Protein AF-0000000066528532 (afdb_homodimer)

pLDDT: mean 94.53, std 5.96, range [54.72, 98.8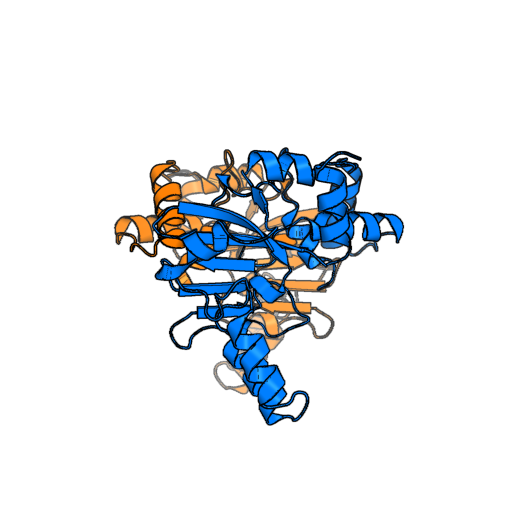8]

Radius of gyration: 24.05 Å; Cα contacts (8 Å, |Δi|>4): 594; chains: 2; bounding box: 50×74×62 Å

Organism: Pseudomonas aeruginosa (strain ATCC 15692 / DSM 22644 / CIP 104116 / JCM 14847 / LMG 12228 / 1C / PRS 101 / PAO1) (NCBI:txid208964)

Structure (mmCIF, N/CA/C/O backbone):
data_AF-0000000066528532-model_v1
#
loop_
_entity.id
_entity.type
_entity.pdbx_description
1 polymer CdiIo1
#
loop_
_atom_site.group_PDB
_atom_site.id
_atom_site.type_symbol
_atom_site.label_atom_id
_atom_site.label_alt_id
_atom_site.label_comp_id
_atom_site.label_asym_id
_atom_site.label_entity_id
_atom_site.label_seq_id
_atom_site.pdbx_PDB_ins_code
_atom_site.Cartn_x
_atom_site.Cartn_y
_atom_site.Cartn_z
_atom_site.occupancy
_atom_site.B_iso_or_equiv
_atom_site.auth_seq_id
_atom_site.auth_comp_id
_atom_site.auth_asym_id
_atom_site.auth_atom_id
_atom_site.pdbx_PDB_model_num
ATOM 1 N N . MET A 1 1 ? -16.312 15.68 27.25 1 64.25 1 MET A N 1
ATOM 2 C CA . MET A 1 1 ? -15.656 15.133 26.078 1 64.25 1 MET A CA 1
ATOM 3 C C . MET A 1 1 ? -14.141 15.25 26.188 1 64.25 1 MET A C 1
ATOM 5 O O . MET A 1 1 ? -13.625 16.297 26.578 1 64.25 1 MET A O 1
ATOM 9 N N . THR A 1 2 ? -13.445 14.055 26.172 1 83.56 2 THR A N 1
ATOM 10 C CA . THR A 1 2 ? -11.992 14.078 26.312 1 83.56 2 THR A CA 1
ATOM 11 C C . THR A 1 2 ? -11.352 14.789 25.125 1 83.56 2 THR A C 1
ATOM 13 O O . THR A 1 2 ? -12.008 15.023 24.109 1 83.56 2 THR A O 1
ATOM 16 N N . GLN A 1 3 ? -10.289 15.445 25.312 1 91.19 3 GLN A N 1
ATOM 17 C CA . GLN A 1 3 ? -9.547 16.094 24.234 1 91.19 3 GLN A CA 1
ATOM 18 C C . GLN A 1 3 ? -9.445 15.18 23.016 1 91.19 3 GLN A C 1
ATOM 20 O O . GLN A 1 3 ? -9.484 15.656 21.875 1 91.19 3 GLN A O 1
ATOM 25 N N . TRP A 1 4 ? -9.492 13.945 23.297 1 93.88 4 TRP A N 1
ATOM 26 C CA . TRP A 1 4 ? -9.359 13 22.188 1 93.88 4 TRP A CA 1
ATOM 27 C C . TRP A 1 4 ? -10.664 12.891 21.406 1 93.88 4 TRP A C 1
ATOM 29 O O . TRP A 1 4 ? -10.648 12.75 20.172 1 93.88 4 TRP A O 1
ATOM 39 N N . GLN A 1 5 ? -11.789 13.023 22.047 1 93.75 5 GLN A N 1
ATOM 40 C CA . GLN A 1 5 ? -13.07 12.984 21.344 1 93.75 5 GLN A CA 1
ATOM 41 C C . GLN A 1 5 ? -13.234 14.195 20.422 1 93.75 5 GLN A C 1
ATOM 43 O O . GLN A 1 5 ? -13.734 14.078 19.312 1 93.75 5 GLN A O 1
ATOM 48 N N . LEU A 1 6 ? -12.805 15.281 20.922 1 94 6 LEU A N 1
ATOM 49 C CA . LEU A 1 6 ? -12.875 16.5 20.109 1 94 6 LEU A CA 1
ATOM 50 C C . LEU A 1 6 ? -12.008 16.375 18.859 1 94 6 LEU A C 1
ATOM 52 O O . LEU A 1 6 ? -12.445 16.719 17.766 1 94 6 LEU A O 1
ATOM 56 N N . LEU A 1 7 ? -10.812 15.898 19.109 1 95.69 7 LEU A N 1
ATOM 57 C CA . LEU A 1 7 ? -9.914 15.711 17.969 1 95.69 7 LEU A CA 1
ATOM 58 C C . LEU A 1 7 ? -10.484 14.703 16.984 1 95.69 7 LEU A C 1
ATOM 60 O O . LEU A 1 7 ? -10.453 14.93 15.773 1 95.69 7 LEU A O 1
ATOM 64 N N . ALA A 1 8 ? -11.039 13.641 17.484 1 95.69 8 ALA A N 1
ATOM 65 C CA . ALA A 1 8 ? -11.648 12.625 16.641 1 95.69 8 ALA A CA 1
ATOM 66 C C . ALA A 1 8 ? -12.789 13.211 15.805 1 95.69 8 ALA A C 1
ATOM 68 O O . ALA A 1 8 ? -12.93 12.883 14.625 1 95.69 8 ALA A O 1
ATOM 69 N N . ASP A 1 9 ? -13.523 14.086 16.391 1 95.5 9 ASP A N 1
ATOM 70 C CA . ASP A 1 9 ? -14.625 14.742 15.688 1 95.5 9 ASP A CA 1
ATOM 71 C C . ASP A 1 9 ? -14.102 15.633 14.562 1 95.5 9 ASP A C 1
ATOM 73 O O . ASP A 1 9 ? -14.68 15.664 13.469 1 95.5 9 ASP A O 1
ATOM 77 N N . ASP A 1 10 ? -13.062 16.312 14.867 1 96.12 10 ASP A N 1
ATOM 78 C CA . ASP A 1 10 ? -12.461 17.172 13.867 1 96.12 10 ASP A CA 1
ATOM 79 C C . ASP A 1 10 ? -11.922 16.359 12.688 1 96.12 10 ASP A C 1
ATOM 81 O O . ASP A 1 10 ? -12 16.812 11.539 1 96.12 10 ASP A O 1
ATOM 85 N N . LEU A 1 11 ? -11.375 15.234 12.984 1 97.12 11 LEU A N 1
ATOM 86 C CA . LEU A 1 11 ? -10.859 14.359 11.93 1 97.12 11 LEU A CA 1
ATOM 87 C C . LEU A 1 11 ? -12 13.789 11.094 1 97.12 11 LEU A C 1
ATOM 89 O O . LEU A 1 11 ? -11.914 13.758 9.859 1 97.12 11 LEU A O 1
ATOM 93 N N . TRP A 1 12 ? -13.031 13.391 11.742 1 95.94 12 TRP A N 1
ATOM 94 C CA . TRP A 1 12 ? -14.195 12.844 11.047 1 95.94 12 TRP A CA 1
ATOM 95 C C . TRP A 1 12 ? -14.82 13.883 10.133 1 95.94 12 TRP A C 1
ATOM 97 O O . TRP A 1 12 ? -15.219 13.578 9.008 1 95.94 12 TRP A O 1
ATOM 107 N N . GLY A 1 13 ? -14.797 15.094 10.562 1 95.12 13 GLY A N 1
ATOM 108 C CA . GLY A 1 13 ? -15.367 16.188 9.789 1 95.12 13 GLY A CA 1
ATOM 109 C C . GLY A 1 13 ? -14.469 16.641 8.656 1 95.12 13 GLY A C 1
ATOM 110 O O . GLY A 1 13 ? -14.922 17.344 7.746 1 95.12 13 GLY A O 1
ATOM 111 N N . GLY A 1 14 ? -13.242 16.25 8.734 1 94 14 GLY A N 1
ATOM 112 C CA . GLY A 1 14 ? -12.312 16.594 7.668 1 94 14 GLY A CA 1
ATOM 113 C C . GLY A 1 14 ? -11.617 17.922 7.887 1 94 14 GLY A C 1
ATOM 114 O O . GLY A 1 14 ? -10.781 18.328 7.078 1 94 14 GLY A O 1
ATOM 115 N N . GLU A 1 15 ? -11.953 18.609 8.914 1 92 15 GLU A N 1
ATOM 116 C CA . GLU A 1 15 ? -11.32 19.875 9.219 1 92 15 GLU A CA 1
ATOM 117 C C . GLU A 1 15 ? -9.828 19.703 9.492 1 92 15 GLU A C 1
ATOM 119 O O . GLU A 1 15 ? -9.008 20.5 9.023 1 92 15 GLU A O 1
ATOM 124 N N . LYS A 1 16 ? -9.516 18.688 10.289 1 96.38 16 LYS A N 1
ATOM 125 C CA . LYS A 1 16 ? -8.133 18.375 10.617 1 96.38 16 LYS A CA 1
ATOM 126 C C . LYS A 1 16 ? -7.695 17.047 9.984 1 96.38 16 LYS A C 1
ATOM 128 O O . LYS A 1 16 ? -8.531 16.188 9.695 1 96.38 16 LYS A O 1
ATOM 133 N N . ASN A 1 17 ? -6.488 16.984 9.742 1 97.88 17 ASN A N 1
ATOM 134 C CA . ASN A 1 17 ? -5.867 15.75 9.25 1 97.88 17 ASN A CA 1
ATOM 135 C C . ASN A 1 17 ? -4.535 15.484 9.945 1 97.88 17 ASN A C 1
ATOM 137 O O . ASN A 1 17 ? -4.008 16.344 10.648 1 97.88 17 ASN A O 1
ATOM 141 N N . ILE A 1 18 ? -4.09 14.305 9.812 1 98.62 18 ILE A N 1
ATOM 142 C CA . ILE A 1 18 ? -2.834 13.891 10.422 1 98.62 18 ILE A CA 1
ATOM 143 C C . ILE A 1 18 ? -1.75 13.781 9.352 1 98.62 18 ILE A C 1
ATOM 145 O O . ILE A 1 18 ? -1.991 13.242 8.273 1 98.62 18 ILE A O 1
ATOM 149 N N . CYS A 1 19 ? -0.592 14.297 9.641 1 98.81 19 CYS A N 1
ATOM 150 C CA . CYS A 1 19 ? 0.567 14.211 8.758 1 98.81 19 CYS A CA 1
ATOM 151 C C . CYS A 1 19 ? 1.766 13.617 9.492 1 98.81 19 CYS A C 1
ATOM 153 O O . CYS A 1 19 ? 2.018 13.961 10.648 1 98.81 19 CYS A O 1
ATOM 155 N N . PHE A 1 20 ? 2.443 12.688 8.852 1 98.88 20 PHE A N 1
ATOM 156 C CA . PHE A 1 20 ? 3.732 12.18 9.297 1 98.88 20 PHE A CA 1
ATOM 157 C C . PHE A 1 20 ? 4.875 12.977 8.688 1 98.88 20 PHE A C 1
ATOM 159 O O . PHE A 1 20 ? 5.02 13.031 7.465 1 98.88 20 PHE A O 1
ATOM 166 N N . PHE A 1 21 ? 5.727 13.641 9.516 1 98.81 21 PHE A N 1
ATOM 167 C CA . PHE A 1 21 ? 6.867 14.422 9.047 1 98.81 21 PHE A CA 1
ATOM 168 C C . PHE A 1 21 ? 8.18 13.727 9.406 1 98.81 21 PHE A C 1
ATOM 170 O O . PHE A 1 21 ? 8.305 13.141 10.484 1 98.81 21 PHE A O 1
ATOM 177 N N . VAL A 1 22 ? 9.078 13.789 8.555 1 98.62 22 VAL A N 1
ATOM 178 C CA . VAL A 1 22 ? 10.461 13.406 8.836 1 98.62 22 VAL A CA 1
ATOM 179 C C . VAL A 1 22 ? 11.375 14.617 8.664 1 98.62 22 VAL A C 1
ATOM 181 O O . VAL A 1 22 ? 11.375 15.266 7.613 1 98.62 22 VAL A O 1
ATOM 184 N N . HIS A 1 23 ? 12.094 14.945 9.695 1 98.19 23 HIS A N 1
ATOM 185 C CA . HIS A 1 23 ? 13.008 16.094 9.695 1 98.19 23 HIS A CA 1
ATOM 186 C C . HIS A 1 23 ? 14.273 15.781 10.477 1 98.19 23 HIS A C 1
ATOM 188 O O . HIS A 1 23 ? 14.219 15.539 11.688 1 98.19 23 HIS A O 1
ATOM 194 N N . SER A 1 24 ? 15.375 15.758 9.828 1 96.44 24 SER A N 1
ATOM 195 C CA . SER A 1 24 ? 16.688 15.539 10.438 1 96.44 24 SER A CA 1
ATOM 196 C C . SER A 1 24 ? 16.703 14.25 11.242 1 96.44 24 SER A C 1
ATOM 198 O O . SER A 1 24 ? 17.156 14.234 12.391 1 96.44 24 SER A O 1
ATOM 200 N N . GLY A 1 25 ? 16.109 13.281 10.68 1 93.81 25 GLY A N 1
ATOM 201 C CA . GLY A 1 25 ? 16.172 11.953 11.273 1 93.81 25 GLY A CA 1
ATOM 202 C C . GLY A 1 25 ? 15.086 11.703 12.305 1 93.81 25 GLY A C 1
ATOM 203 O O . GLY A 1 25 ? 14.922 10.578 12.781 1 93.81 25 GLY A O 1
ATOM 204 N N . ALA A 1 26 ? 14.375 12.719 12.594 1 96.38 26 ALA A N 1
ATOM 205 C CA . ALA A 1 26 ? 13.312 12.578 13.594 1 96.38 26 ALA A CA 1
ATOM 206 C C . ALA A 1 26 ? 11.938 12.5 12.922 1 96.38 26 ALA A C 1
ATOM 208 O O . ALA A 1 26 ? 11.758 13 11.812 1 96.38 26 ALA A O 1
ATOM 209 N N . CYS A 1 27 ? 11.07 11.812 13.594 1 98 27 CYS A N 1
ATOM 210 C CA . CYS A 1 27 ? 9.703 11.656 13.109 1 98 27 CYS A CA 1
ATOM 211 C C . CYS A 1 27 ? 8.734 12.477 13.945 1 98 27 CYS A C 1
ATOM 213 O O . CYS A 1 27 ? 8.852 12.531 15.172 1 98 27 CYS A O 1
ATOM 215 N N . PHE A 1 28 ? 7.77 13.133 13.289 1 98.44 28 PHE A N 1
ATOM 216 C CA . PHE A 1 28 ? 6.766 13.945 13.977 1 98.44 28 PHE A CA 1
ATOM 217 C C . PHE A 1 28 ? 5.371 13.633 13.453 1 98.44 28 PHE A C 1
ATOM 219 O O . PHE A 1 28 ? 5.156 13.555 12.242 1 98.44 28 PHE A O 1
ATOM 226 N N . TRP A 1 29 ? 4.461 13.438 14.391 1 98.69 29 TRP A N 1
ATOM 227 C CA . TRP A 1 29 ? 3.041 13.383 14.062 1 98.69 29 TRP A CA 1
ATOM 228 C C . TRP A 1 29 ? 2.363 14.719 14.344 1 98.69 29 TRP A C 1
ATOM 230 O O . TRP A 1 29 ? 2.408 15.219 15.477 1 98.69 29 TRP A O 1
ATOM 240 N N . VAL A 1 30 ? 1.733 15.242 13.297 1 98.44 30 VAL A N 1
ATOM 241 C CA . VAL A 1 30 ? 1.115 16.562 13.438 1 98.44 30 VAL A CA 1
ATOM 242 C C . VAL A 1 30 ? -0.344 16.5 12.992 1 98.44 30 VAL A C 1
ATOM 244 O O . VAL A 1 30 ? -0.659 15.906 11.961 1 98.44 30 VAL A O 1
ATOM 247 N N . VAL A 1 31 ? -1.225 17.016 13.805 1 98.25 31 VAL A N 1
ATOM 248 C CA . VAL A 1 31 ? -2.619 17.219 13.422 1 98.25 31 VAL A CA 1
ATOM 249 C C . VAL A 1 31 ? -2.871 18.703 13.156 1 98.25 31 VAL A C 1
ATOM 251 O O . VAL A 1 31 ? -2.582 19.547 14.008 1 98.25 31 VAL A O 1
ATOM 254 N N . ASP A 1 32 ? -3.322 19.031 11.984 1 97.56 32 ASP A N 1
ATOM 255 C CA . ASP A 1 32 ? -3.561 20.406 11.555 1 97.56 32 ASP A CA 1
ATOM 256 C C . ASP A 1 32 ? -4.617 20.453 10.453 1 97.56 32 ASP A C 1
ATOM 258 O O . ASP A 1 32 ? -5.109 19.406 10.008 1 97.56 32 ASP A O 1
ATOM 262 N N . ASP A 1 33 ? -5.012 21.656 10.141 1 95.44 33 ASP A N 1
ATOM 263 C CA . ASP A 1 33 ? -5.832 21.812 8.945 1 95.44 33 ASP A CA 1
ATOM 264 C C . ASP A 1 33 ? -5.094 21.312 7.707 1 95.44 33 ASP A C 1
ATOM 266 O O . ASP A 1 33 ? -3.891 21.531 7.559 1 95.44 33 ASP A O 1
ATOM 270 N N . LYS A 1 34 ? -5.812 20.688 6.855 1 92.38 34 LYS A N 1
ATOM 271 C CA . LYS A 1 34 ? -5.223 20.016 5.707 1 92.38 34 LYS A CA 1
ATOM 272 C C . LYS A 1 34 ? -4.414 20.969 4.848 1 92.38 34 LYS A C 1
ATOM 274 O O . LYS A 1 34 ? -3.375 20.609 4.297 1 92.38 34 LYS A O 1
ATOM 279 N N . PHE A 1 35 ? -4.859 22.297 4.75 1 92 35 PHE A N 1
ATOM 280 C CA . PHE A 1 35 ? -4.184 23.266 3.885 1 92 35 PHE A CA 1
ATOM 281 C C . PHE A 1 35 ? -2.809 23.625 4.438 1 92 35 PHE A C 1
ATOM 283 O O . PHE A 1 35 ? -1.933 24.062 3.697 1 92 35 PHE A O 1
ATOM 290 N N . ASN A 1 36 ? -2.65 23.375 5.688 1 95.62 36 ASN A N 1
ATOM 291 C CA . ASN A 1 36 ? -1.375 23.703 6.312 1 95.62 36 ASN A CA 1
ATOM 292 C C . ASN A 1 36 ? -0.296 22.672 5.965 1 95.62 36 ASN A C 1
ATOM 294 O O . ASN A 1 36 ? 0.887 22.906 6.227 1 95.62 36 ASN A O 1
ATOM 298 N N . PHE A 1 37 ? -0.68 21.578 5.281 1 97.12 37 PHE A N 1
ATOM 299 C CA . PHE A 1 37 ? 0.305 20.578 4.902 1 97.12 37 PHE A CA 1
ATOM 300 C C . PHE A 1 37 ? 0.811 20.828 3.484 1 97.12 37 PHE A C 1
ATOM 302 O O . PHE A 1 37 ? 1.657 20.078 2.982 1 97.12 37 PHE A O 1
ATOM 309 N N . ILE A 1 38 ? 0.318 21.938 2.889 1 96.12 38 ILE A N 1
ATOM 310 C CA . ILE A 1 38 ? 0.811 22.344 1.577 1 96.12 38 ILE A CA 1
ATOM 311 C C . ILE A 1 38 ? 2.248 22.844 1.699 1 96.12 38 ILE A C 1
ATOM 313 O O . ILE A 1 38 ? 2.57 23.609 2.607 1 96.12 38 ILE A O 1
ATOM 317 N N . LEU A 1 39 ? 3.105 22.422 0.807 1 98 39 LEU A N 1
ATOM 318 C CA . LEU A 1 39 ? 4.5 22.844 0.88 1 98 39 LEU A CA 1
ATOM 319 C C . LEU A 1 39 ? 4.652 24.281 0.386 1 98 39 LEU A C 1
ATOM 321 O O . LEU A 1 39 ? 5.078 25.156 1.14 1 98 39 LEU A O 1
ATOM 325 N N . ASP A 1 40 ? 4.25 24.516 -0.813 1 97.75 40 ASP A N 1
ATOM 326 C CA . ASP A 1 40 ? 4.352 25.844 -1.417 1 97.75 40 ASP A CA 1
ATOM 327 C C . ASP A 1 40 ? 2.971 26.469 -1.605 1 97.75 40 ASP A C 1
ATOM 329 O O . ASP A 1 40 ? 2.408 26.422 -2.701 1 97.75 40 ASP A O 1
ATOM 333 N N . ALA A 1 41 ? 2.498 27.172 -0.613 1 96.5 41 ALA A N 1
ATOM 334 C CA . ALA A 1 41 ? 1.157 27.75 -0.636 1 96.5 41 ALA A CA 1
ATOM 335 C C . ALA A 1 41 ? 1.086 28.938 -1.606 1 96.5 41 ALA A C 1
ATOM 337 O O . ALA A 1 41 ? -0.003 29.344 -2.006 1 96.5 41 ALA A O 1
ATOM 338 N N . GLU A 1 42 ? 2.209 29.469 -1.94 1 96.62 42 GLU A N 1
ATOM 339 C CA . GLU A 1 42 ? 2.203 30.562 -2.9 1 96.62 42 GLU A CA 1
ATOM 340 C C . GLU A 1 42 ? 1.64 30.125 -4.246 1 96.62 42 GLU A C 1
ATOM 342 O O . GLU A 1 42 ? 0.956 30.891 -4.926 1 96.62 42 GLU A O 1
ATOM 347 N N . LYS A 1 43 ? 1.979 28.922 -4.641 1 96.12 43 LYS A N 1
ATOM 348 C CA . LYS A 1 43 ? 1.458 28.375 -5.895 1 96.12 43 LYS A CA 1
ATOM 349 C C . LYS A 1 43 ? -0.068 28.391 -5.906 1 96.12 43 LYS A C 1
ATOM 351 O O . LYS A 1 43 ? -0.68 28.719 -6.926 1 96.12 43 LYS A O 1
ATOM 356 N N . ASP A 1 44 ? -0.559 28.078 -4.801 1 94.5 44 ASP A N 1
ATOM 357 C CA . ASP A 1 44 ? -2.012 28.031 -4.68 1 94.5 44 ASP A CA 1
ATOM 358 C C . ASP A 1 44 ? -2.619 29.422 -4.781 1 94.5 44 ASP A C 1
ATOM 360 O O . ASP A 1 44 ? -3.521 29.656 -5.586 1 94.5 44 ASP A O 1
ATOM 364 N N . TYR A 1 45 ? -2.098 30.359 -4.031 1 95.94 45 TYR A N 1
ATOM 365 C CA . TYR A 1 45 ? -2.613 31.719 -4.027 1 95.94 45 TYR A CA 1
ATOM 366 C C . TYR A 1 45 ? -2.385 32.406 -5.375 1 95.94 45 TYR A C 1
ATOM 368 O O . TYR A 1 45 ? -3.223 33.156 -5.836 1 95.94 45 TYR A O 1
ATOM 376 N N . ARG A 1 46 ? -1.316 32.125 -6.004 1 96.69 46 ARG A N 1
ATOM 377 C CA . ARG A 1 46 ? -1.05 32.656 -7.328 1 96.69 46 ARG A CA 1
ATOM 378 C C . ARG A 1 46 ? -2.088 32.188 -8.336 1 96.69 46 ARG A C 1
ATOM 380 O O . ARG A 1 46 ? -2.547 32.938 -9.18 1 96.69 46 ARG A O 1
ATOM 387 N N . ALA A 1 47 ? -2.41 30.922 -8.211 1 94.38 47 ALA A N 1
ATOM 388 C CA . ALA A 1 47 ? -3.432 30.375 -9.102 1 94.38 47 ALA A CA 1
ATOM 389 C C . ALA A 1 47 ? -4.766 31.094 -8.922 1 94.38 47 ALA A C 1
ATOM 391 O O . ALA A 1 47 ? -5.449 31.406 -9.898 1 94.38 47 ALA A O 1
ATOM 392 N N . TYR A 1 48 ? -5.117 31.406 -7.684 1 95.5 48 TYR A N 1
ATOM 393 C CA . TYR A 1 48 ? -6.344 32.125 -7.395 1 95.5 48 TYR A CA 1
ATOM 394 C C . TYR A 1 48 ? -6.285 33.531 -7.977 1 95.5 48 TYR A C 1
ATOM 396 O O . TYR A 1 48 ? -7.277 34.031 -8.508 1 95.5 48 TYR A O 1
ATOM 404 N N . LEU A 1 49 ? -5.141 34.094 -7.852 1 97.31 49 LEU A N 1
ATOM 405 C CA . LEU A 1 49 ? -4.945 35.438 -8.383 1 97.31 49 LEU A CA 1
ATOM 406 C C . LEU A 1 49 ? -5.047 35.438 -9.898 1 97.31 49 LEU A C 1
ATOM 408 O O . LEU A 1 49 ? -5.773 36.25 -10.477 1 97.31 49 LEU A O 1
ATOM 412 N N . ASP A 1 50 ? -4.379 34.5 -10.516 1 97.25 50 ASP A N 1
ATOM 413 C CA . ASP A 1 50 ? -4.344 34.406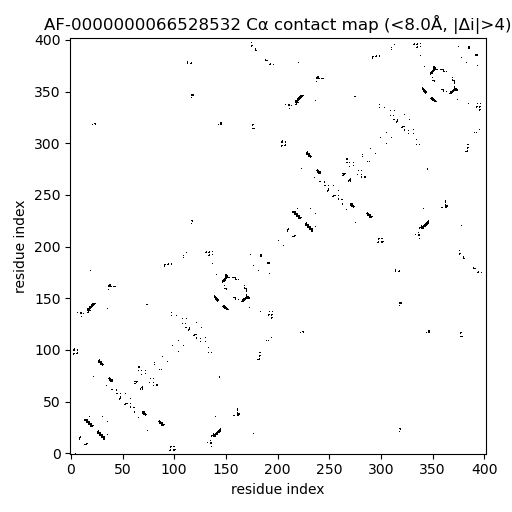 -11.969 1 97.25 50 ASP A CA 1
ATOM 414 C C . ASP A 1 50 ? -5.742 34.156 -12.539 1 97.25 50 ASP A C 1
ATOM 416 O O . ASP A 1 50 ? -6.07 34.625 -13.625 1 97.25 50 ASP A O 1
ATOM 420 N N . LYS A 1 51 ? -6.555 33.5 -11.766 1 96.06 51 LYS A N 1
ATOM 421 C CA . LYS A 1 51 ? -7.91 33.156 -12.203 1 96.06 51 LYS A CA 1
ATOM 422 C C . LYS A 1 51 ? -8.883 34.281 -11.859 1 96.06 51 LYS A C 1
ATOM 424 O O . LYS A 1 51 ? -10.055 34.25 -12.234 1 96.06 51 LYS A O 1
ATOM 429 N N . GLY A 1 52 ? -8.438 35.25 -11.055 1 96.44 52 GLY A N 1
ATOM 430 C CA . GLY A 1 52 ? -9.25 36.406 -10.711 1 96.44 52 GLY A CA 1
ATOM 431 C C . GLY A 1 52 ? -10.156 36.156 -9.516 1 96.44 52 GLY A C 1
ATOM 432 O O . GLY A 1 52 ? -11.133 36.875 -9.312 1 96.44 52 GLY A O 1
ATOM 433 N N . HIS A 1 53 ? -9.859 35.125 -8.805 1 96.88 53 HIS A N 1
ATOM 434 C CA . HIS A 1 53 ? -10.695 34.781 -7.66 1 96.88 53 HIS A CA 1
ATOM 435 C C . HIS A 1 53 ? -10.359 35.656 -6.453 1 96.88 53 HIS A C 1
ATOM 437 O O . HIS A 1 53 ? -11.164 35.781 -5.527 1 96.88 53 HIS A O 1
ATOM 443 N N . ILE A 1 54 ? -9.188 36.25 -6.43 1 96.69 54 ILE A N 1
ATOM 444 C CA . ILE A 1 54 ? -8.797 37.188 -5.375 1 96.69 54 ILE A CA 1
ATOM 445 C C . ILE A 1 54 ? -8.086 38.406 -5.984 1 96.69 54 ILE A C 1
ATOM 447 O O . ILE A 1 54 ? -7.605 38.344 -7.121 1 96.69 54 ILE A O 1
ATOM 451 N N . THR A 1 55 ? -8.047 39.406 -5.219 1 97.88 55 THR A N 1
ATOM 452 C CA . THR A 1 55 ? -7.352 40.625 -5.66 1 97.88 55 THR A CA 1
ATOM 453 C C . THR A 1 55 ? -5.875 40.562 -5.277 1 97.88 55 THR A C 1
ATOM 455 O O . THR A 1 55 ? -5.457 39.688 -4.516 1 97.88 55 THR A O 1
ATOM 458 N N . GLN A 1 56 ? -5.152 41.531 -5.914 1 97.5 56 GLN A N 1
ATOM 459 C 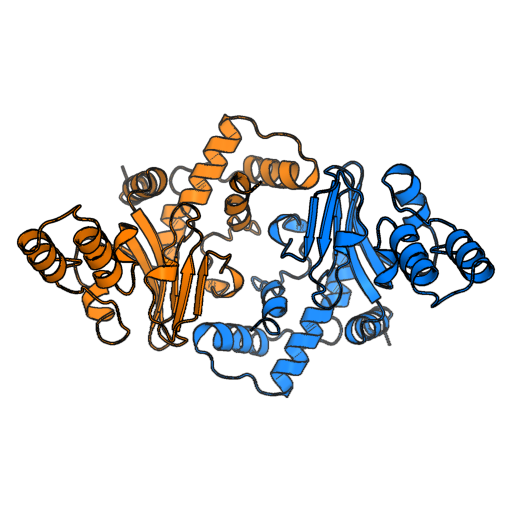CA . GLN A 1 56 ? -3.738 41.625 -5.582 1 97.5 56 GLN A CA 1
ATOM 460 C C . GLN A 1 56 ? -3.545 41.906 -4.094 1 97.5 56 GLN A C 1
ATOM 462 O O . GLN A 1 56 ? -2.607 41.406 -3.479 1 97.5 56 GLN A O 1
ATOM 467 N N . GLU A 1 57 ? -4.387 42.75 -3.531 1 97.19 57 GLU A N 1
ATOM 468 C CA . GLU A 1 57 ? -4.309 43.062 -2.109 1 97.19 57 GLU A CA 1
ATOM 469 C C . GLU A 1 57 ? -4.594 41.844 -1.25 1 97.19 57 GLU A C 1
ATOM 471 O O . GLU A 1 57 ? -3.912 41.594 -0.252 1 97.19 57 GLU A O 1
ATOM 476 N N . GLN A 1 58 ? -5.578 41.062 -1.635 1 96.56 58 GLN A N 1
ATOM 477 C CA . GLN A 1 58 ? -5.918 39.844 -0.924 1 96.56 58 GLN A CA 1
ATOM 478 C C . GLN A 1 58 ? -4.793 38.812 -1.026 1 96.56 58 GLN A C 1
ATOM 480 O O . GLN A 1 58 ? -4.48 38.125 -0.051 1 96.56 58 GLN A O 1
ATOM 485 N N . TYR A 1 59 ? -4.258 38.688 -2.176 1 97.19 59 TYR A N 1
ATOM 486 C CA . TYR A 1 59 ? -3.113 37.812 -2.398 1 97.19 59 TYR A CA 1
ATOM 487 C C . TYR A 1 59 ? -1.967 38.156 -1.458 1 97.19 59 TYR A C 1
ATOM 489 O O . TYR A 1 59 ? -1.442 37.312 -0.755 1 97.19 59 TYR A O 1
ATOM 497 N N . ALA A 1 60 ? -1.618 39.438 -1.475 1 96.56 60 ALA A N 1
ATOM 498 C CA . ALA A 1 60 ? -0.506 39.906 -0.648 1 96.56 60 ALA A CA 1
ATOM 499 C C . ALA A 1 60 ? -0.775 39.625 0.831 1 96.56 60 ALA A C 1
ATOM 501 O O . ALA A 1 60 ? 0.104 39.156 1.552 1 96.56 60 ALA A O 1
ATOM 502 N N . SER A 1 61 ? -1.888 39.969 1.271 1 96.62 61 SER A N 1
ATOM 503 C CA . SER A 1 61 ? -2.266 39.781 2.664 1 96.62 61 SER A CA 1
ATOM 504 C C . SER A 1 61 ? -2.25 38.281 3.025 1 96.62 61 SER A C 1
ATOM 506 O O . SER A 1 61 ? -1.718 37.906 4.07 1 96.62 61 SER A O 1
ATOM 508 N N . ALA A 1 62 ? -2.85 37.469 2.186 1 94.75 62 ALA A N 1
ATOM 509 C CA . ALA A 1 62 ? -2.908 36.031 2.428 1 94.75 62 ALA A CA 1
ATOM 510 C C . ALA A 1 62 ? -1.507 35.406 2.518 1 94.75 62 ALA A C 1
ATOM 512 O O . ALA A 1 62 ? -1.215 34.625 3.428 1 94.75 62 ALA A O 1
ATOM 513 N N . CYS A 1 63 ? -0.684 35.781 1.616 1 95.25 63 CYS A N 1
ATOM 514 C CA . CYS A 1 63 ? 0.682 35.281 1.587 1 95.25 63 CYS A CA 1
ATOM 515 C C . CYS A 1 63 ? 1.44 35.656 2.848 1 95.25 63 CYS A C 1
ATOM 517 O O . CYS A 1 63 ? 2.24 34.875 3.365 1 95.25 63 CYS A O 1
ATOM 519 N N . MET A 1 64 ? 1.177 36.812 3.359 1 94.19 64 MET A N 1
ATOM 520 C CA . MET A 1 64 ? 1.883 37.344 4.523 1 94.19 64 MET A CA 1
ATOM 521 C C . MET A 1 64 ? 1.418 36.656 5.801 1 94.19 64 MET A C 1
ATOM 523 O O . MET A 1 64 ? 2.221 36.406 6.699 1 94.19 64 MET A O 1
ATOM 527 N N . THR A 1 65 ? 0.239 36.25 5.859 1 91.75 65 THR A N 1
ATOM 528 C CA . THR A 1 65 ? -0.335 35.781 7.125 1 91.75 65 THR A CA 1
ATOM 529 C C . THR A 1 65 ? -0.459 34.281 7.156 1 91.75 65 THR A C 1
ATOM 531 O O . THR A 1 65 ? -0.654 33.688 8.227 1 91.75 65 THR A O 1
ATOM 534 N N . PHE A 1 66 ? -0.411 33.656 6.012 1 93.12 66 PHE A N 1
ATOM 535 C CA . PHE A 1 66 ? -0.627 32.219 5.93 1 93.12 66 PHE A CA 1
ATOM 536 C C . PHE A 1 66 ? 0.271 31.484 6.914 1 93.12 66 PHE A C 1
ATOM 538 O O . PHE A 1 66 ? 1.476 31.734 6.977 1 93.12 66 PHE A O 1
ATOM 545 N N . ARG A 1 67 ? -0.255 30.609 7.746 1 91.75 67 ARG A N 1
ATOM 546 C CA . ARG A 1 67 ? 0.414 29.766 8.727 1 91.75 67 ARG A CA 1
ATOM 547 C C . ARG A 1 67 ? 1.34 30.578 9.617 1 91.75 67 ARG A C 1
ATOM 549 O O . ARG A 1 67 ? 2.473 30.172 9.891 1 91.75 67 ARG A O 1
ATOM 556 N N . GLY A 1 68 ? 0.864 31.719 9.992 1 87.44 68 GLY A N 1
ATOM 557 C CA . GLY A 1 68 ? 1.658 32.594 10.852 1 87.44 68 GLY A CA 1
ATOM 558 C C . GLY A 1 68 ? 2.906 33.125 10.172 1 87.44 68 GLY A C 1
ATOM 559 O O . GLY A 1 68 ? 3.939 33.312 10.82 1 87.44 68 GLY A O 1
ATOM 560 N N . GLY A 1 69 ? 2.854 33.281 8.828 1 88.88 69 GLY A N 1
ATOM 561 C CA . GLY A 1 69 ? 3.967 33.844 8.086 1 88.88 69 GLY A CA 1
ATOM 562 C C . GLY A 1 69 ? 4.82 32.781 7.395 1 88.88 69 GLY A C 1
ATOM 563 O O . GLY A 1 69 ? 5.828 33.125 6.766 1 88.88 69 GLY A O 1
ATOM 564 N N . VAL A 1 70 ? 4.453 31.516 7.516 1 92.88 70 VAL A N 1
ATOM 565 C CA . VAL A 1 70 ? 5.191 30.438 6.855 1 92.88 70 VAL A CA 1
ATOM 566 C C . VAL A 1 70 ? 4.488 30.047 5.559 1 92.88 70 VAL A C 1
ATOM 568 O O . VAL A 1 70 ? 3.742 29.062 5.52 1 92.88 70 VAL A O 1
ATOM 571 N N . LEU A 1 71 ? 4.754 30.797 4.559 1 95.12 71 LEU A N 1
ATOM 572 C CA . LEU A 1 71 ? 4.098 30.594 3.27 1 95.12 71 LEU A CA 1
ATOM 573 C C . LEU A 1 71 ? 4.613 29.344 2.584 1 95.12 71 LEU A C 1
ATOM 575 O O . LEU A 1 71 ? 3.828 28.547 2.053 1 95.12 71 LEU A O 1
ATOM 579 N N . LYS A 1 72 ? 5.918 29.203 2.621 1 97.12 72 LYS A N 1
ATOM 580 C CA . LYS A 1 72 ? 6.598 28.047 2.068 1 97.12 72 LYS A CA 1
ATOM 581 C C . LYS A 1 72 ? 7.188 27.172 3.176 1 97.12 72 LYS A C 1
ATOM 583 O O . LYS A 1 72 ? 8.008 27.641 3.971 1 97.12 72 LYS A O 1
ATOM 588 N N . LEU A 1 73 ? 6.707 25.984 3.229 1 97.88 73 LEU A N 1
ATOM 589 C CA . LEU A 1 73 ? 7.191 25.062 4.258 1 97.88 73 LEU A CA 1
ATOM 590 C C . LEU A 1 73 ? 8.453 24.344 3.797 1 97.88 73 LEU A C 1
ATOM 592 O O . LEU A 1 73 ? 8.438 23.641 2.791 1 97.88 73 LEU A O 1
ATOM 596 N N . THR A 1 74 ? 9.531 24.516 4.48 1 97.94 74 THR A N 1
ATOM 597 C CA . THR A 1 74 ? 10.828 23.938 4.16 1 97.94 74 THR A CA 1
ATOM 598 C C . THR A 1 74 ? 11.453 23.297 5.398 1 97.94 74 THR A C 1
ATOM 600 O O . THR A 1 74 ? 10.938 23.438 6.508 1 97.94 74 THR A O 1
ATOM 603 N N . ALA A 1 75 ? 12.508 22.578 5.152 1 97.81 75 ALA A N 1
ATOM 604 C CA . ALA A 1 75 ? 13.242 21.984 6.27 1 97.81 75 ALA A CA 1
ATOM 605 C C . ALA A 1 75 ? 13.703 23.062 7.246 1 97.81 75 ALA A C 1
ATOM 607 O O . ALA A 1 75 ? 13.711 22.844 8.461 1 97.81 75 ALA A O 1
ATOM 608 N N . GLU A 1 76 ? 14.008 24.266 6.746 1 97.19 76 GLU A N 1
ATOM 609 C CA . GLU A 1 76 ? 14.594 25.344 7.551 1 97.19 76 GLU A CA 1
ATOM 610 C C . GLU A 1 76 ? 13.562 25.953 8.484 1 97.19 76 GLU A C 1
ATOM 612 O O . GLU A 1 76 ? 13.891 26.359 9.602 1 97.19 76 GLU A O 1
ATOM 617 N N . ASN A 1 77 ? 12.359 26.031 8.055 1 95.88 77 ASN A N 1
ATOM 618 C CA . ASN A 1 77 ? 11.383 26.734 8.875 1 95.88 77 ASN A CA 1
ATOM 619 C C . ASN A 1 77 ? 10.383 25.766 9.508 1 95.88 77 ASN A C 1
ATOM 621 O O . ASN A 1 77 ? 9.406 26.188 10.125 1 95.88 77 ASN A O 1
ATOM 625 N N . PHE A 1 78 ? 10.586 24.469 9.367 1 97.25 78 PHE A N 1
ATOM 626 C CA . PHE A 1 78 ? 9.664 23.453 9.852 1 97.25 78 PHE A CA 1
ATOM 627 C C . PHE A 1 78 ? 9.469 23.578 11.352 1 97.25 78 PHE A C 1
ATOM 629 O O . PHE A 1 78 ? 8.336 23.5 11.844 1 97.25 78 PHE A O 1
ATOM 636 N N . LEU A 1 79 ? 10.516 23.734 12.023 1 93.62 79 LEU A N 1
ATOM 637 C CA . LEU A 1 79 ? 10.391 23.812 13.477 1 93.62 79 LEU A CA 1
ATOM 638 C C . LEU A 1 79 ? 9.578 25.031 13.891 1 93.62 79 LEU A C 1
ATOM 640 O O . LEU A 1 79 ? 8.852 24.984 14.883 1 93.62 79 LEU A O 1
ATOM 644 N N . LYS A 1 80 ? 9.727 26.156 13.148 1 92.5 80 LYS A N 1
ATOM 645 C CA . LYS A 1 80 ? 8.875 27.312 13.375 1 92.5 80 LYS A CA 1
ATOM 646 C C . LYS A 1 80 ? 7.406 26.969 13.156 1 92.5 80 LYS A C 1
ATOM 648 O O . LYS A 1 80 ? 6.551 27.344 13.961 1 92.5 80 LYS A O 1
ATOM 653 N N . TYR A 1 81 ? 7.156 26.266 12.141 1 95.5 81 TYR A N 1
ATOM 654 C CA . TYR A 1 81 ? 5.809 25.797 11.852 1 95.5 81 TYR A CA 1
ATOM 655 C C . TYR A 1 81 ? 5.262 24.953 13 1 95.5 81 TYR A C 1
ATOM 657 O O . TYR A 1 81 ? 4.117 25.141 13.422 1 95.5 81 TYR A O 1
ATOM 665 N N . LEU A 1 82 ? 6.098 24 13.523 1 94.19 82 LEU A N 1
ATOM 666 C CA . LEU A 1 82 ? 5.656 23.078 14.57 1 94.19 82 LEU A CA 1
ATOM 667 C C . LEU A 1 82 ? 5.246 23.844 15.828 1 94.19 82 LEU A C 1
ATOM 669 O O . LEU A 1 82 ? 4.305 23.453 16.516 1 94.19 82 LEU A O 1
ATOM 673 N N . ARG A 1 83 ? 5.848 24.953 16.062 1 89.5 83 ARG A N 1
ATOM 674 C CA . ARG A 1 83 ? 5.652 25.688 17.312 1 89.5 83 ARG A CA 1
ATOM 675 C C . ARG A 1 83 ? 4.52 26.703 17.172 1 89.5 83 ARG A C 1
ATOM 677 O O . ARG A 1 83 ? 3.988 27.188 18.172 1 89.5 83 ARG A O 1
ATOM 684 N N . ALA A 1 84 ? 4.125 26.891 16.016 1 82.06 84 ALA A N 1
ATOM 685 C CA . ALA A 1 84 ? 3.145 27.953 15.781 1 82.06 84 ALA A CA 1
ATOM 686 C C . ALA A 1 84 ? 1.736 27.375 15.656 1 82.06 84 ALA A C 1
ATOM 688 O O . ALA A 1 84 ? 1.568 26.188 15.344 1 82.06 84 ALA A O 1
ATOM 689 N N . GLY A 1 85 ? 0.781 28.203 16.109 1 75.81 85 GLY A N 1
ATOM 690 C CA . GLY A 1 85 ? -0.613 27.938 15.805 1 75.81 85 GLY A CA 1
ATOM 691 C C . GLY A 1 85 ? -1.241 26.922 16.75 1 75.81 85 GLY A C 1
ATOM 692 O O . GLY A 1 85 ? -0.729 26.688 17.844 1 75.81 85 GLY A O 1
ATOM 693 N N . GLU A 1 86 ? -2.393 26.516 16.312 1 82.56 86 GLU A N 1
ATOM 694 C CA . GLU A 1 86 ? -3.219 25.641 17.141 1 82.56 86 GLU A CA 1
ATOM 695 C C . GLU A 1 86 ? -3.076 24.188 16.703 1 82.56 86 GLU A C 1
ATOM 697 O O . GLU A 1 86 ? -3.939 23.359 17 1 82.56 86 GLU A O 1
ATOM 702 N N . ARG A 1 87 ? -1.917 23.922 16.141 1 92.5 87 ARG A N 1
ATOM 703 C CA . ARG A 1 87 ? -1.73 22.547 15.688 1 92.5 87 ARG A CA 1
ATOM 704 C C . ARG A 1 87 ? -1.33 21.641 16.844 1 92.5 87 ARG A C 1
ATOM 706 O O . ARG A 1 87 ? -0.925 22.125 17.906 1 92.5 87 ARG A O 1
ATOM 713 N N . TRP A 1 88 ? -1.576 20.328 16.688 1 94.81 88 TRP A N 1
ATOM 714 C CA . TRP A 1 88 ? -1.206 19.328 17.688 1 94.81 88 TRP A CA 1
ATOM 715 C C . TRP A 1 88 ? 0.009 18.531 17.234 1 94.81 88 TRP A C 1
ATOM 717 O O . TRP A 1 88 ? 0.039 18.016 16.109 1 94.81 88 TRP A O 1
ATOM 727 N N . VAL A 1 89 ? 1.017 18.562 18.047 1 96.81 89 VAL A N 1
ATOM 728 C CA . VAL A 1 89 ? 2.139 17.641 17.875 1 96.81 89 VAL A CA 1
ATOM 729 C C . VAL A 1 89 ? 2.01 16.5 18.875 1 96.81 89 VAL A C 1
ATOM 731 O O . VAL A 1 89 ? 2.102 16.703 20.094 1 96.81 89 VAL A O 1
ATOM 734 N N . LEU A 1 90 ? 1.791 15.32 18.359 1 97.62 90 LEU A N 1
ATOM 735 C CA . LEU A 1 90 ? 1.365 14.227 19.219 1 97.62 90 LEU A CA 1
ATOM 736 C C . LEU A 1 90 ? 2.391 13.094 19.203 1 97.62 90 LEU A C 1
ATOM 738 O O . LEU A 1 90 ? 3.059 12.867 18.188 1 97.62 90 LEU A O 1
ATOM 742 N N . SER A 1 91 ? 2.531 12.422 20.359 1 97.81 91 SER A N 1
ATOM 743 C CA . SER A 1 91 ? 3.311 11.195 20.406 1 97.81 91 SER A CA 1
ATOM 744 C C . SER A 1 91 ? 2.543 10.023 19.797 1 97.81 91 SER A C 1
ATOM 746 O O . SER A 1 91 ? 1.33 10.117 19.594 1 97.81 91 SER A O 1
ATOM 748 N N . ARG A 1 92 ? 3.23 9.016 19.5 1 97.19 92 ARG A N 1
ATOM 749 C CA . ARG A 1 92 ? 2.592 7.793 19.016 1 97.19 92 ARG A CA 1
ATOM 750 C C . ARG A 1 92 ? 1.531 7.309 20 1 97.19 92 ARG A C 1
ATOM 752 O O . ARG A 1 92 ? 0.451 6.875 19.594 1 97.19 92 ARG A O 1
ATOM 759 N N . GLN A 1 93 ? 1.852 7.391 21.281 1 97.12 93 GLN A N 1
ATOM 760 C CA . GLN A 1 93 ? 0.906 6.953 22.297 1 97.12 93 GLN A CA 1
ATOM 761 C C . GLN A 1 93 ? -0.346 7.824 22.297 1 97.12 93 GLN A C 1
ATOM 763 O O . GLN A 1 93 ? -1.463 7.316 22.422 1 97.12 93 GLN A O 1
ATOM 768 N N . ASP A 1 94 ? -0.14 9.133 22.172 1 97.38 94 ASP A N 1
ATOM 769 C CA . ASP A 1 94 ? -1.285 10.031 22.062 1 97.38 94 ASP A CA 1
ATOM 770 C C . ASP A 1 94 ? -2.191 9.633 20.906 1 97.38 94 ASP A C 1
ATOM 772 O O . ASP A 1 94 ? -3.414 9.594 21.047 1 97.38 94 ASP A O 1
ATOM 776 N N . LEU A 1 95 ? -1.569 9.312 19.844 1 97.94 95 LEU A N 1
ATOM 777 C CA . LEU A 1 95 ? -2.324 8.945 18.641 1 97.94 95 LEU A CA 1
ATOM 778 C C . LEU A 1 95 ? -3.057 7.621 18.859 1 97.94 95 LEU A C 1
ATOM 780 O O . LEU A 1 95 ? -4.203 7.469 18.422 1 97.94 95 LEU A O 1
ATOM 784 N N . LYS A 1 96 ? -2.412 6.723 19.5 1 96.31 96 LYS A N 1
ATOM 785 C CA . LYS A 1 96 ? -3.057 5.445 19.797 1 96.31 96 LYS A CA 1
ATOM 786 C C . LYS A 1 96 ? -4.297 5.648 20.656 1 96.31 96 LYS A C 1
ATOM 788 O O . LYS A 1 96 ? -5.352 5.07 20.391 1 96.31 96 LYS A O 1
ATOM 793 N N . ASP A 1 97 ? -4.148 6.504 21.641 1 96.06 97 ASP A N 1
ATOM 794 C CA . ASP A 1 97 ? -5.266 6.801 22.531 1 96.06 97 ASP A CA 1
ATOM 795 C C . ASP A 1 97 ? -6.406 7.484 21.781 1 96.06 97 ASP A C 1
ATOM 797 O O . ASP A 1 97 ? -7.574 7.133 21.969 1 96.06 97 ASP A O 1
ATOM 801 N N . MET A 1 98 ? -6.043 8.398 21.016 1 97 98 MET A N 1
ATOM 802 C CA . MET A 1 98 ? -7.047 9.094 20.219 1 97 98 MET A CA 1
ATOM 803 C C . MET A 1 98 ? -7.719 8.133 19.234 1 97 98 MET A C 1
ATOM 805 O O . MET A 1 98 ? -8.938 8.188 19.047 1 97 98 MET A O 1
ATOM 809 N N . PHE A 1 99 ? -6.965 7.234 18.688 1 96.81 99 PHE A N 1
ATOM 810 C CA . PHE A 1 99 ? -7.422 6.312 17.656 1 96.81 99 PHE A CA 1
ATOM 811 C C . PHE A 1 99 ? -8.547 5.43 18.172 1 96.81 99 PHE A C 1
ATOM 813 O O . PHE A 1 99 ? -9.547 5.223 17.484 1 96.81 99 PHE A O 1
ATOM 820 N N . VAL A 1 100 ? -8.422 5.012 19.359 1 94 100 VAL A N 1
ATOM 821 C CA . VAL A 1 100 ? -9.367 4.031 19.891 1 94 100 VAL A CA 1
ATOM 822 C C . VAL A 1 100 ? -10.469 4.746 20.672 1 94 100 VAL A C 1
ATOM 824 O O . VAL A 1 100 ? -11.422 4.113 21.125 1 94 100 VAL A O 1
ATOM 827 N N . CYS A 1 101 ? -10.336 5.996 20.75 1 93.38 101 CYS A N 1
ATOM 828 C CA . CYS A 1 101 ? -11.273 6.754 21.562 1 93.38 101 CYS A CA 1
ATOM 829 C C . CYS A 1 101 ? -12.695 6.645 21.016 1 93.38 101 CYS A C 1
ATOM 831 O O . CYS A 1 101 ? -12.938 7.004 19.859 1 93.38 101 CYS A O 1
ATOM 833 N N . GLY A 1 102 ? -13.562 6.066 21.812 1 89.19 102 GLY A N 1
ATOM 834 C CA . GLY A 1 102 ? -14.977 6.035 21.469 1 89.19 102 GLY A CA 1
ATOM 835 C C . GLY A 1 102 ? -15.312 4.996 20.406 1 89.19 102 GLY A C 1
ATOM 836 O O . GLY A 1 102 ? -16.438 4.945 19.922 1 89.19 102 GLY A O 1
ATOM 837 N N . LEU A 1 103 ? -14.336 4.266 19.984 1 85.31 103 LEU A N 1
ATOM 838 C CA . LEU A 1 103 ? -14.594 3.279 18.938 1 85.31 103 LEU A CA 1
ATOM 839 C C . LEU A 1 103 ? -14.758 1.887 19.531 1 85.31 103 LEU A C 1
ATOM 841 O O . LEU A 1 103 ? -14.141 1.562 20.547 1 85.31 103 LEU A O 1
ATOM 845 N N . ASP A 1 104 ? -15.742 1.257 18.922 1 79.88 104 ASP A N 1
ATOM 846 C CA . ASP A 1 104 ? -15.805 -0.182 19.156 1 79.88 104 ASP A CA 1
ATOM 847 C C . ASP A 1 104 ? -14.82 -0.932 18.266 1 79.88 104 ASP A C 1
ATOM 849 O O . ASP A 1 104 ? -15.078 -1.149 17.078 1 79.88 104 ASP A O 1
ATOM 853 N N . MET A 1 105 ? -13.695 -1.252 18.766 1 75.88 105 MET A N 1
ATOM 854 C CA . MET A 1 105 ? -12.625 -1.907 18.016 1 75.88 105 MET A CA 1
ATOM 855 C C . MET A 1 105 ? -12.781 -3.424 18.062 1 75.88 105 MET A C 1
ATOM 857 O O . MET A 1 105 ? -11.789 -4.156 18.062 1 75.88 105 MET A O 1
ATOM 861 N N . SER A 1 106 ? -13.992 -3.871 17.969 1 76.69 106 SER A N 1
ATOM 862 C CA . SER A 1 106 ? -14.242 -5.305 18.078 1 76.69 106 SER A CA 1
ATOM 863 C C . SER A 1 106 ? -13.781 -6.051 16.844 1 76.69 106 SER A C 1
ATOM 865 O O . SER A 1 106 ? -13.734 -5.48 15.75 1 76.69 106 SER A O 1
ATOM 867 N N . GLU A 1 107 ? -13.461 -7.207 17.016 1 80.5 107 GLU A N 1
ATOM 868 C CA . GLU A 1 107 ? -13.078 -8.125 15.945 1 80.5 107 GLU A CA 1
ATOM 869 C C . GLU A 1 107 ? -14.203 -8.266 14.914 1 80.5 107 GLU A C 1
ATOM 871 O O . GLU A 1 107 ? -13.938 -8.484 13.727 1 80.5 107 GLU A O 1
ATOM 876 N N . SER A 1 108 ? -15.359 -7.848 15.328 1 88.19 108 SER A N 1
ATOM 877 C CA . SER A 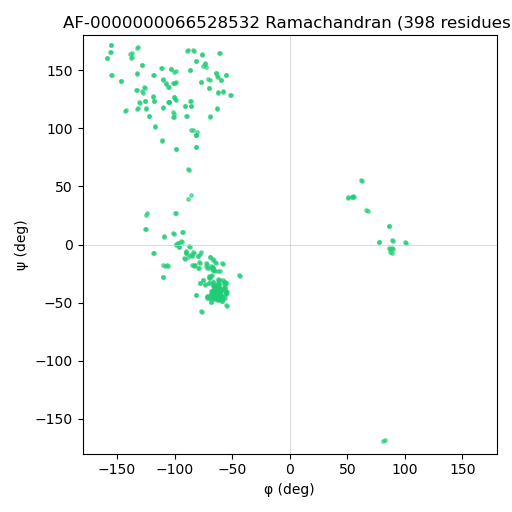1 108 ? -16.5 -7.988 14.438 1 88.19 108 SER A CA 1
ATOM 878 C C . SER A 1 108 ? -16.422 -7.027 13.266 1 88.19 108 SER A C 1
ATOM 880 O O . SER A 1 108 ? -16.578 -7.43 12.109 1 88.19 108 SER A O 1
ATOM 882 N N . LEU A 1 109 ? -16.078 -5.789 13.516 1 93.12 109 LEU A N 1
ATOM 883 C CA . LEU A 1 109 ? -15.984 -4.828 12.422 1 93.12 109 LEU A CA 1
ATOM 884 C C . LEU A 1 109 ? -14.828 -5.18 11.484 1 93.12 109 LEU A C 1
ATOM 886 O O . LEU A 1 109 ? -15 -5.203 10.266 1 93.12 109 LEU A O 1
ATOM 890 N N . HIS A 1 110 ? -13.672 -5.484 12.125 1 95.44 110 HIS A N 1
ATOM 891 C CA . HIS A 1 110 ? -12.492 -5.828 11.336 1 95.44 110 HIS A CA 1
ATOM 892 C C . HIS A 1 110 ? -12.75 -7.066 10.484 1 95.44 110 HIS A C 1
ATOM 894 O O . HIS A 1 110 ? -12.391 -7.094 9.305 1 95.44 110 HIS A O 1
ATOM 900 N N . GLY A 1 111 ? -13.414 -8.023 11.07 1 94.56 111 GLY A N 1
ATOM 901 C CA . GLY A 1 111 ? -13.789 -9.227 10.344 1 94.56 111 GLY A CA 1
ATOM 902 C C . GLY A 1 111 ? -14.727 -8.953 9.188 1 94.56 111 GLY A C 1
ATOM 903 O O . GLY A 1 111 ? -14.609 -9.57 8.125 1 94.56 111 GLY A O 1
ATOM 904 N N . ARG A 1 112 ? -15.648 -8.039 9.398 1 94.56 112 ARG A N 1
ATOM 905 C CA . ARG A 1 112 ? -16.594 -7.676 8.352 1 94.56 112 ARG A CA 1
ATOM 906 C C . ARG A 1 112 ? -15.891 -7.004 7.184 1 94.56 112 ARG A C 1
ATOM 908 O O . ARG A 1 112 ? -16.203 -7.277 6.023 1 94.56 112 ARG A O 1
ATOM 915 N N . ILE A 1 113 ? -14.953 -6.211 7.488 1 95.06 113 ILE A N 1
ATOM 916 C CA . ILE A 1 113 ? -14.227 -5.496 6.445 1 95.06 113 ILE A CA 1
ATOM 917 C C . ILE A 1 113 ? -13.367 -6.48 5.652 1 95.06 113 ILE A C 1
ATOM 919 O O . ILE A 1 113 ? -13.352 -6.449 4.422 1 95.06 113 ILE A O 1
ATOM 923 N N . GLU A 1 114 ? -12.656 -7.34 6.367 1 95.88 114 GLU A N 1
ATOM 924 C CA . GLU A 1 114 ? -11.883 -8.359 5.672 1 95.88 114 GLU A CA 1
ATOM 925 C C . GLU A 1 114 ? -12.781 -9.297 4.871 1 95.88 114 GLU A C 1
ATOM 927 O O . GLU A 1 114 ? -12.414 -9.742 3.783 1 95.88 114 GLU A O 1
ATOM 932 N N . GLY A 1 115 ? -13.961 -9.57 5.43 1 95.31 115 GLY A N 1
ATOM 933 C CA . GLY A 1 115 ? -14.938 -10.344 4.691 1 95.31 115 GLY A CA 1
ATOM 934 C C . GLY A 1 115 ? -15.391 -9.672 3.41 1 95.31 115 GLY A C 1
ATOM 935 O O . GLY A 1 115 ? -15.531 -10.328 2.373 1 95.31 115 GLY A O 1
ATOM 936 N N . TYR A 1 116 ? -15.641 -8.414 3.504 1 95.56 116 TYR A N 1
ATOM 937 C CA . TYR A 1 116 ? -15.984 -7.625 2.326 1 95.56 116 TYR A CA 1
ATOM 938 C C . TYR A 1 116 ? -14.906 -7.738 1.26 1 95.56 116 TYR A C 1
ATOM 940 O O . TYR A 1 116 ? -15.203 -7.977 0.087 1 95.56 116 TYR A O 1
ATOM 948 N N . TYR A 1 117 ? -13.602 -7.609 1.623 1 96.19 117 TYR A N 1
ATOM 949 C CA . TYR A 1 117 ? -12.5 -7.668 0.667 1 96.19 117 TYR A CA 1
ATOM 950 C C . TYR A 1 117 ? -12.383 -9.062 0.059 1 96.19 117 TYR A C 1
ATOM 952 O O . TYR A 1 117 ? -12.039 -9.203 -1.117 1 96.19 117 TYR A O 1
ATOM 960 N N . LEU A 1 118 ? -12.711 -10.07 0.822 1 96.31 118 LEU A N 1
ATOM 961 C CA . LEU A 1 118 ? -12.539 -11.445 0.371 1 96.31 118 LEU A CA 1
ATOM 962 C C . LEU A 1 118 ? -13.695 -11.883 -0.516 1 96.31 118 LEU A C 1
ATOM 964 O O . LEU A 1 118 ? -13.484 -12.43 -1.6 1 96.31 118 LEU A O 1
ATOM 968 N N . SER A 1 119 ? -14.93 -11.539 -0.099 1 95.19 119 SER A N 1
ATOM 969 C CA . SER A 1 119 ? -16.109 -12.133 -0.727 1 95.19 119 SER A CA 1
ATOM 970 C C . SER A 1 119 ? -16.859 -11.109 -1.566 1 95.19 119 SER A C 1
ATOM 972 O O . SER A 1 119 ? -17.656 -11.477 -2.439 1 95.19 119 SER A O 1
ATOM 974 N N . GLY A 1 120 ? -16.766 -9.867 -1.208 1 91.62 120 GLY A N 1
ATOM 975 C CA . GLY A 1 120 ? -17.531 -8.828 -1.882 1 91.62 120 GLY A CA 1
ATOM 976 C C . GLY A 1 120 ? -18.906 -8.594 -1.266 1 91.62 120 GLY A C 1
ATOM 977 O O . GLY A 1 120 ? -19.688 -7.793 -1.773 1 91.62 120 GLY A O 1
ATOM 978 N N . VAL A 1 121 ? -19.094 -9.328 -0.183 1 90.69 121 VAL A N 1
ATOM 979 C CA . VAL A 1 121 ? -20.344 -9.078 0.503 1 90.69 121 VAL A CA 1
ATOM 980 C C . VAL A 1 121 ? -20.391 -7.637 1 1 90.69 121 VAL A C 1
ATOM 982 O O . VAL A 1 121 ? -19.5 -7.199 1.729 1 90.69 121 VAL A O 1
ATOM 985 N N . GLU A 1 122 ? -21.453 -6.973 0.71 1 90.56 122 GLU A N 1
ATOM 986 C CA . GLU A 1 122 ? -21.547 -5.543 0.995 1 90.56 122 GLU A CA 1
ATOM 987 C C . GLU A 1 122 ? -21.625 -5.281 2.496 1 90.56 122 GLU A C 1
ATOM 989 O O . GLU A 1 122 ? -22.281 -6.023 3.225 1 90.56 122 GLU A O 1
ATOM 994 N N . LEU A 1 123 ? -21 -4.273 2.902 1 92.56 123 LEU A N 1
ATOM 995 C CA . LEU A 1 123 ? -21.109 -3.809 4.281 1 92.56 123 LEU A CA 1
ATOM 996 C C . LEU A 1 123 ? -22.422 -3.078 4.504 1 92.56 123 LEU A C 1
ATOM 998 O O . LEU A 1 123 ? -22.891 -2.35 3.625 1 92.56 123 LEU A O 1
ATOM 1002 N N . SER A 1 124 ? -23.016 -3.309 5.637 1 94 124 SER A N 1
ATOM 1003 C CA . SER A 1 124 ? -24.172 -2.477 5.984 1 94 124 SER A CA 1
ATOM 1004 C C . SER A 1 124 ? -23.766 -1.009 6.098 1 94 124 SER A C 1
ATOM 1006 O O . SER A 1 124 ? -22.594 -0.687 6.242 1 94 124 SER A O 1
ATOM 1008 N N . ALA A 1 125 ? -24.719 -0.172 6.09 1 93.38 125 ALA A N 1
ATOM 1009 C CA . ALA A 1 125 ? -24.484 1.265 6.199 1 93.38 125 ALA A CA 1
ATOM 1010 C C . ALA A 1 125 ? -23.797 1.604 7.52 1 93.38 125 ALA A C 1
ATOM 1012 O O . ALA A 1 125 ? -22.906 2.465 7.566 1 93.38 125 ALA A O 1
ATOM 1013 N N . SER A 1 126 ? -24.219 0.934 8.516 1 92.75 126 SER A N 1
ATOM 1014 C CA . SER A 1 126 ? -23.656 1.178 9.836 1 92.75 126 SER A CA 1
ATOM 1015 C C . SER A 1 126 ? -22.188 0.776 9.891 1 92.75 126 SER A C 1
ATOM 1017 O O . SER A 1 126 ? -21.344 1.528 10.391 1 92.75 126 SER A O 1
ATOM 1019 N N . TYR A 1 127 ? -21.875 -0.418 9.336 1 91.81 127 TYR A N 1
ATOM 1020 C CA . TYR A 1 127 ? -20.484 -0.886 9.312 1 91.81 127 TYR A CA 1
ATOM 1021 C C . TYR A 1 127 ? -19.625 -0.002 8.422 1 91.81 127 TYR A C 1
ATOM 1023 O O . TYR A 1 127 ? -18.469 0.262 8.734 1 91.81 127 TYR A O 1
ATOM 1031 N N . PHE A 1 128 ? -20.234 0.451 7.402 1 93.56 128 PHE A N 1
ATOM 1032 C CA . PHE A 1 128 ? -19.531 1.334 6.488 1 93.56 128 PHE A CA 1
ATOM 1033 C C . PHE A 1 128 ? -19.203 2.664 7.164 1 93.56 128 PHE A C 1
ATOM 1035 O O . PHE A 1 128 ? -18.094 3.174 7.047 1 93.56 128 PHE A O 1
ATOM 1042 N N . HIS A 1 129 ? -20.141 3.15 7.832 1 93 129 HIS A N 1
ATOM 1043 C CA . HIS A 1 129 ? -19.953 4.383 8.586 1 93 129 HIS A CA 1
ATOM 1044 C C . HIS A 1 129 ? -18.859 4.223 9.633 1 93 129 HIS A C 1
ATOM 1046 O O . HIS A 1 129 ? -17.953 5.059 9.734 1 93 129 HIS A O 1
ATOM 1052 N N . ASP A 1 130 ? -18.906 3.168 10.352 1 93.56 130 ASP A N 1
ATOM 1053 C CA . ASP A 1 130 ? -17.906 2.906 11.391 1 93.56 130 ASP A CA 1
ATOM 1054 C C . ASP A 1 130 ? -16.516 2.766 10.781 1 93.56 130 ASP A C 1
ATOM 1056 O O . ASP A 1 130 ? -15.539 3.281 11.336 1 93.56 130 ASP A O 1
ATOM 1060 N N . ALA A 1 131 ? -16.469 2.061 9.664 1 94.19 131 ALA A N 1
ATOM 1061 C CA . ALA A 1 131 ? -15.188 1.871 8.977 1 94.19 131 ALA A CA 1
ATOM 1062 C C . ALA A 1 131 ? -14.594 3.209 8.539 1 94.19 131 ALA A C 1
ATOM 1064 O O . ALA A 1 131 ? -13.391 3.447 8.703 1 94.19 131 ALA A O 1
ATOM 1065 N N . ASN A 1 132 ? -15.445 4.047 8.039 1 94.5 132 ASN A N 1
ATOM 1066 C CA . ASN A 1 132 ? -14.977 5.352 7.578 1 94.5 132 ASN A CA 1
ATOM 1067 C C . ASN A 1 132 ? -14.562 6.242 8.742 1 94.5 132 ASN A C 1
ATOM 1069 O O . ASN A 1 132 ? -13.648 7.055 8.617 1 94.5 132 ASN A O 1
ATOM 1073 N N . THR A 1 133 ? -15.211 6.102 9.836 1 94.38 133 THR A N 1
ATOM 1074 C CA . THR A 1 133 ? -14.82 6.828 11.039 1 94.38 133 THR A CA 1
ATOM 1075 C C . THR A 1 133 ? -13.406 6.441 11.477 1 94.38 133 THR A C 1
ATOM 1077 O O . THR A 1 133 ? -12.578 7.309 11.758 1 94.38 133 THR A O 1
ATOM 1080 N N . VAL A 1 134 ? -13.141 5.18 11.461 1 95.44 134 VAL A N 1
ATOM 1081 C CA . VAL A 1 134 ? -11.812 4.691 11.797 1 95.44 134 VAL A CA 1
ATOM 1082 C C . VAL A 1 134 ? -10.797 5.207 10.781 1 95.44 134 VAL A C 1
ATOM 1084 O O . VAL A 1 134 ? -9.727 5.699 11.156 1 95.44 134 VAL A O 1
ATOM 1087 N N . ALA A 1 135 ? -11.141 5.145 9.516 1 96.38 135 ALA A N 1
ATOM 1088 C CA . ALA A 1 135 ? -10.242 5.57 8.445 1 96.38 135 ALA A CA 1
ATOM 1089 C C . ALA A 1 135 ? -9.891 7.047 8.578 1 96.38 135 ALA A C 1
ATOM 1091 O O . ALA A 1 135 ? -8.773 7.461 8.242 1 96.38 135 ALA A O 1
ATOM 1092 N N . SER A 1 136 ? -10.82 7.852 9.047 1 96.62 136 SER A N 1
ATOM 1093 C CA . SER A 1 136 ? -10.602 9.289 9.18 1 96.62 136 SER A CA 1
ATOM 1094 C C . SER A 1 136 ? -9.508 9.594 10.195 1 96.62 136 SER A C 1
ATOM 1096 O O . SER A 1 136 ? -8.969 10.695 10.227 1 96.62 136 SER A O 1
ATOM 1098 N N . ARG A 1 137 ? -9.156 8.602 11.016 1 97.56 137 ARG A N 1
ATOM 1099 C CA . ARG A 1 137 ? -8.164 8.789 12.07 1 97.56 137 ARG A CA 1
ATOM 1100 C C . ARG A 1 137 ? -6.785 8.32 11.617 1 97.56 137 ARG A C 1
ATOM 1102 O O . ARG A 1 137 ? -5.832 8.336 12.398 1 97.56 137 ARG A O 1
ATOM 1109 N N . LEU A 1 138 ? -6.66 7.875 10.422 1 98.19 138 LEU A N 1
ATOM 1110 C CA . LEU A 1 138 ? -5.391 7.496 9.805 1 98.19 138 LEU A CA 1
ATOM 1111 C C . LEU A 1 138 ? -4.715 8.711 9.172 1 98.19 138 LEU A C 1
ATOM 1113 O O . LEU A 1 138 ? -5.391 9.648 8.75 1 98.19 138 LEU A O 1
ATOM 1117 N N . PRO A 1 139 ? -3.365 8.695 9.133 1 98.56 139 PRO A N 1
ATOM 1118 C CA . PRO A 1 139 ? -2.695 9.828 8.484 1 98.56 139 PRO A CA 1
ATOM 1119 C C . PRO A 1 139 ? -3.041 9.953 7.004 1 98.56 139 PRO A C 1
ATOM 1121 O O . PRO A 1 139 ? -3.18 8.938 6.312 1 98.56 139 PRO A O 1
ATOM 1124 N N . MET A 1 140 ? -3.127 11.195 6.59 1 98.12 140 MET A N 1
ATOM 1125 C CA . MET A 1 140 ? -3.49 11.5 5.207 1 98.12 140 MET A CA 1
ATOM 1126 C C . MET A 1 140 ? -2.291 12.031 4.434 1 98.12 140 MET A C 1
ATOM 1128 O O . MET A 1 140 ? -2.283 12.016 3.203 1 98.12 140 MET A O 1
ATOM 1132 N N . PHE A 1 141 ? -1.274 12.492 5.137 1 98.69 141 PHE A N 1
ATOM 1133 C CA . PHE A 1 141 ? -0.15 13.164 4.496 1 98.69 141 PHE A CA 1
ATOM 1134 C C . PHE A 1 141 ? 1.175 12.617 5.02 1 98.69 141 PHE A C 1
ATOM 1136 O O . PHE A 1 141 ? 1.27 12.203 6.176 1 98.69 141 PHE A O 1
ATOM 1143 N N . TYR A 1 142 ? 2.133 12.586 4.199 1 98.88 142 TYR A N 1
ATOM 1144 C CA . TYR A 1 142 ? 3.516 12.219 4.477 1 98.88 142 TYR A CA 1
ATOM 1145 C C . TYR A 1 142 ? 4.484 13.242 3.9 1 98.88 142 TYR A C 1
ATOM 1147 O O . TYR A 1 142 ? 4.492 13.484 2.691 1 98.88 142 TYR A O 1
ATOM 1155 N N . VAL A 1 143 ? 5.246 13.898 4.754 1 98.88 143 VAL A N 1
ATOM 1156 C CA . VAL A 1 143 ? 6.238 14.875 4.324 1 98.88 143 VAL A CA 1
ATOM 1157 C C . VAL A 1 143 ? 7.609 14.508 4.887 1 98.88 143 VAL A C 1
ATOM 1159 O O . VAL A 1 143 ? 7.797 14.461 6.105 1 98.88 143 VAL A O 1
ATOM 1162 N N . ASN A 1 144 ? 8.523 14.219 4.102 1 98.81 144 ASN A N 1
ATOM 1163 C CA . ASN A 1 144 ? 9.891 13.867 4.477 1 98.81 144 ASN A CA 1
ATOM 1164 C C . ASN A 1 144 ? 10.898 14.883 3.939 1 98.81 144 ASN A C 1
ATOM 1166 O O . ASN A 1 144 ? 11.25 14.844 2.76 1 98.81 144 ASN A O 1
ATOM 1170 N N . PHE A 1 145 ? 11.359 15.758 4.73 1 98.62 145 PHE A N 1
ATOM 1171 C CA . PHE A 1 145 ? 12.305 16.797 4.332 1 98.62 145 PHE A CA 1
ATOM 1172 C C . PHE A 1 145 ? 13.664 16.188 4.023 1 98.62 145 PHE A C 1
ATOM 1174 O O . PHE A 1 145 ? 14.422 16.734 3.213 1 98.62 145 PHE A O 1
ATOM 1181 N N . ASP A 1 146 ? 13.977 15.07 4.672 1 97.94 146 ASP A N 1
ATOM 1182 C CA . ASP A 1 146 ? 15.289 14.445 4.5 1 97.94 146 ASP A CA 1
ATOM 1183 C C . ASP A 1 146 ? 15.43 13.836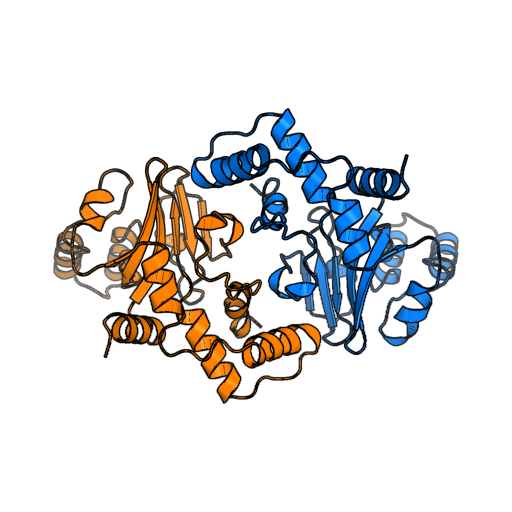 3.109 1 97.94 146 ASP A C 1
ATOM 1185 O O . ASP A 1 146 ? 16.531 13.773 2.561 1 97.94 146 ASP A O 1
ATOM 1189 N N . ARG A 1 147 ? 14.336 13.461 2.521 1 97.75 147 ARG A N 1
ATOM 1190 C CA . ARG A 1 147 ? 14.375 12.789 1.226 1 97.75 147 ARG A CA 1
ATOM 1191 C C . ARG A 1 147 ? 13.633 13.602 0.167 1 97.75 147 ARG A C 1
ATOM 1193 O O . ARG A 1 147 ? 13.609 13.219 -1.006 1 97.75 147 ARG A O 1
ATOM 1200 N N . LYS A 1 148 ? 12.969 14.648 0.545 1 98.19 148 LYS A N 1
ATOM 1201 C CA . LYS A 1 148 ? 12.172 15.492 -0.338 1 98.19 148 LYS A CA 1
ATOM 1202 C C . LYS A 1 148 ? 11.023 14.695 -0.969 1 98.19 148 LYS A C 1
ATOM 1204 O O . LYS A 1 148 ? 10.898 14.648 -2.193 1 98.19 148 LYS A O 1
ATOM 1209 N N . ILE A 1 149 ? 10.273 14.117 -0.1 1 98.62 149 ILE A N 1
ATOM 1210 C CA . ILE A 1 149 ? 9.109 13.344 -0.518 1 98.62 149 ILE A CA 1
ATOM 1211 C C . ILE A 1 149 ? 7.84 13.961 0.063 1 98.62 149 ILE A C 1
ATOM 1213 O O . ILE A 1 149 ? 7.793 14.297 1.249 1 98.62 149 ILE A O 1
ATOM 1217 N N . TYR A 1 150 ? 6.898 14.234 -0.754 1 98.88 150 TYR A N 1
ATOM 1218 C CA . TYR A 1 150 ? 5.559 14.688 -0.386 1 98.88 150 TYR A CA 1
ATOM 1219 C C . TYR A 1 150 ? 4.496 13.734 -0.932 1 98.88 150 TYR A C 1
ATOM 1221 O O . TYR A 1 150 ? 4.309 13.641 -2.146 1 98.88 150 TYR A O 1
ATOM 1229 N N . MET A 1 151 ? 3.814 12.984 -0.011 1 98.5 151 MET A N 1
ATOM 1230 C CA . MET A 1 151 ? 2.762 12.078 -0.446 1 98.5 151 MET A CA 1
ATOM 1231 C C . MET A 1 151 ? 1.477 12.312 0.342 1 98.5 151 MET A C 1
ATOM 1233 O O . MET A 1 151 ? 1.516 12.828 1.459 1 98.5 151 MET A O 1
ATOM 1237 N N . HIS A 1 152 ? 0.398 11.977 -0.224 1 98.31 152 HIS A N 1
ATOM 1238 C CA . HIS A 1 152 ? -0.899 12.062 0.436 1 98.31 152 HIS A CA 1
ATOM 1239 C C . HIS A 1 152 ? -1.902 11.102 -0.182 1 98.31 152 HIS A C 1
ATOM 1241 O O . HIS A 1 152 ? -1.639 10.516 -1.235 1 98.31 152 HIS A O 1
ATOM 1247 N N . MET A 1 153 ? -2.961 10.906 0.515 1 96.75 153 MET A N 1
ATOM 1248 C CA . MET A 1 153 ? -4.02 10.039 0.005 1 96.75 153 MET A CA 1
ATOM 1249 C C . MET A 1 153 ? -5.355 10.773 -0.029 1 96.75 153 MET A C 1
ATOM 1251 O O . MET A 1 153 ? -6.41 10.164 0.14 1 96.75 153 MET A O 1
ATOM 1255 N N . ASP A 1 154 ? -5.332 12.102 -0.132 1 95.31 154 ASP A N 1
ATOM 1256 C CA . ASP A 1 154 ? -6.508 12.93 -0.391 1 95.31 154 ASP A CA 1
ATOM 1257 C C . ASP A 1 154 ? -6.801 13.016 -1.888 1 95.31 154 ASP A C 1
ATOM 1259 O O . ASP A 1 154 ? -6.277 13.891 -2.578 1 95.31 154 ASP A O 1
ATOM 1263 N N . PHE A 1 155 ? -7.707 12.234 -2.367 1 92.31 155 PHE A N 1
ATOM 1264 C CA . PHE A 1 155 ? -7.934 12.078 -3.799 1 92.31 155 PHE A CA 1
ATOM 1265 C C . PHE A 1 155 ? -8.75 13.242 -4.352 1 92.31 155 PHE A C 1
ATOM 1267 O O . PHE A 1 155 ? -8.852 13.414 -5.566 1 92.31 155 PHE A O 1
ATOM 1274 N N . ASN A 1 156 ? -9.258 14.031 -3.504 1 90.62 156 ASN A N 1
ATOM 1275 C CA . ASN A 1 156 ? -10.148 15.102 -3.932 1 90.62 156 ASN A CA 1
ATOM 1276 C C . ASN A 1 156 ? -9.367 16.344 -4.355 1 90.62 156 ASN A C 1
ATOM 1278 O O . ASN A 1 156 ? -9.938 17.297 -4.891 1 90.62 156 ASN A O 1
ATOM 1282 N N . ARG A 1 157 ? -8.07 16.328 -4.09 1 92.38 157 ARG A N 1
ATOM 1283 C CA . ARG A 1 157 ? -7.273 17.516 -4.387 1 92.38 157 ARG A CA 1
ATOM 1284 C C . ARG A 1 157 ? -5.855 17.141 -4.805 1 92.38 157 ARG A C 1
ATOM 1286 O O . ARG A 1 157 ? -5.25 16.25 -4.215 1 92.38 157 ARG A O 1
ATOM 1293 N N . ALA A 1 158 ? -5.332 17.859 -5.777 1 95.19 158 ALA A N 1
ATOM 1294 C CA . ALA A 1 158 ? -3.994 17.594 -6.301 1 95.19 158 ALA A CA 1
ATOM 1295 C C . ALA A 1 158 ? -2.934 18.359 -5.504 1 95.19 158 ALA A C 1
ATOM 1297 O O . ALA A 1 158 ? -2.205 19.188 -6.055 1 95.19 158 ALA A O 1
ATOM 1298 N N . HIS A 1 159 ? -2.76 18.047 -4.258 1 96.69 159 HIS A N 1
ATOM 1299 C CA . HIS A 1 159 ? -1.793 18.703 -3.383 1 96.69 159 HIS A CA 1
ATOM 1300 C C . HIS A 1 159 ? -0.38 18.594 -3.943 1 96.69 159 HIS A C 1
ATOM 1302 O O . HIS A 1 159 ? 0.463 19.453 -3.688 1 96.69 159 HIS A O 1
ATOM 1308 N N . GLU A 1 160 ? -0.089 17.484 -4.699 1 97.88 160 GLU A N 1
ATOM 1309 C CA . GLU A 1 160 ? 1.243 17.203 -5.227 1 97.88 160 GLU A CA 1
ATOM 1310 C C . GLU A 1 160 ? 1.701 18.281 -6.191 1 97.88 160 GLU A C 1
ATOM 1312 O O . GLU A 1 160 ? 2.902 18.516 -6.352 1 97.88 160 GLU A O 1
ATOM 1317 N N . GLU A 1 161 ? 0.785 18.984 -6.758 1 97 161 GLU A N 1
ATOM 1318 C CA . GLU A 1 161 ? 1.124 20.062 -7.688 1 97 161 GLU A CA 1
ATOM 1319 C C . GLU A 1 161 ? 1.722 21.25 -6.957 1 97 161 GLU A C 1
ATOM 1321 O O . GLU A 1 161 ? 2.332 22.125 -7.578 1 97 161 GLU A O 1
ATOM 1326 N N . LEU A 1 162 ? 1.521 21.281 -5.625 1 97.56 162 LEU A N 1
ATOM 1327 C CA . LEU A 1 162 ? 1.972 22.422 -4.828 1 97.56 162 LEU A CA 1
ATOM 1328 C C . LEU A 1 162 ? 3.279 22.094 -4.113 1 97.56 162 LEU A C 1
ATOM 1330 O O . LEU A 1 162 ? 3.717 22.859 -3.244 1 97.56 162 LEU A O 1
ATOM 1334 N N . ALA A 1 163 ? 3.887 20.953 -4.445 1 98.19 163 ALA A N 1
ATOM 1335 C CA . ALA A 1 163 ? 5.207 20.609 -3.924 1 98.19 163 ALA A CA 1
ATOM 1336 C C . ALA A 1 163 ? 6.309 21.281 -4.746 1 98.19 163 ALA A C 1
ATOM 1338 O O . ALA A 1 163 ? 6.035 21.875 -5.789 1 98.19 163 ALA A O 1
ATOM 1339 N N . TYR A 1 164 ? 7.488 21.266 -4.227 1 98.19 164 TYR A N 1
ATOM 1340 C CA . TYR A 1 164 ? 8.625 21.844 -4.926 1 98.19 164 TYR A CA 1
ATOM 1341 C C . TYR A 1 164 ? 9.062 20.969 -6.086 1 98.19 164 TYR A C 1
ATOM 1343 O O . TYR A 1 164 ? 8.859 19.75 -6.055 1 98.19 164 TYR A O 1
ATOM 1351 N N . SER A 1 165 ? 9.719 21.5 -7.078 1 96.94 165 SER A N 1
ATOM 1352 C CA . SER A 1 165 ? 10.016 20.812 -8.328 1 96.94 165 SER A CA 1
ATOM 1353 C C . SER A 1 165 ? 11.016 19.672 -8.109 1 96.94 165 SER A C 1
ATOM 1355 O O . SER A 1 165 ? 11.039 18.703 -8.867 1 96.94 165 SER A O 1
ATOM 1357 N N . ASP A 1 166 ? 11.852 19.797 -7.082 1 97.56 166 ASP A N 1
ATOM 1358 C CA . ASP A 1 166 ? 12.883 18.781 -6.859 1 97.56 166 ASP A CA 1
ATOM 1359 C C . ASP A 1 166 ? 12.391 17.703 -5.895 1 97.56 166 ASP A C 1
ATOM 1361 O O . ASP A 1 166 ? 13.164 16.859 -5.453 1 97.56 166 ASP A O 1
ATOM 1365 N N . TRP A 1 167 ? 11.055 17.719 -5.594 1 98.25 167 TRP A N 1
ATOM 1366 C CA . TRP A 1 167 ? 10.477 16.75 -4.672 1 98.25 167 TRP A CA 1
ATOM 1367 C C . TRP A 1 167 ? 9.758 15.641 -5.43 1 98.25 167 TRP A C 1
ATOM 1369 O O . TRP A 1 167 ? 9.188 15.875 -6.5 1 98.25 167 TRP A O 1
ATOM 1379 N N . LEU A 1 168 ? 9.945 14.414 -4.926 1 97.69 168 LEU A N 1
ATOM 1380 C CA . LEU A 1 168 ? 8.969 13.406 -5.312 1 97.69 168 LEU A CA 1
ATOM 1381 C C . LEU A 1 168 ? 7.609 13.68 -4.672 1 97.69 168 LEU A C 1
ATOM 1383 O O . LEU A 1 168 ? 7.465 13.594 -3.451 1 97.69 168 LEU A O 1
ATOM 1387 N N . ALA A 1 169 ? 6.645 14.062 -5.434 1 98.38 169 ALA A N 1
ATOM 1388 C CA . ALA A 1 169 ? 5.32 14.414 -4.926 1 98.38 169 ALA A CA 1
ATOM 1389 C C . ALA A 1 169 ? 4.23 13.609 -5.625 1 98.38 169 ALA A C 1
ATOM 1391 O O . ALA A 1 169 ? 4.125 13.625 -6.852 1 98.38 169 ALA A O 1
ATOM 1392 N N . LYS A 1 170 ? 3.426 12.891 -4.875 1 97.62 170 LYS A N 1
ATOM 1393 C CA . LYS A 1 170 ? 2.422 12.039 -5.508 1 97.62 170 LYS A CA 1
ATOM 1394 C C . LYS A 1 170 ? 1.241 11.789 -4.574 1 97.62 170 LYS A C 1
ATOM 1396 O O . LYS A 1 170 ? 1.403 11.773 -3.352 1 97.62 170 LYS A O 1
ATOM 1401 N N . CYS A 1 171 ? 0.022 11.68 -5.18 1 97.75 171 CYS A N 1
ATOM 1402 C CA . CYS A 1 171 ? -1.132 11.109 -4.492 1 97.75 171 CYS A CA 1
ATOM 1403 C C . CYS A 1 171 ? -1.1 9.586 -4.539 1 97.75 171 CYS A C 1
ATOM 1405 O O . CYS A 1 171 ? -1.491 8.984 -5.543 1 97.75 171 CYS A O 1
ATOM 1407 N N . SER A 1 172 ? -0.559 9.023 -3.518 1 96.5 172 SER A N 1
ATOM 1408 C CA . SER A 1 172 ? -0.363 7.578 -3.504 1 96.5 172 SER A CA 1
ATOM 1409 C C . SER A 1 172 ? -0.214 7.055 -2.08 1 96.5 172 SER A C 1
ATOM 1411 O O . SER A 1 172 ? 0.03 7.828 -1.151 1 96.5 172 SER A O 1
ATOM 1413 N N . ASP A 1 173 ? -0.44 5.766 -1.964 1 96.88 173 ASP A N 1
ATOM 1414 C CA . ASP A 1 173 ? -0.235 5.094 -0.686 1 96.88 173 ASP A CA 1
ATOM 1415 C C . ASP A 1 173 ? 1.203 5.258 -0.201 1 96.88 173 ASP A C 1
ATOM 1417 O O . ASP A 1 173 ? 2.148 5.082 -0.973 1 96.88 173 ASP A O 1
ATOM 1421 N N . PHE A 1 174 ? 1.399 5.648 1.072 1 98.12 174 PHE A N 1
ATOM 1422 C CA . PHE A 1 174 ? 2.738 5.887 1.601 1 98.12 174 PHE A CA 1
ATOM 1423 C C . PHE A 1 174 ? 2.979 5.059 2.857 1 98.12 174 PHE A C 1
ATOM 1425 O O . PHE A 1 174 ? 3.943 5.297 3.588 1 98.12 174 PHE A O 1
ATOM 1432 N N . CYS A 1 175 ? 2.15 4.105 3.145 1 98.12 175 CYS A N 1
ATOM 1433 C CA . CYS A 1 175 ? 2.209 3.34 4.383 1 98.12 175 CYS A CA 1
ATOM 1434 C C . CYS A 1 175 ? 3.578 2.697 4.562 1 98.12 175 CYS A C 1
ATOM 1436 O O . CYS A 1 175 ? 4.102 2.643 5.68 1 98.12 175 CYS A O 1
ATOM 1438 N N . HIS A 1 176 ? 4.188 2.246 3.496 1 97.62 176 HIS A N 1
ATOM 1439 C CA . HIS A 1 176 ? 5.453 1.523 3.582 1 97.62 176 HIS A CA 1
ATOM 1440 C C . HIS A 1 176 ? 6.578 2.438 4.059 1 97.62 176 HIS A C 1
ATOM 1442 O O . HIS A 1 176 ? 7.617 1.96 4.52 1 97.62 176 HIS A O 1
ATOM 1448 N N . LEU A 1 177 ? 6.395 3.719 3.934 1 98.12 177 LEU A N 1
ATOM 1449 C CA . LEU A 1 177 ? 7.426 4.68 4.305 1 98.12 177 LEU A CA 1
ATOM 1450 C C . LEU A 1 177 ? 7.402 4.957 5.801 1 98.12 177 LEU A C 1
ATOM 1452 O O . LEU A 1 177 ? 8.352 5.52 6.352 1 98.12 177 LEU A O 1
ATOM 1456 N N . VAL A 1 178 ? 6.301 4.621 6.473 1 98.56 178 VAL A N 1
ATOM 1457 C CA . VAL A 1 178 ? 6.164 4.844 7.91 1 98.56 178 VAL A CA 1
ATOM 1458 C C . VAL A 1 178 ? 6.754 3.662 8.68 1 98.56 178 VAL A C 1
ATOM 1460 O O . VAL A 1 178 ? 6.375 2.512 8.445 1 98.56 178 VAL A O 1
ATOM 1463 N N . PRO A 1 179 ? 7.723 3.93 9.57 1 97.81 179 PRO A N 1
ATOM 1464 C CA . PRO A 1 179 ? 8.273 2.824 10.352 1 97.81 179 PRO A CA 1
ATOM 1465 C C . PRO A 1 179 ? 7.207 2.049 11.117 1 97.81 179 PRO A C 1
ATOM 1467 O O . PRO A 1 179 ? 6.246 2.641 11.609 1 97.81 179 PRO A O 1
ATOM 1470 N N . ASP A 1 180 ? 7.414 0.763 11.25 1 97.31 180 ASP A N 1
ATOM 1471 C CA . ASP A 1 180 ? 6.441 -0.103 11.906 1 97.31 180 ASP A CA 1
ATOM 1472 C C . ASP A 1 180 ? 6.121 0.406 13.312 1 97.31 180 ASP A C 1
ATOM 1474 O O . ASP A 1 180 ? 4.957 0.44 13.719 1 97.31 180 ASP A O 1
ATOM 1478 N N . ARG A 1 181 ? 7.117 0.833 14.016 1 96.06 181 ARG A N 1
ATOM 1479 C CA . ARG A 1 181 ? 6.934 1.251 15.398 1 96.06 181 ARG A CA 1
ATOM 1480 C C . ARG A 1 181 ? 6.047 2.488 15.484 1 96.06 181 ARG A C 1
ATOM 1482 O O . ARG A 1 181 ? 5.48 2.781 16.547 1 96.06 181 ARG A O 1
ATOM 1489 N N . GLU A 1 182 ? 5.949 3.289 14.383 1 98 182 GLU A N 1
ATOM 1490 C CA . GLU A 1 182 ? 5.18 4.527 14.367 1 98 182 GLU A CA 1
ATOM 1491 C C . GLU A 1 182 ? 3.736 4.273 13.938 1 98 182 GLU A C 1
ATOM 1493 O O . GLU A 1 182 ? 2.896 5.176 13.992 1 98 182 GLU A O 1
ATOM 1498 N N . ARG A 1 183 ? 3.416 3.07 13.516 1 98.31 183 ARG A N 1
ATOM 1499 C CA . ARG A 1 183 ? 2.1 2.75 12.977 1 98.31 183 ARG A CA 1
ATOM 1500 C C . ARG A 1 183 ? 1.094 2.502 14.094 1 98.31 183 ARG A C 1
ATOM 1502 O O . ARG A 1 183 ? 0.717 1.358 14.359 1 98.31 183 ARG A O 1
ATOM 1509 N N . TYR A 1 184 ? 0.538 3.566 14.602 1 98.19 184 TYR A N 1
ATOM 1510 C CA . TYR A 1 184 ? -0.343 3.521 15.758 1 98.19 184 TYR A CA 1
ATOM 1511 C C . TYR A 1 184 ? -1.66 2.834 15.422 1 98.19 184 TYR A C 1
ATOM 1513 O O . TYR A 1 184 ? -2.434 2.486 16.312 1 98.19 184 TYR A O 1
ATOM 1521 N N . TRP A 1 185 ? -1.905 2.594 14.211 1 97.5 185 TRP A N 1
ATOM 1522 C CA . TRP A 1 185 ? -3.154 1.994 13.75 1 97.5 185 TRP A CA 1
ATOM 1523 C C . TRP A 1 185 ? -3.049 0.473 13.719 1 97.5 185 TRP A C 1
ATOM 1525 O O . TRP A 1 185 ? -4 -0.215 13.344 1 97.5 185 TRP A O 1
ATOM 1535 N N . VAL A 1 186 ? -1.898 -0.083 13.977 1 96.88 186 VAL A N 1
ATOM 1536 C CA . VAL A 1 186 ? -1.746 -1.528 14.102 1 96.88 186 VAL A CA 1
ATOM 1537 C C . VAL A 1 186 ? -1.961 -1.946 15.555 1 96.88 186 VAL A C 1
ATOM 1539 O O . VAL A 1 186 ? -1.14 -1.642 16.422 1 96.88 186 VAL A O 1
ATOM 1542 N N . LEU A 1 187 ? -3.092 -2.656 15.805 1 94.31 187 LEU A N 1
ATOM 1543 C CA . LEU A 1 187 ? -3.482 -3.004 17.172 1 94.31 187 LEU A CA 1
ATOM 1544 C C . LEU A 1 187 ? -3.818 -4.488 17.266 1 94.31 187 LEU A C 1
ATOM 1546 O O . LEU A 1 187 ? -4.66 -4.992 16.531 1 94.31 187 LEU A O 1
ATOM 1550 N N . GLU A 1 188 ? -3.154 -5.164 18.109 1 90.38 188 GLU A N 1
ATOM 1551 C CA . GLU A 1 188 ? -3.457 -6.559 18.422 1 90.38 188 GLU A CA 1
ATOM 1552 C C . GLU A 1 188 ? -3.5 -7.41 17.156 1 90.38 188 GLU A C 1
ATOM 1554 O O . GLU A 1 188 ? -4.438 -8.18 16.953 1 90.38 188 GLU A O 1
ATOM 1559 N N . GLY A 1 189 ? -2.59 -7.16 16.281 1 90.19 189 GLY A N 1
ATOM 1560 C CA . GLY A 1 189 ? -2.455 -7.984 15.094 1 90.19 189 GLY A CA 1
ATOM 1561 C C . GLY A 1 189 ? -3.338 -7.527 13.953 1 90.19 189 GLY A C 1
ATOM 1562 O O . GLY A 1 189 ? -3.285 -8.094 12.859 1 90.19 189 GLY A O 1
ATOM 1563 N N . MET A 1 190 ? -4.16 -6.516 14.18 1 95.25 190 MET A N 1
ATOM 1564 C CA . MET A 1 190 ? -5.016 -5.961 13.133 1 95.25 190 MET A CA 1
ATOM 1565 C C . MET A 1 190 ? -4.418 -4.68 12.562 1 95.25 190 MET A C 1
ATOM 1567 O O . MET A 1 190 ? -3.994 -3.797 13.32 1 95.25 190 MET A O 1
ATOM 1571 N N . ASP A 1 191 ? -4.281 -4.617 11.289 1 97 191 ASP A N 1
ATOM 1572 C CA . ASP A 1 191 ? -3.803 -3.43 10.594 1 97 191 ASP A CA 1
ATOM 1573 C C . ASP A 1 191 ? -4.961 -2.658 9.969 1 97 191 ASP A C 1
ATOM 1575 O O . ASP A 1 191 ? -5.504 -3.068 8.938 1 97 191 ASP A O 1
ATOM 1579 N N . TYR A 1 192 ? -5.293 -1.534 10.469 1 96.94 192 TYR A N 1
ATOM 1580 C CA . TYR A 1 192 ? -6.492 -0.794 10.094 1 96.94 192 TYR A CA 1
ATOM 1581 C C . TYR A 1 192 ? -6.223 0.101 8.883 1 96.94 192 TYR A C 1
ATOM 1583 O O . TYR A 1 192 ? -7.137 0.744 8.367 1 96.94 192 TYR A O 1
ATOM 1591 N N . TRP A 1 193 ? -4.992 0.098 8.406 1 98 193 TRP A N 1
ATOM 1592 C CA . TRP A 1 193 ? -4.672 0.875 7.211 1 98 193 TRP A CA 1
ATOM 1593 C C . TRP A 1 193 ? -5.586 0.498 6.051 1 98 193 TRP A C 1
ATOM 1595 O O . TRP A 1 193 ? -5.957 1.351 5.242 1 98 193 TRP A O 1
ATOM 1605 N N . LYS A 1 194 ? -5.973 -0.815 6.039 1 97.06 194 LYS A N 1
ATOM 1606 C CA . LYS A 1 194 ? -6.75 -1.303 4.902 1 97.06 194 LYS A CA 1
ATOM 1607 C C . LYS A 1 194 ? -8.133 -0.649 4.863 1 97.06 194 LYS A C 1
ATOM 1609 O O . LYS A 1 194 ? -8.828 -0.718 3.848 1 97.06 194 LYS A O 1
ATOM 1614 N N . TYR A 1 195 ? -8.531 0.013 5.934 1 96.38 195 TYR A N 1
ATOM 1615 C CA . TYR A 1 195 ? -9.82 0.7 5.938 1 96.38 195 TYR A CA 1
ATOM 1616 C C . TYR A 1 195 ? -9.82 1.868 4.961 1 96.38 195 TYR A C 1
ATOM 1618 O O . TYR A 1 195 ? -10.875 2.328 4.531 1 96.38 195 TYR A O 1
ATOM 1626 N N . ARG A 1 196 ? -8.648 2.359 4.574 1 95.06 196 ARG A N 1
ATOM 1627 C CA . ARG A 1 196 ? -8.492 3.492 3.668 1 95.06 196 ARG A CA 1
ATOM 1628 C C . ARG A 1 196 ? -8.984 3.139 2.266 1 95.06 196 ARG A C 1
ATOM 1630 O O . ARG A 1 196 ? -9.367 4.023 1.497 1 95.06 196 ARG A O 1
ATOM 1637 N N . PHE A 1 197 ? -9.031 1.921 1.962 1 95.69 197 PHE A N 1
ATOM 1638 C CA . PHE A 1 197 ? -9.242 1.526 0.575 1 95.69 197 PHE A CA 1
ATOM 1639 C C . PHE A 1 197 ? -10.711 1.17 0.332 1 95.69 197 PHE A C 1
ATOM 1641 O O . PHE A 1 197 ? -11.086 0.785 -0.778 1 95.69 197 PHE A O 1
ATOM 1648 N N . LEU A 1 198 ? -11.516 1.272 1.355 1 91.44 198 LEU A N 1
ATOM 1649 C CA . LEU A 1 198 ? -12.93 0.947 1.211 1 91.44 198 LEU A CA 1
ATOM 1650 C C . LEU A 1 198 ? -13.602 1.89 0.221 1 91.44 198 LEU A C 1
ATOM 1652 O O . LEU A 1 198 ? -14.531 1.491 -0.488 1 91.44 198 LEU A O 1
ATOM 1656 N N . GLN A 1 199 ? -13.188 3.205 0.173 1 74.5 199 GLN A N 1
ATOM 1657 C CA . GLN A 1 199 ? -13.844 4.172 -0.696 1 74.5 199 GLN A CA 1
ATOM 1658 C C . GLN A 1 199 ? -13.297 4.102 -2.117 1 74.5 199 GLN A C 1
ATOM 1660 O O . GLN A 1 199 ? -13.859 4.691 -3.039 1 74.5 199 GLN A O 1
ATOM 1665 N N . LEU A 1 200 ? -12.117 3.488 -2.189 1 64.5 200 LEU A N 1
ATOM 1666 C CA . LEU A 1 200 ? -11.516 3.396 -3.516 1 64.5 200 LEU A CA 1
ATOM 1667 C C . LEU A 1 200 ? -12.07 2.203 -4.285 1 64.5 200 LEU A C 1
ATOM 1669 O O . LEU A 1 200 ? -11.82 2.055 -5.48 1 64.5 200 LEU A O 1
ATOM 1673 N N . ALA A 1 201 ? -12.852 1.507 -3.473 1 54.72 201 ALA A N 1
ATOM 1674 C CA . ALA A 1 201 ? -13.398 0.285 -4.055 1 54.72 201 ALA A CA 1
ATOM 1675 C C . ALA A 1 201 ? -14.664 0.58 -4.855 1 54.72 201 ALA A C 1
ATOM 1677 O O . ALA A 1 201 ? -15.414 1.498 -4.523 1 54.72 201 ALA A O 1
ATOM 1678 N N . MET B 1 1 ? 19.578 -30 2.268 1 64.31 1 MET B N 1
ATOM 1679 C CA . MET B 1 1 ? 18.75 -28.812 2.039 1 64.31 1 MET B CA 1
ATOM 1680 C C . MET B 1 1 ? 17.281 -29.109 2.295 1 64.31 1 MET B C 1
ATOM 1682 O O . MET B 1 1 ? 16.766 -30.125 1.838 1 64.31 1 MET B O 1
ATOM 1686 N N . THR B 1 2 ? 16.703 -28.375 3.301 1 83.44 2 THR B N 1
ATOM 1687 C CA . THR B 1 2 ? 15.297 -28.609 3.623 1 83.44 2 THR B CA 1
ATOM 1688 C C . THR B 1 2 ? 14.398 -28.234 2.447 1 83.44 2 THR B C 1
ATOM 1690 O O . THR B 1 2 ? 14.844 -27.562 1.512 1 83.44 2 THR B O 1
ATOM 1693 N N . GLN B 1 3 ? 13.336 -28.875 2.254 1 91.06 3 GLN B N 1
ATOM 1694 C CA . GLN B 1 3 ? 12.375 -28.547 1.211 1 91.06 3 GLN B CA 1
ATOM 1695 C C . GLN B 1 3 ? 12.125 -27.047 1.143 1 91.06 3 GLN B C 1
ATOM 1697 O O . GLN B 1 3 ? 11.93 -26.484 0.059 1 91.06 3 GLN B O 1
ATOM 1702 N N . TRP B 1 4 ? 12.32 -26.438 2.242 1 93.81 4 TRP B N 1
ATOM 1703 C CA . TRP B 1 4 ? 12.07 -25 2.275 1 93.81 4 TRP B CA 1
ATOM 1704 C C . TRP B 1 4 ? 13.227 -24.234 1.629 1 93.81 4 TRP B C 1
ATOM 1706 O O . TRP B 1 4 ? 13 -23.219 0.964 1 93.81 4 TRP B O 1
ATOM 1716 N N . GLN B 1 5 ? 14.43 -24.719 1.741 1 93.69 5 GLN B N 1
ATOM 1717 C CA . GLN B 1 5 ? 15.562 -24.062 1.099 1 93.69 5 GLN B CA 1
ATOM 1718 C C . GLN B 1 5 ? 15.461 -24.141 -0.421 1 93.69 5 GLN B C 1
ATOM 1720 O O . GLN B 1 5 ? 15.773 -23.188 -1.127 1 93.69 5 GLN B O 1
ATOM 1725 N N . LEU B 1 6 ? 15.031 -25.25 -0.852 1 93.94 6 LEU B N 1
ATOM 1726 C CA . LEU B 1 6 ? 14.859 -25.438 -2.289 1 93.94 6 LEU B CA 1
ATOM 1727 C C . LEU B 1 6 ? 13.805 -24.469 -2.832 1 93.94 6 LEU B C 1
ATOM 1729 O O . LEU B 1 6 ? 14.008 -23.844 -3.873 1 93.94 6 LEU B O 1
ATOM 1733 N N . LEU B 1 7 ? 12.719 -24.453 -2.115 1 95.56 7 LEU B N 1
ATOM 1734 C CA . LEU B 1 7 ? 11.648 -23.547 -2.529 1 95.56 7 LEU B CA 1
ATOM 1735 C C . LEU B 1 7 ? 12.117 -22.094 -2.494 1 95.56 7 LEU B C 1
ATOM 1737 O O . LEU B 1 7 ? 11.852 -21.344 -3.424 1 95.56 7 LEU B O 1
ATOM 1741 N N . ALA B 1 8 ? 12.836 -21.734 -1.472 1 95.62 8 ALA B N 1
ATOM 1742 C CA . ALA B 1 8 ? 13.359 -20.391 -1.346 1 95.62 8 ALA B CA 1
ATOM 1743 C C . ALA B 1 8 ? 14.289 -20.047 -2.51 1 95.62 8 ALA B C 1
ATOM 1745 O O . ALA B 1 8 ? 14.25 -18.938 -3.037 1 95.62 8 ALA B O 1
ATOM 1746 N N . ASP B 1 9 ? 15.047 -21.016 -2.932 1 95.44 9 ASP B N 1
ATOM 1747 C CA . ASP B 1 9 ? 15.945 -20.812 -4.062 1 95.44 9 ASP B CA 1
ATOM 1748 C C . ASP B 1 9 ? 15.172 -20.578 -5.352 1 95.44 9 ASP B C 1
ATOM 1750 O O . ASP B 1 9 ? 15.539 -19.734 -6.168 1 95.44 9 ASP B O 1
ATOM 1754 N N . ASP B 1 10 ? 14.148 -21.328 -5.488 1 96.12 10 ASP B N 1
ATOM 1755 C CA . ASP B 1 10 ? 13.305 -21.188 -6.676 1 96.12 10 ASP B CA 1
ATOM 1756 C C . ASP B 1 10 ? 12.641 -19.812 -6.711 1 96.12 10 ASP B C 1
ATOM 1758 O O . ASP B 1 10 ? 12.469 -19.234 -7.785 1 96.12 10 ASP B O 1
ATOM 1762 N N . LEU B 1 11 ? 12.25 -19.344 -5.57 1 97.12 11 LEU B N 1
ATOM 1763 C CA . LEU B 1 11 ? 11.633 -18.031 -5.48 1 97.12 11 LEU B CA 1
ATOM 1764 C C . LEU B 1 11 ? 12.648 -16.922 -5.777 1 97.12 11 LEU B C 1
ATOM 1766 O O . LEU B 1 11 ? 12.352 -15.984 -6.512 1 97.12 11 LEU B O 1
ATOM 1770 N N . TRP B 1 12 ? 13.805 -17.078 -5.25 1 96 12 TRP B N 1
ATOM 1771 C CA . TRP B 1 12 ? 14.867 -16.109 -5.48 1 96 12 TRP B CA 1
ATOM 1772 C C . TRP B 1 12 ? 15.234 -16.047 -6.957 1 96 12 TRP B C 1
ATOM 1774 O O . TRP B 1 12 ? 15.453 -14.961 -7.504 1 96 12 TRP B O 1
ATOM 1784 N N . GLY B 1 13 ? 15.188 -17.156 -7.586 1 95.19 13 GLY B N 1
ATOM 1785 C CA . GLY B 1 13 ? 15.531 -17.219 -9 1 95.19 13 GLY B CA 1
ATOM 1786 C C . GLY B 1 13 ? 14.414 -16.734 -9.906 1 95.19 13 GLY B C 1
ATOM 1787 O O . GLY B 1 13 ? 14.648 -16.469 -11.086 1 95.19 13 GLY B O 1
ATOM 1788 N N . GLY B 1 14 ? 13.25 -16.641 -9.336 1 94 14 GLY B N 1
ATOM 1789 C CA . GLY B 1 14 ? 12.125 -16.125 -10.102 1 94 14 GLY B CA 1
ATOM 1790 C C . GLY B 1 14 ? 11.367 -17.219 -10.844 1 94 14 GLY B C 1
ATOM 1791 O O . GLY B 1 14 ? 10.375 -16.922 -11.516 1 94 14 GLY B O 1
ATOM 1792 N N . GLU B 1 15 ? 11.812 -18.391 -10.789 1 91.81 15 GLU B N 1
ATOM 1793 C CA . GLU B 1 15 ? 11.141 -19.516 -11.453 1 91.81 15 GLU B CA 1
ATOM 1794 C C . GLU B 1 15 ? 9.742 -19.719 -10.891 1 91.81 15 GLU B C 1
ATOM 1796 O O . GLU B 1 15 ? 8.789 -19.938 -11.641 1 91.81 15 GLU B O 1
ATOM 1801 N N . LYS B 1 16 ? 9.672 -19.688 -9.555 1 96.38 16 LYS B N 1
ATOM 1802 C CA . LYS B 1 16 ? 8.398 -19.859 -8.859 1 96.38 16 LYS B CA 1
ATOM 1803 C C . LYS B 1 16 ? 7.965 -18.547 -8.188 1 96.38 16 LYS B C 1
ATOM 1805 O O . LYS B 1 16 ? 8.797 -17.703 -7.871 1 96.38 16 LYS B O 1
ATOM 1810 N N . ASN B 1 17 ? 6.738 -18.438 -8.07 1 97.88 17 ASN B N 1
AT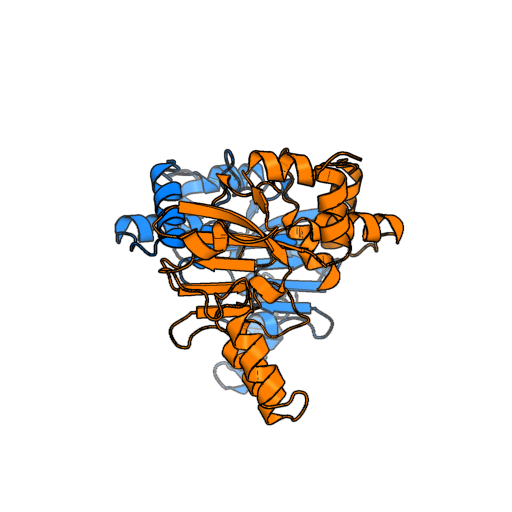OM 1811 C CA . ASN B 1 17 ? 6.145 -17.312 -7.348 1 97.88 17 ASN B CA 1
ATOM 1812 C C . ASN B 1 17 ? 4.977 -17.766 -6.473 1 97.88 17 ASN B C 1
ATOM 1814 O O . ASN B 1 17 ? 4.52 -18.906 -6.586 1 97.88 17 ASN B O 1
ATOM 1818 N N . ILE B 1 18 ? 4.629 -16.938 -5.594 1 98.62 18 ILE B N 1
ATOM 1819 C CA . ILE B 1 18 ? 3.537 -17.234 -4.672 1 98.62 18 ILE B CA 1
ATOM 1820 C C . ILE B 1 18 ? 2.293 -16.438 -5.074 1 98.62 18 ILE B C 1
ATOM 1822 O O . ILE B 1 18 ? 2.381 -15.25 -5.391 1 98.62 18 ILE B O 1
ATOM 1826 N N . CYS B 1 19 ? 1.159 -17.094 -5.074 1 98.81 19 CYS B N 1
ATOM 1827 C CA . CYS B 1 19 ? -0.125 -16.453 -5.359 1 98.81 19 CYS B CA 1
ATOM 1828 C C . CYS B 1 19 ? -1.123 -16.734 -4.238 1 98.81 19 CYS B C 1
ATOM 1830 O O . CYS B 1 19 ? -1.191 -17.844 -3.715 1 98.81 19 CYS B O 1
ATOM 1832 N N . PHE B 1 20 ? -1.828 -15.703 -3.822 1 98.88 20 PHE B N 1
ATOM 1833 C CA . PHE B 1 20 ? -2.973 -15.812 -2.924 1 98.88 20 PHE B CA 1
ATOM 1834 C C . PHE B 1 20 ? -4.266 -15.969 -3.713 1 98.88 20 PHE B C 1
ATOM 1836 O O . PHE B 1 20 ? -4.629 -15.086 -4.5 1 98.88 20 PHE B O 1
ATOM 1843 N N . PHE B 1 21 ? -5.008 -17.094 -3.543 1 98.81 21 PHE B N 1
ATOM 1844 C CA . PHE B 1 21 ? -6.273 -17.328 -4.227 1 98.81 21 PHE B CA 1
ATOM 1845 C C . PHE B 1 21 ? -7.441 -17.266 -3.246 1 98.81 21 PHE B C 1
ATOM 1847 O O . PHE B 1 21 ? -7.324 -17.703 -2.1 1 98.81 21 PHE B O 1
ATOM 1854 N N . VAL B 1 22 ? -8.477 -16.734 -3.68 1 98.62 22 VAL B N 1
ATOM 1855 C CA . VAL B 1 22 ? -9.75 -16.812 -2.973 1 98.62 22 VAL B CA 1
ATOM 1856 C C . VAL B 1 22 ? -10.773 -17.547 -3.834 1 98.62 22 VAL B C 1
ATOM 1858 O O . VAL B 1 22 ? -11.008 -17.172 -4.988 1 98.62 22 VAL B O 1
ATOM 1861 N N . HIS B 1 23 ? -11.328 -18.594 -3.307 1 98.19 23 HIS B N 1
ATOM 1862 C CA . HIS B 1 23 ? -12.312 -19.422 -4.012 1 98.19 23 HIS B CA 1
ATOM 1863 C C . HIS B 1 23 ? -13.398 -19.922 -3.061 1 98.19 23 HIS B C 1
ATOM 1865 O O . HIS B 1 23 ? -13.109 -20.672 -2.125 1 98.19 23 HIS B O 1
ATOM 1871 N N . SER B 1 24 ? -14.602 -19.484 -3.27 1 96.38 24 SER B N 1
ATOM 1872 C CA . SER B 1 24 ? -15.758 -19.906 -2.496 1 96.38 24 SER B CA 1
ATOM 1873 C C . SER B 1 24 ? -15.547 -19.672 -1.003 1 96.38 24 SER B C 1
ATOM 1875 O O . SER B 1 24 ? -15.789 -20.578 -0.192 1 96.38 24 SER B O 1
ATOM 1877 N N . GLY B 1 25 ? -14.977 -18.578 -0.721 1 93.88 25 GLY B N 1
ATOM 1878 C CA . GLY B 1 25 ? -14.828 -18.172 0.664 1 93.88 25 GLY B CA 1
ATOM 1879 C C . GLY B 1 25 ? -13.562 -18.688 1.312 1 93.88 25 GLY B C 1
ATOM 1880 O O . GLY B 1 25 ? -13.227 -18.312 2.436 1 93.88 25 GLY B O 1
ATOM 1881 N N . ALA B 1 26 ? -12.883 -19.516 0.615 1 96.44 26 ALA B N 1
ATOM 1882 C CA . ALA B 1 26 ? -11.656 -20.078 1.169 1 96.44 26 ALA B CA 1
ATOM 1883 C C . ALA B 1 26 ? -10.422 -19.422 0.563 1 96.44 26 ALA B C 1
ATOM 1885 O O . ALA B 1 26 ? -10.477 -18.891 -0.551 1 96.44 26 ALA B O 1
ATOM 1886 N N . CYS B 1 27 ? -9.391 -19.406 1.354 1 98 27 CYS B N 1
ATOM 1887 C CA . CYS B 1 27 ? -8.125 -18.828 0.923 1 98 27 CYS B CA 1
ATOM 1888 C C . CYS B 1 27 ? -7.09 -19.922 0.662 1 98 27 CYS B C 1
ATOM 1890 O O . CYS B 1 27 ? -7.008 -20.891 1.41 1 98 27 CYS B O 1
ATOM 1892 N N . PHE B 1 28 ? -6.309 -19.766 -0.413 1 98.44 28 PHE B N 1
ATOM 1893 C CA . PHE B 1 28 ? -5.273 -20.734 -0.772 1 98.44 28 PHE B CA 1
ATOM 1894 C C . PHE B 1 28 ? -3.967 -20.016 -1.112 1 98.44 28 PHE B C 1
ATOM 1896 O O . PHE B 1 28 ? -3.963 -19.031 -1.856 1 98.44 28 PHE B O 1
ATOM 1903 N N . TRP B 1 29 ? -2.904 -20.531 -0.53 1 98.69 29 TRP B N 1
ATOM 1904 C CA . TRP B 1 29 ? -1.565 -20.125 -0.949 1 98.69 29 TRP B CA 1
ATOM 1905 C C . TRP B 1 29 ? -0.958 -21.156 -1.894 1 98.69 29 TRP B C 1
ATOM 1907 O O . TRP B 1 29 ? -0.852 -22.344 -1.55 1 98.69 29 TRP B O 1
ATOM 1917 N N . VAL B 1 30 ? -0.553 -20.656 -3.064 1 98.44 30 VAL B N 1
ATOM 1918 C CA . VAL B 1 30 ? -0.025 -21.578 -4.07 1 98.44 30 VAL B CA 1
ATOM 1919 C C . VAL B 1 30 ? 1.333 -21.078 -4.559 1 98.44 30 VAL B C 1
ATOM 1921 O O . VAL B 1 30 ? 1.506 -19.891 -4.824 1 98.44 30 VAL B O 1
ATOM 1924 N N . VAL B 1 31 ? 2.295 -21.953 -4.602 1 98.25 31 VAL B N 1
ATOM 1925 C CA . VAL B 1 31 ? 3.58 -21.688 -5.238 1 98.25 31 VAL B CA 1
ATOM 1926 C C . VAL B 1 31 ? 3.662 -22.438 -6.57 1 98.25 31 VAL B C 1
ATOM 1928 O O . VAL B 1 31 ? 3.459 -23.656 -6.621 1 98.25 31 VAL B O 1
ATOM 1931 N N . ASP B 1 32 ? 3.873 -21.734 -7.633 1 97.56 32 ASP B N 1
ATOM 1932 C CA . ASP B 1 32 ? 3.92 -22.281 -8.984 1 97.56 32 ASP B CA 1
ATOM 1933 C C . ASP B 1 32 ? 4.758 -21.391 -9.906 1 97.56 32 ASP B C 1
ATOM 1935 O O . ASP B 1 32 ? 5.25 -20.344 -9.492 1 97.56 32 ASP B O 1
ATOM 1939 N N . ASP B 1 33 ? 4.992 -21.922 -11.094 1 95.44 33 ASP B N 1
ATOM 1940 C CA . ASP B 1 33 ? 5.578 -21.047 -12.109 1 95.44 33 ASP B CA 1
ATOM 1941 C C . ASP B 1 33 ? 4.684 -19.844 -12.383 1 95.44 33 ASP B C 1
ATOM 1943 O O . ASP B 1 33 ? 3.461 -19.969 -12.438 1 95.44 33 ASP B O 1
ATOM 1947 N N . LYS B 1 34 ? 5.266 -18.734 -12.578 1 92.56 34 LYS B N 1
ATOM 1948 C CA . LYS B 1 34 ? 4.551 -17.469 -12.688 1 92.56 34 LYS B CA 1
ATOM 1949 C C . LYS B 1 34 ? 3.52 -17.516 -13.812 1 92.56 34 LYS B C 1
ATOM 1951 O O . LYS B 1 34 ? 2.436 -16.953 -13.695 1 92.56 34 LYS B O 1
ATOM 1956 N N . PHE B 1 35 ? 3.867 -18.25 -14.984 1 92.12 35 PHE B N 1
ATOM 1957 C CA . PHE B 1 35 ? 2.969 -18.266 -16.125 1 92.12 35 PHE B CA 1
ATOM 1958 C C . PHE B 1 35 ? 1.692 -19.031 -15.812 1 92.12 35 PHE B C 1
ATOM 1960 O O . PHE B 1 35 ? 0.668 -18.844 -16.469 1 92.12 35 PHE B O 1
ATOM 1967 N N . ASN B 1 36 ? 1.754 -19.828 -14.781 1 95.62 36 ASN B N 1
ATOM 1968 C CA . ASN B 1 36 ? 0.583 -20.625 -14.414 1 95.62 36 ASN B CA 1
ATOM 1969 C C . ASN B 1 36 ? -0.454 -19.781 -13.68 1 95.62 36 ASN B C 1
ATOM 1971 O O . ASN B 1 36 ? -1.591 -20.219 -13.492 1 95.62 36 ASN B O 1
ATOM 1975 N N . PHE B 1 37 ? -0.111 -18.531 -13.336 1 97.12 37 PHE B N 1
ATOM 1976 C CA . PHE B 1 37 ? -1.06 -17.656 -12.648 1 97.12 37 PHE B CA 1
ATOM 1977 C C . PHE B 1 37 ? -1.825 -16.797 -13.641 1 97.12 37 PHE B C 1
ATOM 1979 O O . PHE B 1 37 ? -2.686 -16 -13.242 1 97.12 37 PHE B O 1
ATOM 1986 N N . ILE B 1 38 ? -1.539 -17.031 -14.938 1 96.06 38 ILE B N 1
ATOM 1987 C CA . ILE B 1 38 ? -2.287 -16.359 -15.992 1 96.06 38 ILE B CA 1
ATOM 1988 C C . ILE B 1 38 ? -3.715 -16.891 -16.047 1 96.06 38 ILE B C 1
ATOM 1990 O O . ILE B 1 38 ? -3.93 -18.109 -15.992 1 96.06 38 ILE B O 1
ATOM 1994 N N . LEU B 1 39 ? -4.672 -16.016 -16.156 1 98 39 LEU B N 1
ATOM 1995 C CA . LEU B 1 39 ? -6.059 -16.469 -16.188 1 98 39 LEU B CA 1
ATOM 1996 C C . LEU B 1 39 ? -6.414 -17.047 -17.547 1 98 39 LEU B C 1
ATOM 1998 O O . LEU B 1 39 ? -6.773 -18.219 -17.656 1 98 39 LEU B O 1
ATOM 2002 N N . ASP B 1 40 ? -6.242 -16.25 -18.562 1 97.81 40 ASP B N 1
ATOM 2003 C CA . ASP B 1 40 ? -6.559 -16.672 -19.922 1 97.81 40 ASP B CA 1
ATOM 2004 C C . ASP B 1 40 ? -5.289 -16.828 -20.75 1 97.81 40 ASP B C 1
ATOM 2006 O O . ASP B 1 40 ? -4.93 -15.93 -21.531 1 97.81 40 ASP B O 1
ATOM 2010 N N . ALA B 1 41 ? -4.703 -18 -20.75 1 96.56 41 ALA B N 1
ATOM 2011 C CA . ALA B 1 41 ? -3.441 -18.266 -21.438 1 96.56 41 ALA B CA 1
ATOM 2012 C C . ALA B 1 41 ? -3.641 -18.281 -22.953 1 96.56 41 ALA B C 1
ATOM 2014 O O . ALA B 1 41 ? -2.678 -18.156 -23.703 1 96.56 41 ALA B O 1
ATOM 2015 N N . GLU B 1 42 ? -4.848 -18.469 -23.359 1 96.69 42 GLU B N 1
ATOM 2016 C CA . GLU B 1 42 ? -5.102 -18.453 -24.797 1 96.69 42 GLU B CA 1
ATOM 2017 C C . GLU B 1 42 ? -4.746 -17.094 -25.406 1 96.69 42 GLU B C 1
ATOM 2019 O O . GLU B 1 42 ? -4.254 -17.031 -26.547 1 96.69 42 GLU B O 1
ATOM 2024 N N . LYS B 1 43 ? -5.051 -16.047 -24.688 1 96.19 43 LYS B N 1
ATOM 2025 C CA . LYS B 1 43 ? -4.715 -14.711 -25.156 1 96.19 43 LYS B CA 1
ATOM 2026 C C . LYS B 1 43 ? -3.219 -14.586 -25.453 1 96.19 43 LYS B C 1
ATOM 2028 O O . LYS B 1 43 ? -2.82 -13.977 -26.438 1 96.19 43 LYS B O 1
ATOM 2033 N N . ASP B 1 44 ? -2.531 -15.188 -24.594 1 94.56 44 ASP B N 1
ATOM 2034 C CA . ASP B 1 44 ? -1.078 -15.133 -24.734 1 94.56 44 ASP B CA 1
ATOM 2035 C C . ASP B 1 44 ? -0.609 -15.914 -25.953 1 94.56 44 ASP B C 1
ATOM 2037 O O . ASP B 1 44 ? 0.122 -15.391 -26.797 1 94.56 44 ASP B O 1
ATOM 2041 N N . TYR B 1 45 ? -1.062 -17.125 -26.094 1 95.94 45 TYR B N 1
ATOM 2042 C CA . TYR B 1 45 ? -0.661 -17.969 -27.203 1 95.94 45 TYR B CA 1
ATOM 2043 C C . TYR B 1 45 ? -1.172 -17.406 -28.531 1 95.94 45 TYR B C 1
ATOM 2045 O O . TYR B 1 45 ? -0.493 -17.516 -29.547 1 95.94 45 TYR B O 1
ATOM 2053 N N . ARG B 1 46 ? -2.314 -16.844 -28.516 1 96.69 46 ARG B N 1
ATOM 2054 C CA . ARG B 1 46 ? -2.848 -16.219 -29.734 1 96.69 46 ARG B CA 1
ATOM 2055 C C . ARG B 1 46 ? -1.962 -15.055 -30.188 1 96.69 46 ARG B C 1
ATOM 2057 O O . ARG B 1 46 ? -1.719 -14.891 -31.375 1 96.69 46 ARG B O 1
ATOM 2064 N N . ALA B 1 47 ? -1.534 -14.312 -29.219 1 94.38 47 ALA B N 1
ATOM 2065 C CA . ALA B 1 47 ? -0.641 -13.203 -29.547 1 94.38 47 ALA B CA 1
ATOM 2066 C C . ALA B 1 47 ? 0.643 -13.711 -30.203 1 94.38 47 ALA B C 1
ATOM 2068 O O . ALA B 1 47 ? 1.125 -13.125 -31.172 1 94.38 47 ALA B O 1
ATOM 2069 N N . TYR B 1 48 ? 1.189 -14.82 -29.703 1 95.56 48 TYR B N 1
ATOM 2070 C CA . TYR B 1 48 ? 2.387 -15.422 -30.281 1 95.56 48 TYR B CA 1
ATOM 2071 C C . TYR B 1 48 ? 2.123 -15.898 -31.703 1 95.56 48 TYR B C 1
ATOM 2073 O O . TYR B 1 48 ? 2.971 -15.742 -32.594 1 95.56 48 TYR B O 1
ATOM 2081 N N . LEU B 1 49 ? 0.973 -16.453 -31.844 1 97.38 49 LEU B N 1
ATOM 2082 C CA . LEU B 1 49 ? 0.588 -16.938 -33.156 1 97.38 49 LEU B CA 1
ATOM 2083 C C . LEU B 1 49 ? 0.429 -15.789 -34.156 1 97.38 49 LEU B C 1
ATOM 2085 O O . LEU B 1 49 ? 0.982 -15.828 -35.25 1 97.38 49 LEU B O 1
ATOM 2089 N N . ASP B 1 50 ? -0.259 -14.758 -33.719 1 97.25 50 ASP B N 1
ATOM 2090 C CA . ASP B 1 50 ? -0.528 -13.602 -34.562 1 97.25 50 ASP B CA 1
ATOM 2091 C C . ASP B 1 50 ? 0.769 -12.906 -34.969 1 97.25 50 ASP B C 1
ATOM 2093 O O . ASP B 1 50 ? 0.87 -12.367 -36.062 1 97.25 50 ASP B O 1
ATOM 2097 N N . LYS B 1 51 ? 1.749 -12.969 -34.094 1 96 51 LYS B N 1
ATOM 2098 C CA . LYS B 1 51 ? 3.031 -12.328 -34.375 1 96 51 LYS B CA 1
ATOM 2099 C C . LYS B 1 51 ? 3.957 -13.242 -35.156 1 96 51 LYS B C 1
ATOM 2101 O O . LYS B 1 51 ? 5.051 -12.836 -35.562 1 96 51 LYS B O 1
ATOM 2106 N N . GLY B 1 52 ? 3.588 -14.516 -35.312 1 96.44 52 GLY B N 1
ATOM 2107 C CA . GLY B 1 52 ? 4.352 -15.469 -36.094 1 96.44 52 GLY B CA 1
ATOM 2108 C C . GLY B 1 52 ? 5.461 -16.141 -35.312 1 96.44 52 GLY B C 1
ATOM 2109 O O . GLY B 1 52 ? 6.398 -16.688 -35.906 1 96.44 52 GLY B O 1
ATOM 2110 N N . HIS B 1 53 ? 5.375 -16.031 -34.031 1 96.88 53 HIS B N 1
ATOM 2111 C CA . HIS B 1 53 ? 6.418 -16.609 -33.188 1 96.88 53 HIS B CA 1
ATOM 2112 C C . HIS B 1 53 ? 6.23 -18.109 -33.031 1 96.88 53 HIS B C 1
ATOM 2114 O O . HIS B 1 53 ? 7.172 -18.828 -32.688 1 96.88 53 HIS B O 1
ATOM 2120 N N . ILE B 1 54 ? 5.031 -18.625 -33.281 1 96.69 54 ILE B N 1
ATOM 2121 C CA . ILE B 1 54 ? 4.75 -20.047 -33.219 1 96.69 54 ILE B CA 1
ATOM 2122 C C . ILE B 1 54 ? 3.859 -20.438 -34.406 1 96.69 54 ILE B C 1
ATOM 2124 O O . ILE B 1 54 ? 3.201 -19.578 -35 1 96.69 54 ILE B O 1
ATOM 2128 N N . THR B 1 55 ? 3.873 -21.688 -34.688 1 97.88 55 THR B N 1
ATOM 2129 C CA . THR B 1 55 ? 3.025 -22.188 -35.781 1 97.88 55 THR B CA 1
ATOM 2130 C C . THR B 1 55 ? 1.644 -22.562 -35.219 1 97.88 55 THR B C 1
ATOM 2132 O O . THR B 1 55 ? 1.432 -22.594 -34.031 1 97.88 55 THR B O 1
ATOM 2135 N N . GLN B 1 56 ? 0.747 -22.75 -36.219 1 97.5 56 GLN B N 1
ATOM 2136 C CA . GLN B 1 56 ? -0.597 -23.188 -35.844 1 97.5 56 GLN B CA 1
ATOM 2137 C C . GLN B 1 56 ? -0.555 -24.5 -35.094 1 97.5 56 GLN B C 1
ATOM 2139 O O . GLN B 1 56 ? -1.331 -24.703 -34.156 1 97.5 56 GLN B O 1
ATOM 2144 N N . GLU B 1 57 ? 0.307 -25.406 -35.5 1 97.19 57 GLU B N 1
ATOM 2145 C CA . GLU B 1 57 ? 0.448 -26.688 -34.844 1 97.19 57 GLU B CA 1
ATOM 2146 C C . GLU B 1 57 ? 0.977 -26.516 -33.406 1 97.19 57 GLU B C 1
ATOM 2148 O O . GLU B 1 57 ? 0.497 -27.172 -32.469 1 97.19 57 GLU B O 1
ATOM 2153 N N . GLN B 1 58 ? 1.938 -25.656 -33.25 1 96.62 58 GLN B N 1
ATOM 2154 C CA . GLN B 1 58 ? 2.494 -25.375 -31.922 1 96.62 58 GLN B CA 1
ATOM 2155 C C . GLN B 1 58 ? 1.454 -24.719 -31.031 1 96.62 58 GLN B C 1
ATOM 2157 O O . GLN B 1 58 ? 1.372 -25.016 -29.844 1 96.62 58 GLN B O 1
ATOM 2162 N N . TYR B 1 59 ? 0.74 -23.797 -31.562 1 97.19 59 TYR B N 1
ATOM 2163 C CA . TYR B 1 59 ? -0.353 -23.156 -30.844 1 97.19 59 TYR B CA 1
ATOM 2164 C C . TYR B 1 59 ? -1.346 -24.188 -30.328 1 97.19 59 TYR B C 1
ATOM 2166 O O . TYR B 1 59 ? -1.67 -24.188 -29.141 1 97.19 59 TYR B O 1
ATOM 2174 N N . ALA B 1 60 ? -1.797 -25.016 -31.219 1 96.62 60 ALA B N 1
ATOM 2175 C CA . ALA B 1 60 ? -2.783 -26.031 -30.859 1 96.62 60 ALA B CA 1
ATOM 2176 C C . ALA B 1 60 ? -2.244 -26.953 -29.766 1 96.62 60 ALA B C 1
ATOM 2178 O O . ALA B 1 60 ? -2.945 -27.25 -28.797 1 96.62 60 ALA B O 1
ATOM 2179 N N . SER B 1 61 ? -1.095 -27.422 -29.938 1 96.62 61 SER B N 1
ATOM 2180 C CA . SER B 1 61 ? -0.467 -28.312 -28.969 1 96.62 61 SER B CA 1
ATOM 2181 C C . SER B 1 61 ? -0.304 -27.609 -27.609 1 96.62 61 SER B C 1
ATOM 2183 O O . SER B 1 61 ? -0.613 -28.188 -26.578 1 96.62 61 SER B O 1
ATOM 2185 N N . ALA B 1 62 ? 0.203 -26.375 -27.625 1 94.81 62 ALA B N 1
ATOM 2186 C CA . ALA B 1 62 ? 0.412 -25.625 -26.391 1 94.81 62 ALA B CA 1
ATOM 2187 C C . ALA B 1 62 ? -0.902 -25.406 -25.641 1 94.81 62 ALA B C 1
ATOM 2189 O O . ALA B 1 62 ? -0.973 -25.609 -24.438 1 94.81 62 ALA B O 1
ATOM 2190 N N . CYS B 1 63 ? -1.895 -25.047 -26.359 1 95.31 63 CYS B N 1
ATOM 2191 C CA . CYS B 1 63 ? -3.201 -24.797 -25.766 1 95.31 63 CYS B CA 1
ATOM 2192 C C . CYS B 1 63 ? -3.76 -26.062 -25.125 1 95.31 63 CYS B C 1
ATOM 2194 O O . CYS B 1 63 ? -4.402 -26 -24.078 1 95.31 63 CYS B O 1
ATOM 2196 N N . MET B 1 64 ? -3.498 -27.188 -25.703 1 94.31 64 MET B N 1
ATOM 2197 C CA . MET B 1 64 ? -4.031 -28.469 -25.234 1 94.31 64 MET B CA 1
ATOM 2198 C C . MET B 1 64 ? -3.301 -28.938 -23.984 1 94.31 64 MET B C 1
ATOM 2200 O O . MET B 1 64 ? -3.914 -29.5 -23.078 1 94.31 64 MET B O 1
ATOM 2204 N N . THR B 1 65 ? -2.096 -28.609 -23.859 1 91.81 65 THR B N 1
ATOM 2205 C CA . THR B 1 65 ? -1.279 -29.234 -22.812 1 91.81 65 THR B CA 1
ATOM 2206 C C . THR B 1 65 ? -1.026 -28.25 -21.672 1 91.81 65 THR B C 1
ATOM 2208 O O . THR B 1 65 ? -0.606 -28.641 -20.578 1 91.81 65 THR B O 1
ATOM 2211 N N . PHE B 1 66 ? -1.226 -26.984 -21.922 1 93.19 66 PHE B N 1
ATOM 2212 C CA . PHE B 1 66 ? -0.911 -25.953 -20.938 1 93.19 66 PHE B CA 1
ATOM 2213 C C . PHE B 1 66 ? -1.555 -26.297 -19.594 1 93.19 66 PHE B C 1
ATOM 2215 O O . PHE B 1 66 ? -2.742 -26.625 -19.531 1 93.19 66 PHE B O 1
ATOM 2222 N N . ARG B 1 67 ? -0.821 -26.297 -18.5 1 91.88 67 ARG B N 1
ATOM 2223 C CA . ARG B 1 67 ? -1.231 -26.531 -17.125 1 91.88 67 ARG B CA 1
ATOM 2224 C C . ARG B 1 67 ? -2.045 -27.812 -17 1 91.88 67 ARG B C 1
ATOM 2226 O O . ARG B 1 67 ? -3.072 -27.844 -16.328 1 91.88 67 ARG B O 1
ATOM 2233 N N . GLY B 1 68 ? -1.611 -28.797 -17.719 1 87.62 68 GLY B N 1
ATOM 2234 C CA . GLY B 1 68 ? -2.307 -30.078 -17.672 1 87.62 68 GLY B CA 1
ATOM 2235 C C . GLY B 1 68 ? -3.693 -30.031 -18.281 1 87.62 68 GLY B C 1
ATOM 2236 O O . GLY B 1 68 ? -4.605 -30.719 -17.828 1 87.62 68 GLY B O 1
ATOM 2237 N N . GLY B 1 69 ? -3.889 -29.125 -19.266 1 89 69 GLY B N 1
ATOM 2238 C CA . GLY B 1 69 ? -5.16 -29.031 -19.969 1 89 69 GLY B CA 1
ATOM 2239 C C . GLY B 1 69 ? -6.035 -27.906 -19.469 1 89 69 GLY B C 1
ATOM 2240 O O . GLY B 1 69 ? -7.164 -27.734 -19.938 1 89 69 GLY B O 1
ATOM 2241 N N . VAL B 1 70 ? -5.555 -27.125 -18.5 1 93.06 70 VAL B N 1
ATOM 2242 C CA . VAL B 1 70 ? -6.312 -25.984 -17.984 1 93.06 70 VAL B CA 1
ATOM 2243 C C . VAL B 1 70 ? -5.82 -24.688 -18.641 1 93.06 70 VAL B C 1
ATOM 2245 O O . VAL B 1 70 ? -5.012 -23.969 -18.062 1 93.06 70 VAL B O 1
ATOM 2248 N N . LEU B 1 71 ? -6.305 -24.438 -19.797 1 95.25 71 LEU B N 1
ATOM 2249 C CA . LEU B 1 71 ? -5.871 -23.281 -20.578 1 95.25 71 LEU B CA 1
ATOM 2250 C C . LEU B 1 71 ? -6.395 -21.984 -19.969 1 95.25 71 LEU B C 1
ATOM 2252 O O . LEU B 1 71 ? -5.648 -21.016 -19.844 1 95.25 71 LEU B O 1
ATOM 2256 N N . LYS B 1 72 ? -7.656 -22.031 -19.625 1 97.19 72 LYS B N 1
ATOM 2257 C CA . LYS B 1 72 ? -8.32 -20.906 -18.984 1 97.19 72 LYS B CA 1
ATOM 2258 C C . LYS B 1 72 ? -8.641 -21.234 -17.516 1 97.19 72 LYS B C 1
ATOM 2260 O O . LYS B 1 72 ? -9.336 -22.203 -17.234 1 97.19 72 LYS B O 1
ATOM 2265 N N . LEU B 1 73 ? -8.07 -20.469 -16.672 1 97.94 73 LEU B N 1
ATOM 2266 C CA . LEU B 1 73 ? -8.289 -20.688 -15.25 1 97.94 73 LEU B CA 1
ATOM 2267 C C . LEU B 1 73 ? -9.555 -19.969 -14.773 1 97.94 73 LEU B C 1
ATOM 2269 O O . LEU B 1 73 ? -9.656 -18.75 -14.883 1 97.94 73 LEU B O 1
ATOM 2273 N N . THR B 1 74 ? -10.492 -20.688 -14.289 1 97.94 74 THR B N 1
ATOM 2274 C CA . THR B 1 74 ? -11.781 -20.172 -13.828 1 97.94 74 THR B CA 1
ATOM 2275 C C . THR B 1 74 ? -12.125 -20.75 -12.453 1 97.94 74 THR B C 1
ATOM 2277 O O . THR B 1 74 ? -11.43 -21.625 -11.953 1 97.94 74 THR B O 1
ATOM 2280 N N . ALA B 1 75 ? -13.133 -20.188 -11.867 1 97.81 75 ALA B N 1
ATOM 2281 C CA . ALA B 1 75 ? -13.609 -20.703 -10.586 1 97.81 75 ALA B CA 1
ATOM 2282 C C . ALA B 1 75 ? -13.984 -22.172 -10.703 1 97.81 75 ALA B C 1
ATOM 2284 O O . ALA B 1 75 ? -13.758 -22.953 -9.766 1 97.81 75 ALA B O 1
ATOM 2285 N N . GLU B 1 76 ? -14.477 -22.609 -11.875 1 97.19 76 GLU B N 1
ATOM 2286 C CA . GLU B 1 76 ? -15 -23.953 -12.07 1 97.19 76 GLU B CA 1
ATOM 2287 C C . GLU B 1 76 ? -13.867 -24.984 -12.125 1 97.19 76 GLU B C 1
ATOM 2289 O O . GLU B 1 76 ? -14.031 -26.109 -11.664 1 97.19 76 GLU B O 1
ATOM 2294 N N . ASN B 1 77 ? -12.773 -24.594 -12.656 1 95.94 77 ASN B N 1
ATOM 2295 C CA . ASN B 1 77 ? -11.719 -25.594 -12.836 1 95.94 77 ASN B CA 1
ATOM 2296 C C . ASN B 1 77 ? -10.555 -25.359 -11.883 1 95.94 77 ASN B C 1
ATOM 2298 O O . ASN B 1 77 ? -9.516 -26.031 -11.984 1 95.94 77 ASN B O 1
ATOM 2302 N N . PHE B 1 78 ? -10.672 -24.438 -10.961 1 97.19 78 PHE B N 1
ATOM 2303 C CA . PHE B 1 78 ? -9.602 -24.062 -10.047 1 97.19 78 PHE B CA 1
ATOM 2304 C C . PHE B 1 78 ? -9.148 -25.25 -9.219 1 97.19 78 PHE B C 1
ATOM 2306 O O . PHE B 1 78 ? -7.949 -25.484 -9.047 1 97.19 78 PHE B O 1
ATOM 2313 N N . LEU B 1 79 ? -10.07 -25.969 -8.734 1 93.69 79 LEU B N 1
ATOM 2314 C CA . LEU B 1 79 ? -9.703 -27.094 -7.891 1 93.69 79 LEU B CA 1
ATOM 2315 C C . LEU B 1 79 ? -8.922 -28.141 -8.688 1 93.69 79 LEU B C 1
ATOM 2317 O O . LEU B 1 79 ? -8.031 -28.797 -8.156 1 93.69 79 LEU B O 1
ATOM 2321 N N . LYS B 1 80 ? -9.305 -28.312 -9.984 1 92.56 80 LYS B N 1
ATOM 2322 C CA . LYS B 1 80 ? -8.523 -29.172 -10.859 1 92.56 80 LYS B CA 1
ATOM 2323 C C . LYS B 1 80 ? -7.09 -28.656 -11 1 92.56 80 LYS B C 1
ATOM 2325 O O . LYS B 1 80 ? -6.137 -29.438 -10.922 1 92.56 80 LYS B O 1
ATOM 2330 N N . TYR B 1 81 ? -6.965 -27.422 -11.148 1 95.62 81 TYR B N 1
ATOM 2331 C CA . TYR B 1 81 ? -5.656 -26.781 -11.211 1 95.62 81 TYR B CA 1
ATOM 2332 C C . TYR B 1 81 ? -4.852 -27.062 -9.945 1 95.62 81 TYR B C 1
ATOM 2334 O O . TYR B 1 81 ? -3.67 -27.406 -10.016 1 95.62 81 TYR B O 1
ATOM 2342 N N . LEU B 1 82 ? -5.5 -26.891 -8.742 1 94.25 82 LEU B N 1
ATOM 2343 C CA . LEU B 1 82 ? -4.812 -27.047 -7.469 1 94.25 82 LEU B CA 1
ATOM 2344 C C . LEU B 1 82 ? -4.254 -28.453 -7.32 1 94.25 82 LEU B C 1
ATOM 2346 O O . LEU B 1 82 ? -3.178 -28.641 -6.75 1 94.25 82 LEU B O 1
ATOM 2350 N N . ARG B 1 83 ? -4.883 -29.406 -7.891 1 89.5 83 ARG B N 1
ATOM 2351 C CA . ARG B 1 83 ? -4.535 -30.797 -7.691 1 89.5 83 ARG B CA 1
ATOM 2352 C C . ARG B 1 83 ? -3.527 -31.266 -8.742 1 89.5 83 ARG B C 1
ATOM 2354 O O . ARG B 1 83 ? -2.869 -32.312 -8.562 1 89.5 83 ARG B O 1
ATOM 2361 N N . ALA B 1 84 ? -3.375 -30.5 -9.688 1 82.12 84 ALA B N 1
ATOM 2362 C CA . ALA B 1 84 ? -2.537 -30.938 -10.805 1 82.12 84 ALA B CA 1
ATOM 2363 C C . ALA B 1 84 ? -1.128 -30.359 -10.688 1 82.12 84 ALA B C 1
ATOM 2365 O O . ALA B 1 84 ? -0.915 -29.359 -10.008 1 82.12 84 ALA B O 1
ATOM 2366 N N . GLY B 1 85 ? -0.196 -31.156 -11.211 1 75.38 85 GLY B N 1
ATOM 2367 C CA . GLY B 1 85 ? 1.144 -30.641 -11.438 1 75.38 85 GLY B CA 1
ATOM 2368 C C . GLY B 1 85 ? 2.006 -30.641 -10.195 1 75.38 85 GLY B C 1
ATOM 2369 O O . GLY B 1 85 ? 1.706 -31.344 -9.227 1 75.38 85 GLY B O 1
ATOM 2370 N N . GLU B 1 86 ? 3.1 -29.969 -10.367 1 82.38 86 GLU B N 1
ATOM 2371 C CA . GLU B 1 86 ? 4.129 -29.953 -9.328 1 82.38 86 GLU B CA 1
ATOM 2372 C C . GLU B 1 86 ? 4.039 -28.688 -8.484 1 82.38 86 GLU B C 1
ATOM 2374 O O . GLU B 1 86 ? 5.004 -28.312 -7.812 1 82.38 86 GLU B O 1
ATOM 2379 N N . ARG B 1 87 ? 2.822 -28.172 -8.438 1 92.56 87 ARG B N 1
ATOM 2380 C CA . ARG B 1 87 ? 2.682 -26.953 -7.656 1 92.56 87 ARG B CA 1
ATOM 2381 C C . ARG B 1 87 ? 2.562 -27.25 -6.168 1 92.56 87 ARG B C 1
ATOM 2383 O O . ARG B 1 87 ? 2.297 -28.406 -5.785 1 92.56 87 ARG B O 1
ATOM 2390 N N . TRP B 1 88 ? 2.885 -26.266 -5.332 1 94.81 88 TRP B N 1
ATOM 2391 C CA . TRP B 1 88 ? 2.777 -26.391 -3.881 1 94.81 88 TRP B CA 1
ATOM 2392 C C . TRP B 1 88 ? 1.562 -25.625 -3.357 1 94.81 88 TRP B C 1
ATOM 2394 O O . TRP B 1 88 ? 1.365 -24.453 -3.686 1 94.81 88 TRP B O 1
ATOM 2404 N N . VAL B 1 89 ? 0.715 -26.344 -2.693 1 96.81 89 VAL B N 1
ATOM 2405 C CA . VAL B 1 89 ? -0.344 -25.734 -1.908 1 96.81 89 VAL B CA 1
ATOM 2406 C C . VAL B 1 89 ? 0.047 -25.719 -0.432 1 96.81 89 VAL B C 1
ATOM 2408 O O . VAL B 1 89 ? 0.157 -26.766 0.198 1 96.81 89 VAL B O 1
ATOM 2411 N N . LEU B 1 90 ? 0.262 -24.547 0.096 1 97.62 90 LEU B N 1
ATOM 2412 C CA . LEU B 1 90 ? 0.921 -24.438 1.394 1 97.62 90 LEU B CA 1
ATOM 2413 C C . LEU B 1 90 ? 0.004 -23.766 2.414 1 97.62 90 LEU B C 1
ATOM 2415 O O . LEU B 1 90 ? -0.814 -22.922 2.061 1 97.62 90 LEU B O 1
ATOM 2419 N N . SER B 1 91 ? 0.127 -24.203 3.672 1 97.81 91 SER B N 1
ATOM 2420 C CA . SER B 1 91 ? -0.528 -23.5 4.77 1 97.81 91 SER B CA 1
ATOM 2421 C C . SER B 1 91 ? 0.214 -22.219 5.121 1 97.81 91 SER B C 1
ATOM 2423 O O . SER B 1 91 ? 1.357 -22.016 4.707 1 97.81 91 SER B O 1
ATOM 2425 N N . ARG B 1 92 ? -0.419 -21.375 5.812 1 97.25 92 ARG B N 1
ATOM 2426 C CA . ARG B 1 92 ? 0.225 -20.172 6.316 1 97.25 92 ARG B CA 1
ATOM 2427 C C . ARG B 1 92 ? 1.479 -20.516 7.113 1 97.25 92 ARG B C 1
ATOM 2429 O O . ARG B 1 92 ? 2.502 -19.844 6.992 1 97.25 92 ARG B O 1
ATOM 2436 N N . GLN B 1 93 ? 1.385 -21.562 7.914 1 97.19 93 GLN B N 1
ATOM 2437 C CA . GLN B 1 93 ? 2.529 -21.969 8.727 1 97.19 93 GLN B CA 1
ATOM 2438 C C . GLN B 1 93 ? 3.684 -22.438 7.844 1 97.19 93 GLN B C 1
ATOM 2440 O O . GLN B 1 93 ? 4.844 -22.109 8.102 1 97.19 93 GLN B O 1
ATOM 2445 N N . ASP B 1 94 ? 3.352 -23.203 6.816 1 97.38 94 ASP B N 1
ATOM 2446 C CA . ASP B 1 94 ? 4.379 -23.609 5.867 1 97.38 94 ASP B CA 1
ATOM 2447 C C . ASP B 1 94 ? 5.102 -22.406 5.273 1 97.38 94 ASP B C 1
ATOM 2449 O O . ASP B 1 94 ? 6.328 -22.391 5.18 1 97.38 94 ASP B O 1
ATOM 2453 N N . LEU B 1 95 ? 4.336 -21.453 4.957 1 97.94 95 LEU B N 1
ATOM 2454 C CA . LEU B 1 95 ? 4.898 -20.25 4.344 1 97.94 95 LEU B CA 1
ATOM 2455 C C . LEU B 1 95 ? 5.762 -19.484 5.344 1 97.94 95 LEU B C 1
ATOM 2457 O O . LEU B 1 95 ? 6.82 -18.969 4.98 1 97.94 95 LEU B O 1
ATOM 2461 N N . LYS B 1 96 ? 5.316 -19.422 6.539 1 96.25 96 LYS B N 1
ATOM 2462 C CA . LYS B 1 96 ? 6.109 -18.781 7.578 1 96.25 96 LYS B CA 1
ATOM 2463 C C . LYS B 1 96 ? 7.461 -19.469 7.754 1 96.25 96 LYS B C 1
ATOM 2465 O O . LYS B 1 96 ? 8.492 -18.797 7.832 1 96.25 96 LYS B O 1
ATOM 2470 N N . ASP B 1 97 ? 7.418 -20.781 7.762 1 96 97 ASP B N 1
ATOM 2471 C CA . ASP B 1 97 ? 8.648 -21.547 7.902 1 96 97 ASP B CA 1
ATOM 2472 C C . ASP B 1 97 ? 9.57 -21.344 6.707 1 96 97 ASP B C 1
ATOM 2474 O O . ASP B 1 97 ? 10.781 -21.156 6.879 1 96 97 ASP B O 1
ATOM 2478 N N . MET B 1 98 ? 9.008 -21.375 5.594 1 96.94 98 MET B N 1
ATOM 2479 C CA . MET B 1 98 ? 9.789 -21.141 4.383 1 96.94 98 MET B CA 1
ATOM 2480 C C . MET B 1 98 ? 10.359 -19.734 4.367 1 96.94 98 MET B C 1
ATOM 2482 O O . MET B 1 98 ? 11.508 -19.531 3.984 1 96.94 98 MET B O 1
ATOM 2486 N N . PHE B 1 99 ? 9.594 -18.797 4.828 1 96.75 99 PHE B N 1
ATOM 2487 C CA . PHE B 1 99 ? 9.93 -17.375 4.789 1 96.75 99 PHE B CA 1
ATOM 2488 C C . PHE B 1 99 ? 11.203 -17.094 5.582 1 96.75 99 PHE B C 1
ATOM 2490 O O . PHE B 1 99 ? 12.078 -16.359 5.125 1 96.75 99 PHE B O 1
ATOM 2497 N N . VAL B 1 100 ? 11.328 -17.734 6.684 1 94 100 VAL B N 1
ATOM 2498 C CA . VAL B 1 100 ? 12.422 -17.422 7.586 1 94 100 VAL B CA 1
ATOM 2499 C C . VAL B 1 100 ? 13.586 -18.391 7.348 1 94 100 VAL B C 1
ATOM 2501 O O . VAL B 1 100 ? 14.648 -18.25 7.949 1 94 100 VAL B O 1
ATOM 2504 N N . CYS B 1 101 ? 13.359 -19.266 6.477 1 93.38 101 CYS B N 1
ATOM 2505 C CA . CYS B 1 101 ? 14.359 -20.312 6.254 1 93.38 101 CYS B CA 1
ATOM 2506 C C . CYS B 1 101 ? 15.664 -19.703 5.742 1 93.38 101 CYS B C 1
ATOM 2508 O O . CYS B 1 101 ? 15.688 -19.047 4.699 1 93.38 101 CYS B O 1
ATOM 2510 N N . GLY B 1 102 ? 16.703 -19.859 6.527 1 89.12 102 GLY B N 1
ATOM 2511 C CA . GLY B 1 102 ? 18.047 -19.484 6.094 1 89.12 102 GLY B CA 1
ATOM 2512 C C . GLY B 1 102 ? 18.281 -17.984 6.152 1 89.12 102 GLY B C 1
ATOM 2513 O O . GLY B 1 102 ? 19.312 -17.484 5.684 1 89.12 102 GLY B O 1
ATOM 2514 N N . LEU B 1 103 ? 17.297 -17.25 6.602 1 85.25 103 LEU B N 1
ATOM 2515 C CA . LEU B 1 103 ? 17.453 -15.805 6.641 1 85.25 103 LEU B CA 1
ATOM 2516 C C . LEU B 1 103 ? 17.828 -15.336 8.047 1 85.25 103 LEU B C 1
ATOM 2518 O O . LEU B 1 103 ? 17.422 -15.945 9.039 1 85.25 103 LEU B O 1
ATOM 2522 N N . ASP B 1 104 ? 18.719 -14.391 7.973 1 79.69 104 ASP B N 1
ATOM 2523 C CA . ASP B 1 104 ? 18.938 -13.633 9.203 1 79.69 104 ASP B CA 1
ATOM 2524 C C . ASP B 1 104 ? 17.875 -12.547 9.375 1 79.69 104 ASP B C 1
ATOM 2526 O O . ASP B 1 104 ? 17.969 -11.477 8.773 1 79.69 104 ASP B O 1
ATOM 2530 N N . MET B 1 105 ? 16.859 -12.836 10.078 1 75.81 105 MET B N 1
ATOM 2531 C CA . MET B 1 105 ? 15.734 -11.922 10.281 1 75.81 105 MET B CA 1
ATOM 2532 C C . MET B 1 105 ? 16 -10.977 11.445 1 75.81 105 MET B C 1
ATOM 2534 O O . MET B 1 105 ? 15.086 -10.617 12.188 1 75.81 105 MET B O 1
ATOM 2538 N N . SER B 1 106 ? 17.203 -10.461 11.516 1 76.69 106 SER B N 1
ATOM 2539 C CA . SER B 1 106 ? 17.562 -9.617 12.648 1 76.69 106 SER B CA 1
ATOM 2540 C C . SER B 1 106 ? 16.938 -8.227 12.523 1 76.69 106 SER B C 1
ATOM 2542 O O . SER B 1 106 ? 16.656 -7.77 11.422 1 76.69 106 SER B O 1
ATOM 2544 N N . GLU B 1 107 ? 16.75 -7.648 13.555 1 80.69 107 GLU B N 1
ATOM 2545 C CA . GLU B 1 107 ? 16.266 -6.273 13.648 1 80.69 107 GLU B CA 1
ATOM 2546 C C . GLU B 1 107 ? 17.203 -5.305 12.93 1 80.69 107 GLU B C 1
ATOM 2548 O O . GLU B 1 107 ? 16.766 -4.27 12.422 1 80.69 107 GLU B O 1
ATOM 2553 N N . SER B 1 108 ? 18.375 -5.797 12.672 1 88.44 108 SER B N 1
ATOM 2554 C CA . SER B 1 108 ? 19.375 -4.93 12.031 1 88.44 108 SER B CA 1
ATOM 2555 C C . SER B 1 108 ? 19.016 -4.668 10.578 1 88.44 108 SER B C 1
ATOM 2557 O O . SER B 1 108 ? 18.984 -3.52 10.133 1 88.44 108 SER B O 1
ATOM 2559 N N . LEU B 1 109 ? 18.641 -5.699 9.844 1 93.12 109 LEU B N 1
ATOM 2560 C CA . LEU B 1 109 ? 18.281 -5.504 8.438 1 93.12 109 LEU B CA 1
ATOM 2561 C C . LEU B 1 109 ? 17.016 -4.66 8.312 1 93.12 109 LEU B C 1
ATOM 2563 O O . LEU B 1 109 ? 16.984 -3.709 7.527 1 93.12 109 LEU B O 1
ATOM 2567 N N . HIS B 1 110 ? 16.031 -5.035 9.141 1 95.5 110 HIS B N 1
ATOM 2568 C CA . HIS B 1 110 ? 14.758 -4.312 9.109 1 95.5 110 HIS B CA 1
ATOM 2569 C C . HIS B 1 110 ? 14.953 -2.844 9.461 1 95.5 110 HIS B C 1
ATOM 2571 O O . HIS B 1 110 ? 14.406 -1.963 8.789 1 95.5 110 HIS B O 1
ATOM 2577 N N . GLY B 1 111 ? 15.789 -2.609 10.445 1 94.62 111 GLY B N 1
ATOM 2578 C CA . GLY B 1 111 ? 16.109 -1.245 10.828 1 94.62 111 GLY B CA 1
ATOM 2579 C C . GLY B 1 111 ? 16.812 -0.471 9.727 1 94.62 111 GLY B C 1
ATOM 2580 O O . GLY B 1 111 ? 16.562 0.719 9.539 1 94.62 111 GLY B O 1
ATOM 2581 N N . ARG B 1 112 ? 17.688 -1.161 9.016 1 94.5 112 ARG B N 1
ATOM 2582 C CA . ARG B 1 112 ? 18.406 -0.53 7.914 1 94.5 112 ARG B CA 1
ATOM 2583 C C . ARG B 1 112 ? 17.453 -0.139 6.789 1 94.5 112 ARG B C 1
ATOM 2585 O O . ARG B 1 112 ? 17.578 0.941 6.207 1 94.5 112 ARG B O 1
ATOM 2592 N N . ILE B 1 113 ? 16.531 -0.963 6.535 1 95.06 113 ILE B N 1
ATOM 2593 C CA . ILE B 1 113 ? 15.586 -0.698 5.465 1 95.06 113 ILE B CA 1
ATOM 2594 C C . ILE B 1 113 ? 14.68 0.472 5.855 1 95.06 113 ILE B C 1
ATOM 2596 O O . ILE B 1 113 ? 14.453 1.382 5.055 1 95.06 113 ILE B O 1
ATOM 2600 N N . GLU B 1 114 ? 14.18 0.438 7.082 1 95.88 114 GLU B N 1
ATOM 2601 C CA . GLU B 1 114 ? 13.375 1.563 7.551 1 95.88 114 GLU B CA 1
ATOM 2602 C C . GLU B 1 114 ? 14.195 2.85 7.594 1 95.88 114 GLU B C 1
ATOM 2604 O O . GLU B 1 114 ? 13.68 3.932 7.301 1 95.88 114 GLU B O 1
ATOM 2609 N N . GLY B 1 115 ? 15.469 2.705 7.953 1 95.31 115 GLY B N 1
ATOM 2610 C CA . GLY B 1 115 ? 16.359 3.846 7.898 1 95.31 115 GLY B CA 1
ATOM 2611 C C . GLY B 1 115 ? 16.531 4.414 6.5 1 95.31 115 GLY B C 1
ATOM 2612 O O . GLY B 1 115 ? 16.531 5.633 6.316 1 95.31 115 GLY B O 1
ATOM 2613 N N . TYR B 1 116 ? 16.672 3.547 5.559 1 95.56 116 TYR B N 1
ATOM 2614 C CA . TYR B 1 116 ? 16.75 3.955 4.16 1 95.56 116 TYR B CA 1
ATOM 2615 C C . TYR B 1 116 ? 15.508 4.742 3.754 1 95.56 116 TYR B C 1
ATOM 2617 O O . TYR B 1 116 ? 15.617 5.805 3.137 1 95.56 116 TYR B O 1
ATOM 2625 N N . TYR B 1 117 ? 14.297 4.266 4.121 1 96.12 117 TYR B N 1
ATOM 2626 C CA . TYR B 1 117 ? 13.055 4.93 3.752 1 96.12 117 TYR B CA 1
ATOM 2627 C C . TYR B 1 117 ? 12.938 6.285 4.438 1 96.12 117 TYR B C 1
ATOM 2629 O O . TYR B 1 117 ? 12.398 7.234 3.861 1 96.12 117 TYR B O 1
ATOM 2637 N N . LEU B 1 118 ? 13.469 6.41 5.625 1 96.25 118 LEU B N 1
ATOM 2638 C CA . LEU B 1 118 ? 13.336 7.633 6.41 1 96.25 118 LEU B CA 1
ATOM 2639 C C . LEU B 1 118 ? 14.359 8.68 5.973 1 96.25 118 LEU B C 1
ATOM 2641 O O . LEU B 1 118 ? 14.008 9.836 5.734 1 96.25 118 LEU B O 1
ATOM 2645 N N . SER B 1 119 ? 15.609 8.242 5.762 1 95.12 119 SER B N 1
ATOM 2646 C CA . SER B 1 119 ? 16.703 9.203 5.605 1 95.12 119 SER B CA 1
ATOM 2647 C C . SER B 1 119 ? 17.219 9.227 4.172 1 95.12 119 SER B C 1
ATOM 2649 O O . SER B 1 119 ? 17.859 10.188 3.756 1 95.12 119 SER B O 1
ATOM 2651 N N . GLY B 1 120 ? 17.094 8.133 3.484 1 91.5 120 GLY B N 1
ATOM 2652 C CA . GLY B 1 120 ? 17.641 8.023 2.141 1 91.5 120 GLY B CA 1
ATOM 2653 C C . GLY B 1 120 ? 19.062 7.512 2.119 1 91.5 120 GLY B C 1
ATOM 2654 O O . GLY B 1 120 ? 19.688 7.422 1.056 1 91.5 120 GLY B O 1
ATOM 2655 N N . VAL B 1 121 ? 19.5 7.199 3.334 1 90.62 121 VAL B N 1
ATOM 2656 C CA . VAL B 1 121 ? 20.828 6.621 3.361 1 90.62 121 VAL B CA 1
ATOM 2657 C C . VAL B 1 121 ? 20.844 5.309 2.582 1 90.62 121 VAL B C 1
ATOM 2659 O O . VAL B 1 121 ? 20.062 4.402 2.869 1 90.62 121 VAL B O 1
ATOM 2662 N N . GLU B 1 122 ? 21.797 5.168 1.718 1 90.38 122 GLU B N 1
ATOM 2663 C CA . GLU B 1 122 ? 21.812 4.031 0.804 1 90.38 122 GLU B CA 1
ATOM 2664 C C . GLU B 1 122 ? 22.141 2.734 1.542 1 90.38 122 GLU B C 1
ATOM 2666 O O . GLU B 1 122 ? 22.969 2.723 2.445 1 90.38 122 GLU B O 1
ATOM 2671 N N . LEU B 1 123 ? 21.516 1.734 1.139 1 92.5 123 LEU B N 1
ATOM 2672 C CA . LEU B 1 123 ? 21.828 0.401 1.638 1 92.5 123 LEU B CA 1
ATOM 2673 C C . LEU B 1 123 ? 23.094 -0.135 0.993 1 92.5 123 LEU B C 1
ATOM 2675 O O . LEU B 1 123 ? 23.344 0.089 -0.196 1 92.5 123 LEU B O 1
ATOM 2679 N N . SER B 1 124 ? 23.906 -0.786 1.771 1 94 124 SER B N 1
ATOM 2680 C CA . SER B 1 124 ? 25.016 -1.495 1.16 1 94 124 SER B CA 1
ATOM 2681 C C . SER B 1 124 ? 24.531 -2.568 0.192 1 94 124 SER B C 1
ATOM 2683 O O . SER B 1 124 ? 23.375 -2.98 0.246 1 94 124 SER B O 1
ATOM 2685 N N . ALA B 1 125 ? 25.406 -3.035 -0.604 1 93.31 125 ALA B N 1
ATOM 2686 C CA . ALA B 1 125 ? 25.062 -4.07 -1.578 1 93.31 125 ALA B CA 1
ATOM 2687 C C . ALA B 1 125 ? 24.594 -5.344 -0.882 1 93.31 125 ALA B C 1
ATOM 2689 O O . ALA B 1 125 ? 23.672 -6.008 -1.35 1 93.31 125 ALA B O 1
ATOM 2690 N N . SER B 1 126 ? 25.234 -5.621 0.181 1 92.81 126 SER B N 1
ATOM 2691 C CA . SER B 1 126 ? 24.891 -6.824 0.93 1 92.81 126 SER B CA 1
ATOM 2692 C C . SER B 1 126 ? 23.484 -6.723 1.52 1 92.81 126 SER B C 1
ATOM 2694 O O . SER B 1 126 ? 22.688 -7.66 1.414 1 92.81 126 SER B O 1
ATOM 2696 N N . TYR B 1 127 ? 23.172 -5.559 2.125 1 91.75 127 TYR B N 1
ATOM 2697 C CA . TYR B 1 127 ? 21.844 -5.352 2.705 1 91.75 127 TYR B CA 1
ATOM 2698 C C . TYR B 1 127 ? 20.766 -5.32 1.622 1 91.75 127 TYR B C 1
ATOM 2700 O O . TYR B 1 127 ? 19.672 -5.82 1.822 1 91.75 127 TYR B O 1
ATOM 2708 N N . PHE B 1 128 ? 21.172 -4.789 0.528 1 93.44 128 PHE B N 1
ATOM 2709 C CA . PHE B 1 128 ? 20.234 -4.734 -0.592 1 93.44 128 PHE B CA 1
ATOM 2710 C C . PHE B 1 128 ? 19.938 -6.133 -1.117 1 93.44 128 PHE B C 1
ATOM 2712 O O . PHE B 1 128 ? 18.781 -6.465 -1.388 1 93.44 128 PHE B O 1
ATOM 2719 N N . HIS B 1 129 ? 20.938 -6.887 -1.218 1 93 129 HIS B N 1
ATOM 2720 C CA . HIS B 1 129 ? 20.766 -8.273 -1.641 1 93 129 HIS B CA 1
ATOM 2721 C C . HIS B 1 129 ? 19.891 -9.047 -0.665 1 93 129 HIS B C 1
ATOM 2723 O O . HIS B 1 129 ? 18.953 -9.742 -1.079 1 93 129 HIS B O 1
ATOM 2729 N N . ASP B 1 130 ? 20.156 -8.898 0.577 1 93.62 130 ASP B N 1
ATOM 2730 C CA . ASP B 1 130 ? 19.375 -9.586 1.602 1 93.62 130 ASP B CA 1
ATOM 2731 C C . ASP B 1 130 ? 17.922 -9.148 1.564 1 93.62 130 ASP B C 1
ATOM 2733 O O . ASP B 1 130 ? 17.016 -9.984 1.69 1 93.62 130 ASP B O 1
ATOM 2737 N N . ALA B 1 131 ? 17.719 -7.852 1.4 1 94.25 131 ALA B N 1
ATOM 2738 C CA . ALA B 1 131 ? 16.375 -7.316 1.331 1 94.25 131 ALA B CA 1
ATOM 2739 C C . ALA B 1 131 ? 15.602 -7.902 0.147 1 94.25 131 ALA B C 1
ATOM 2741 O O . ALA B 1 131 ? 14.438 -8.281 0.277 1 94.25 131 ALA B O 1
ATOM 2742 N N . ASN B 1 132 ? 16.281 -8.008 -0.952 1 94.56 132 ASN B N 1
ATOM 2743 C CA . ASN B 1 132 ? 15.633 -8.547 -2.146 1 94.56 132 ASN B CA 1
ATOM 2744 C C . ASN B 1 132 ? 15.359 -10.039 -2.012 1 94.56 132 ASN B C 1
ATOM 2746 O O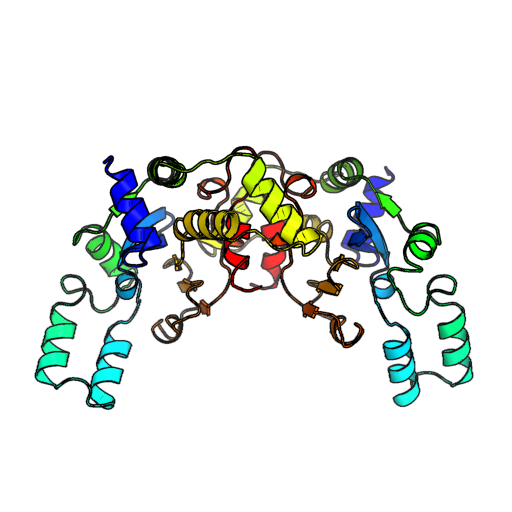 . ASN B 1 132 ? 14.367 -10.547 -2.543 1 94.56 132 ASN B O 1
ATOM 2750 N N . THR B 1 133 ? 16.203 -10.727 -1.33 1 94.56 133 THR B N 1
ATOM 2751 C CA . THR B 1 133 ? 15.969 -12.133 -1.053 1 94.56 133 THR B CA 1
ATOM 2752 C C . THR B 1 133 ? 14.695 -12.32 -0.242 1 94.56 133 THR B C 1
ATOM 2754 O O . THR B 1 133 ? 13.859 -13.164 -0.575 1 94.56 133 THR B O 1
ATOM 2757 N N . VAL B 1 134 ? 14.523 -11.516 0.747 1 95.5 134 VAL B N 1
ATOM 2758 C CA . VAL B 1 134 ? 13.32 -11.562 1.564 1 95.5 134 VAL B CA 1
ATOM 2759 C C . VAL B 1 134 ? 12.102 -11.211 0.712 1 95.5 134 VAL B C 1
ATOM 2761 O O . VAL B 1 134 ? 11.078 -11.898 0.763 1 95.5 134 VAL B O 1
ATOM 2764 N N . ALA B 1 135 ? 12.227 -10.18 -0.109 1 96.38 135 ALA B N 1
ATOM 2765 C CA . ALA B 1 135 ? 11.117 -9.719 -0.949 1 96.38 135 ALA B CA 1
ATOM 2766 C C . ALA B 1 135 ? 10.68 -10.812 -1.919 1 96.38 135 ALA B C 1
ATOM 2768 O O . ALA B 1 135 ? 9.492 -10.922 -2.242 1 96.38 135 ALA B O 1
ATOM 2769 N N . SER B 1 136 ? 11.617 -11.609 -2.385 1 96.69 136 SER B N 1
ATOM 2770 C CA . SER B 1 136 ? 11.305 -12.664 -3.348 1 96.69 136 SER B CA 1
ATOM 2771 C C . SER B 1 136 ? 10.391 -13.719 -2.74 1 96.69 136 SER B C 1
ATOM 2773 O O . SER B 1 136 ? 9.773 -14.508 -3.463 1 96.69 136 SER B O 1
ATOM 2775 N N . ARG B 1 137 ? 10.258 -13.727 -1.416 1 97.56 137 ARG B N 1
ATOM 2776 C CA . ARG B 1 137 ? 9.461 -14.727 -0.716 1 97.56 137 ARG B CA 1
ATOM 2777 C C . ARG B 1 137 ? 8.062 -14.188 -0.407 1 97.56 137 ARG B C 1
ATOM 2779 O O . ARG B 1 137 ? 7.266 -14.859 0.251 1 97.56 137 ARG B O 1
ATOM 2786 N N . LEU B 1 138 ? 7.77 -13 -0.806 1 98.19 138 LEU B N 1
ATOM 2787 C CA . LEU B 1 138 ? 6.445 -12.391 -0.688 1 98.19 138 LEU B CA 1
ATOM 2788 C C . LEU B 1 138 ? 5.574 -12.758 -1.885 1 98.19 138 LEU B C 1
ATOM 2790 O O . LEU B 1 138 ? 6.086 -12.984 -2.982 1 98.19 138 LEU B O 1
ATOM 2794 N N . PRO B 1 139 ? 4.25 -12.828 -1.667 1 98.56 139 PRO B N 1
ATOM 2795 C CA . PRO B 1 139 ? 3.387 -13.133 -2.811 1 98.56 139 PRO B CA 1
ATOM 2796 C C . PRO B 1 139 ? 3.449 -12.062 -3.898 1 98.56 139 PRO B C 1
ATOM 2798 O O . PRO B 1 139 ? 3.541 -10.867 -3.59 1 98.56 139 PRO B O 1
ATOM 2801 N N . MET B 1 140 ? 3.35 -12.555 -5.117 1 98.06 140 MET B N 1
ATOM 2802 C CA . MET B 1 140 ? 3.438 -11.672 -6.273 1 98.06 140 MET B CA 1
ATOM 2803 C C . MET B 1 140 ? 2.082 -11.539 -6.965 1 98.06 140 MET B C 1
ATOM 2805 O O . MET B 1 140 ? 1.861 -10.609 -7.738 1 98.06 140 MET B O 1
ATOM 2809 N N . PHE B 1 141 ? 1.176 -12.453 -6.68 1 98.69 141 PHE B N 1
ATOM 2810 C CA . PHE B 1 141 ? -0.094 -12.5 -7.395 1 98.69 141 PHE B CA 1
ATOM 2811 C C . PHE B 1 141 ? -1.258 -12.648 -6.422 1 98.69 141 PHE B C 1
ATOM 2813 O O . PHE B 1 141 ? -1.113 -13.258 -5.359 1 98.69 141 PHE B O 1
ATOM 2820 N N . TYR B 1 142 ? -2.34 -12.102 -6.746 1 98.88 142 TYR B N 1
ATOM 2821 C CA . TYR B 1 142 ? -3.617 -12.18 -6.047 1 98.88 142 TYR B CA 1
ATOM 2822 C C . TYR B 1 142 ? -4.75 -12.492 -7.016 1 98.88 142 TYR B C 1
ATOM 2824 O O . TYR B 1 142 ? -4.996 -11.734 -7.961 1 98.88 142 TYR B O 1
ATOM 2832 N N . VAL B 1 143 ? -5.395 -13.625 -6.84 1 98.88 143 VAL B N 1
ATOM 2833 C CA . VAL B 1 143 ? -6.527 -14.016 -7.672 1 98.88 143 VAL B CA 1
ATOM 2834 C C . VAL B 1 143 ? -7.738 -14.312 -6.793 1 98.88 143 VAL B C 1
ATOM 2836 O O . VAL B 1 143 ? -7.699 -15.211 -5.949 1 98.88 143 VAL B O 1
ATOM 2839 N N . ASN B 1 144 ? -8.75 -13.617 -6.914 1 98.81 144 ASN B N 1
ATOM 2840 C CA . ASN B 1 144 ? -9.992 -13.789 -6.172 1 98.81 144 ASN B CA 1
ATOM 2841 C C . ASN B 1 144 ? -11.156 -14.125 -7.098 1 98.81 144 ASN B C 1
ATOM 2843 O O . ASN B 1 144 ? -11.711 -13.242 -7.758 1 98.81 144 ASN B O 1
ATOM 2847 N N . PHE B 1 145 ? -11.547 -15.32 -7.18 1 98.62 145 PHE B N 1
ATOM 2848 C CA . PHE B 1 145 ? -12.625 -15.773 -8.047 1 98.62 145 PHE B CA 1
ATOM 2849 C C . PHE B 1 145 ? -13.977 -15.258 -7.551 1 98.62 145 PHE B C 1
ATOM 2851 O O . PHE B 1 145 ? -14.898 -15.055 -8.344 1 98.62 145 PHE B O 1
ATOM 2858 N N . ASP B 1 146 ? -14.078 -15.047 -6.242 1 97.94 146 ASP B N 1
ATOM 2859 C CA . ASP B 1 146 ? -15.344 -14.617 -5.652 1 97.94 146 ASP B CA 1
ATOM 2860 C C . ASP B 1 146 ? -15.672 -13.18 -6.051 1 97.94 146 ASP B C 1
ATOM 2862 O O . ASP B 1 146 ? -16.844 -12.82 -6.16 1 97.94 146 ASP B O 1
ATOM 2866 N N . ARG B 1 147 ? -14.68 -12.398 -6.32 1 97.75 147 ARG B N 1
ATOM 2867 C CA . ARG B 1 147 ? -14.891 -10.992 -6.629 1 97.75 147 ARG B CA 1
ATOM 2868 C C . ARG B 1 147 ? -14.422 -10.656 -8.039 1 97.75 147 ARG B C 1
ATOM 2870 O O . ARG B 1 147 ? -14.57 -9.531 -8.508 1 97.75 147 ARG B O 1
ATOM 2877 N N . LYS B 1 148 ? -13.773 -11.578 -8.711 1 98.25 148 LYS B N 1
ATOM 2878 C CA . LYS B 1 148 ? -13.211 -11.391 -10.047 1 98.25 148 LYS B CA 1
ATOM 2879 C C . LYS B 1 148 ? -12.141 -10.312 -10.047 1 98.25 148 LYS B C 1
ATOM 2881 O O . LYS B 1 148 ? -12.227 -9.344 -10.812 1 98.25 148 LYS B O 1
ATOM 2886 N N . ILE B 1 149 ? -11.203 -10.523 -9.195 1 98.62 149 ILE B N 1
ATOM 2887 C CA . ILE B 1 149 ? -10.07 -9.602 -9.078 1 98.62 149 ILE B CA 1
ATOM 2888 C C . ILE B 1 149 ? -8.773 -10.344 -9.398 1 98.62 149 ILE B C 1
ATOM 2890 O O . ILE B 1 149 ? -8.539 -11.453 -8.914 1 98.62 149 ILE B O 1
ATOM 2894 N N . TYR B 1 150 ? -8.008 -9.828 -10.281 1 98.88 150 TYR B N 1
ATOM 2895 C CA . TYR B 1 150 ? -6.668 -10.281 -10.625 1 98.88 150 TYR B CA 1
ATOM 2896 C C . TYR B 1 150 ? -5.648 -9.164 -10.445 1 98.88 150 TYR B C 1
ATOM 2898 O O . TYR B 1 150 ? -5.664 -8.172 -11.172 1 98.88 150 TYR B O 1
ATOM 2906 N N . MET B 1 151 ? -4.762 -9.32 -9.414 1 98.5 151 MET B N 1
ATOM 2907 C CA . MET B 1 151 ? -3.732 -8.312 -9.188 1 98.5 151 MET B CA 1
ATOM 2908 C C . MET B 1 151 ? -2.352 -8.953 -9.094 1 98.5 151 MET B C 1
ATOM 2910 O O . MET B 1 151 ? -2.234 -10.133 -8.773 1 98.5 151 MET B O 1
ATOM 2914 N N . HIS B 1 152 ? -1.366 -8.211 -9.398 1 98.25 152 HIS B N 1
ATOM 2915 C CA . HIS B 1 152 ? 0.015 -8.656 -9.273 1 98.25 152 HIS B CA 1
ATOM 2916 C C . HIS B 1 152 ? 0.968 -7.48 -9.109 1 98.25 152 HIS B C 1
ATOM 2918 O O . HIS B 1 152 ? 0.57 -6.324 -9.289 1 98.25 152 HIS B O 1
ATOM 2924 N N . MET B 1 153 ? 2.135 -7.793 -8.703 1 96.75 153 MET B N 1
ATOM 2925 C CA . MET B 1 153 ? 3.152 -6.758 -8.562 1 96.75 153 MET B CA 1
ATOM 2926 C C . MET B 1 153 ? 4.398 -7.102 -9.367 1 96.75 153 MET B C 1
ATOM 2928 O O . MET B 1 153 ? 5.516 -6.762 -8.969 1 96.75 153 MET B O 1
ATOM 2932 N N . ASP B 1 154 ? 4.246 -7.871 -10.438 1 95.25 154 ASP B N 1
ATOM 2933 C CA . ASP B 1 154 ? 5.289 -8.117 -11.43 1 95.25 154 ASP B CA 1
ATOM 2934 C C . ASP B 1 154 ? 5.309 -7.023 -12.492 1 95.25 154 ASP B C 1
ATOM 2936 O O . ASP B 1 154 ? 4.605 -7.117 -13.5 1 95.25 154 ASP B O 1
ATOM 2940 N N . PHE B 1 155 ? 6.176 -6.078 -12.367 1 92.31 155 PHE B N 1
ATOM 2941 C CA . PHE B 1 155 ? 6.16 -4.879 -13.195 1 92.31 155 PHE B CA 1
ATOM 2942 C C . PHE B 1 155 ? 6.773 -5.156 -14.562 1 92.31 155 PHE B C 1
ATOM 2944 O O . PHE B 1 155 ? 6.656 -4.34 -15.477 1 92.31 155 PHE B O 1
ATOM 2951 N N . ASN B 1 156 ? 7.355 -6.273 -14.711 1 90.62 156 ASN B N 1
ATOM 2952 C CA . ASN B 1 156 ? 8.07 -6.578 -15.945 1 90.62 156 ASN B CA 1
ATOM 2953 C C . ASN B 1 156 ? 7.129 -7.129 -17.016 1 90.62 156 ASN B C 1
ATOM 2955 O O . ASN B 1 156 ? 7.523 -7.297 -18.172 1 90.62 156 ASN B O 1
ATOM 2959 N N . ARG B 1 157 ? 5.91 -7.43 -16.625 1 92.38 157 ARG B N 1
ATOM 2960 C CA . ARG B 1 157 ? 4.98 -8.047 -17.562 1 92.38 157 ARG B CA 1
ATOM 2961 C C . ARG B 1 157 ? 3.547 -7.602 -17.297 1 92.38 157 ARG B C 1
ATOM 2963 O O . ARG B 1 157 ? 3.127 -7.52 -16.141 1 92.38 157 ARG B O 1
ATOM 2970 N N . ALA B 1 158 ? 2.803 -7.371 -18.359 1 95.12 158 ALA B N 1
ATOM 2971 C CA . ALA B 1 158 ? 1.419 -6.914 -18.25 1 95.12 158 ALA B CA 1
ATOM 2972 C C . ALA B 1 158 ? 0.46 -8.094 -18.125 1 95.12 158 ALA B C 1
ATOM 2974 O O . ALA B 1 158 ? -0.419 -8.281 -18.984 1 95.12 158 ALA B O 1
ATOM 2975 N N . HIS B 1 159 ? 0.529 -8.859 -17.094 1 96.69 159 HIS B N 1
ATOM 2976 C CA . HIS B 1 159 ? -0.318 -10.023 -16.859 1 96.69 159 HIS B CA 1
ATOM 2977 C C . HIS B 1 159 ? -1.795 -9.648 -16.891 1 96.69 159 HIS B C 1
ATOM 2979 O O . HIS B 1 159 ? -2.646 -10.469 -17.219 1 96.69 159 HIS B O 1
ATOM 2985 N N . GLU B 1 160 ? -2.127 -8.375 -16.453 1 97.88 160 GLU B N 1
ATOM 2986 C CA . GLU B 1 160 ? -3.504 -7.906 -16.344 1 97.88 160 GLU B CA 1
ATOM 2987 C C . GLU B 1 160 ? -4.211 -7.926 -17.703 1 97.88 160 GLU B C 1
ATOM 2989 O O . GLU B 1 160 ? -5.434 -8.047 -17.766 1 97.88 160 GLU B O 1
ATOM 2994 N N . GLU B 1 161 ? -3.463 -7.891 -18.75 1 97 161 GLU B N 1
ATOM 2995 C CA . GLU B 1 161 ? -4.043 -7.918 -20.078 1 97 161 GLU B CA 1
ATOM 2996 C C . GLU B 1 161 ? -4.594 -9.305 -20.422 1 97 161 GLU B C 1
ATOM 2998 O O . GLU B 1 161 ? -5.371 -9.453 -21.359 1 97 161 GLU B O 1
ATOM 3003 N N . LEU B 1 162 ? -4.16 -10.297 -19.625 1 97.5 162 LEU B N 1
ATOM 3004 C CA . LEU B 1 162 ? -4.547 -11.68 -19.906 1 97.5 162 LEU B CA 1
ATOM 3005 C C . LEU B 1 162 ? -5.676 -12.117 -18.969 1 97.5 162 LEU B C 1
ATOM 3007 O O . LEU B 1 162 ? -5.996 -13.312 -18.906 1 97.5 162 LEU B O 1
ATOM 3011 N N . ALA B 1 163 ? -6.25 -11.18 -18.234 1 98.12 163 ALA B N 1
ATOM 3012 C CA . ALA B 1 163 ? -7.43 -11.461 -17.422 1 98.12 163 ALA B CA 1
ATOM 3013 C C . ALA B 1 163 ? -8.703 -11.367 -18.25 1 98.12 163 ALA B C 1
ATOM 3015 O O . ALA B 1 163 ? -8.672 -10.953 -19.406 1 98.12 163 ALA B O 1
ATOM 3016 N N . TYR B 1 164 ? -9.773 -11.836 -17.703 1 98.12 164 TYR B N 1
ATOM 3017 C CA . TYR B 1 164 ? -11.062 -11.773 -18.375 1 98.12 164 TYR B CA 1
ATOM 3018 C C . TYR B 1 164 ? -11.617 -10.359 -18.375 1 98.12 164 TYR B C 1
ATOM 3020 O O . TYR B 1 164 ? -11.32 -9.57 -17.469 1 98.12 164 TYR B O 1
ATOM 3028 N N . SER B 1 165 ? -12.469 -10.023 -19.297 1 96.88 165 SER B N 1
ATOM 3029 C CA . SER B 1 165 ? -12.93 -8.65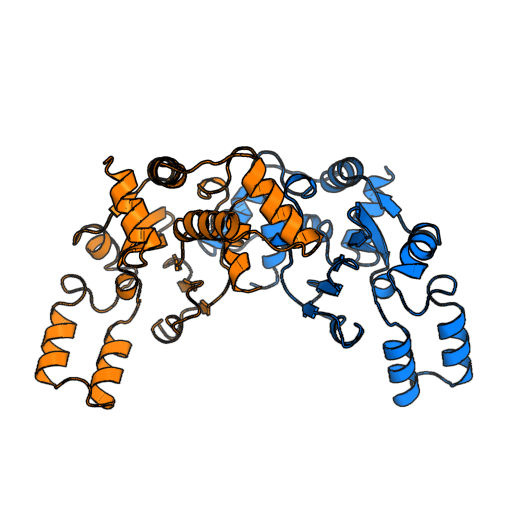6 -19.5 1 96.88 165 SER B CA 1
ATOM 3030 C C . SER B 1 165 ? -13.773 -8.172 -18.344 1 96.88 165 SER B C 1
ATOM 3032 O O . SER B 1 165 ? -13.852 -6.965 -18.078 1 96.88 165 SER B O 1
ATOM 3034 N N . ASP B 1 166 ? -14.43 -9.07 -17.625 1 97.56 166 ASP B N 1
ATOM 3035 C CA . ASP B 1 166 ? -15.32 -8.664 -16.547 1 97.56 166 ASP B CA 1
ATOM 3036 C C . ASP B 1 166 ? -14.578 -8.656 -15.203 1 97.56 166 ASP B C 1
ATOM 3038 O O . ASP B 1 166 ? -15.203 -8.5 -14.148 1 97.56 166 ASP B O 1
ATOM 3042 N N . TRP B 1 167 ? -13.227 -8.797 -15.258 1 98.31 167 TRP B N 1
ATOM 3043 C CA . TRP B 1 167 ? -12.414 -8.812 -14.047 1 98.31 167 TRP B CA 1
ATOM 3044 C C . TRP B 1 167 ? -11.758 -7.457 -13.812 1 98.31 167 TRP B C 1
ATOM 3046 O O . TRP B 1 167 ? -11.414 -6.754 -14.758 1 98.31 167 TRP B O 1
ATOM 3056 N N . LEU B 1 168 ? -11.758 -7.047 -12.539 1 97.75 168 LEU B N 1
ATOM 3057 C CA . LEU B 1 168 ? -10.789 -6.012 -12.188 1 97.75 168 LEU B CA 1
ATOM 3058 C C . LEU B 1 168 ? -9.367 -6.566 -12.227 1 97.75 168 LEU B C 1
ATOM 3060 O O . LEU B 1 168 ? -9 -7.41 -11.414 1 97.75 168 LEU B O 1
ATOM 3064 N N . ALA B 1 169 ? -8.578 -6.156 -13.172 1 98.38 169 ALA B N 1
ATOM 3065 C CA . ALA B 1 169 ? -7.219 -6.66 -13.344 1 98.38 169 ALA B CA 1
ATOM 3066 C C . ALA B 1 169 ? -6.211 -5.516 -13.367 1 98.38 169 ALA B C 1
ATOM 3068 O O . ALA B 1 169 ? -6.324 -4.59 -14.172 1 98.38 169 ALA B O 1
ATOM 3069 N N . LYS B 1 170 ? -5.234 -5.543 -12.484 1 97.62 170 LYS B N 1
ATOM 3070 C CA . LYS B 1 170 ? -4.293 -4.43 -12.422 1 97.62 170 LYS B CA 1
ATOM 3071 C C . LYS B 1 170 ? -2.951 -4.871 -11.844 1 97.62 170 LYS B C 1
ATOM 3073 O O . LYS B 1 170 ? -2.896 -5.793 -11.031 1 97.62 170 LYS B O 1
ATOM 3078 N N . CYS B 1 171 ? -1.854 -4.242 -12.359 1 97.75 171 CYS B N 1
ATOM 3079 C CA . CYS B 1 171 ? -0.554 -4.297 -11.695 1 97.75 171 CYS B CA 1
ATOM 3080 C C . CYS B 1 171 ? -0.469 -3.273 -10.57 1 97.75 171 CYS B C 1
ATOM 3082 O O . CYS B 1 171 ? -0.209 -2.096 -10.82 1 97.75 171 CYS B O 1
ATOM 3084 N N . SER B 1 172 ? -0.772 -3.725 -9.414 1 96.44 172 SER B N 1
ATOM 3085 C CA . SER B 1 172 ? -0.842 -2.811 -8.281 1 96.44 172 SER B CA 1
ATOM 3086 C C . SER B 1 172 ? -0.698 -3.555 -6.957 1 96.44 172 SER B C 1
ATOM 3088 O O . SER B 1 172 ? -0.836 -4.781 -6.91 1 96.44 172 SER B O 1
ATOM 3090 N N . ASP B 1 173 ? -0.354 -2.791 -5.941 1 96.88 173 ASP B N 1
ATOM 3091 C CA . ASP B 1 173 ? -0.273 -3.334 -4.59 1 96.88 173 ASP B CA 1
ATOM 3092 C C . ASP B 1 173 ? -1.61 -3.932 -4.16 1 96.88 173 ASP B C 1
ATOM 3094 O O . ASP B 1 173 ? -2.662 -3.318 -4.355 1 96.88 173 ASP B O 1
ATOM 3098 N N . PHE B 1 174 ? -1.604 -5.156 -3.604 1 98.12 174 PHE B N 1
ATOM 3099 C CA . PHE B 1 174 ? -2.84 -5.824 -3.213 1 98.12 174 PHE B CA 1
ATOM 3100 C C . PHE B 1 174 ? -2.785 -6.254 -1.752 1 98.12 174 PHE B C 1
ATOM 3102 O O . PHE B 1 174 ? -3.617 -7.043 -1.301 1 98.12 174 PHE B O 1
ATOM 3109 N N . CYS B 1 175 ? -1.85 -5.777 -1 1 98.12 175 CYS B N 1
ATOM 3110 C CA . CYS B 1 175 ? -1.622 -6.219 0.372 1 98.12 175 CYS B CA 1
ATOM 3111 C C . CYS B 1 175 ? -2.883 -6.055 1.214 1 98.12 175 CYS B C 1
ATOM 3113 O O . CYS B 1 175 ? -3.189 -6.902 2.051 1 98.12 175 CYS B O 1
ATOM 3115 N N . HIS B 1 176 ? -3.629 -4.996 0.992 1 97.62 176 HIS B N 1
ATOM 3116 C CA . HIS B 1 176 ? -4.793 -4.699 1.815 1 97.62 176 HIS B CA 1
ATOM 3117 C C . HIS B 1 176 ? -5.891 -5.742 1.622 1 97.62 176 HIS B C 1
ATOM 3119 O O . HIS B 1 176 ? -6.789 -5.867 2.455 1 97.62 176 HIS B O 1
ATOM 3125 N N . LEU B 1 177 ? -5.832 -6.465 0.544 1 98.12 177 LEU B N 1
ATOM 3126 C CA . LEU B 1 177 ? -6.863 -7.453 0.232 1 98.12 177 LEU B CA 1
ATOM 3127 C C . LEU B 1 177 ? -6.594 -8.766 0.963 1 98.12 177 LEU B C 1
ATOM 3129 O O . LEU B 1 177 ? -7.477 -9.617 1.05 1 98.12 177 LEU B O 1
ATOM 3133 N N . VAL B 1 178 ? -5.371 -8.969 1.452 1 98.56 178 VAL B N 1
ATOM 3134 C CA . VAL B 1 178 ? -5.004 -10.188 2.166 1 98.56 178 VAL B CA 1
ATOM 3135 C C . VAL B 1 178 ? -5.348 -10.039 3.646 1 98.56 178 VAL B C 1
ATOM 3137 O O . VAL B 1 178 ? -4.922 -9.086 4.301 1 98.56 178 VAL B O 1
ATOM 3140 N N . PRO B 1 179 ? -6.164 -10.961 4.18 1 97.81 179 PRO B N 1
ATOM 3141 C CA . PRO B 1 179 ? -6.48 -10.883 5.605 1 97.81 179 PRO B CA 1
ATOM 3142 C C . PRO B 1 179 ? -5.234 -10.867 6.488 1 97.81 179 PRO B C 1
ATOM 3144 O O . PRO B 1 179 ? -4.25 -11.547 6.184 1 97.81 179 PRO B O 1
ATOM 3147 N N . ASP B 1 180 ? -5.312 -10.156 7.578 1 97.38 180 ASP B N 1
ATOM 3148 C CA . ASP B 1 180 ? -4.176 -10.016 8.477 1 97.38 180 ASP B CA 1
ATOM 3149 C C . ASP B 1 180 ? -3.656 -11.383 8.922 1 97.38 180 ASP B C 1
ATOM 3151 O O . ASP B 1 180 ? -2.445 -11.609 8.945 1 97.38 180 ASP B O 1
ATOM 3155 N N . ARG B 1 181 ? -4.543 -12.266 9.219 1 96.12 181 ARG B N 1
ATOM 3156 C CA . ARG B 1 181 ? -4.152 -13.562 9.742 1 96.12 181 ARG B CA 1
ATOM 3157 C C . ARG B 1 181 ? -3.371 -14.367 8.703 1 96.12 181 ARG B C 1
ATOM 3159 O O . ARG B 1 181 ? -2.658 -15.305 9.055 1 96.12 181 ARG B O 1
ATOM 3166 N N . GLU B 1 182 ? -3.531 -14.039 7.395 1 98 182 GLU B N 1
ATOM 3167 C CA . GLU B 1 182 ? -2.881 -14.773 6.316 1 98 182 GLU B CA 1
ATOM 3168 C C . GLU B 1 182 ? -1.52 -14.172 5.98 1 98 182 GLU B C 1
ATOM 3170 O O . GLU B 1 182 ? -0.762 -14.734 5.188 1 98 182 GLU B O 1
ATOM 3175 N N . ARG B 1 183 ? -1.176 -13.039 6.562 1 98.31 183 ARG B N 1
ATOM 3176 C CA . ARG B 1 183 ? 0.047 -12.32 6.23 1 98.31 183 ARG B CA 1
ATOM 3177 C C . ARG B 1 183 ? 1.252 -12.922 6.945 1 98.31 183 ARG B C 1
ATOM 3179 O O . ARG B 1 183 ? 1.763 -12.344 7.906 1 98.31 183 ARG B O 1
ATOM 3186 N N . TYR B 1 184 ? 1.797 -13.953 6.355 1 98.19 184 TYR B N 1
ATOM 3187 C CA . TYR B 1 184 ? 2.871 -14.727 6.965 1 98.19 184 TYR B CA 1
ATOM 3188 C C . TYR B 1 184 ? 4.156 -13.914 7.039 1 98.19 184 TYR B C 1
ATOM 3190 O O . TYR B 1 184 ? 5.105 -14.297 7.73 1 98.19 184 TYR B O 1
ATOM 3198 N N . TRP B 1 185 ? 4.199 -12.812 6.41 1 97.56 185 TRP B N 1
ATOM 3199 C CA . TRP B 1 185 ? 5.395 -11.977 6.355 1 97.56 185 TRP B CA 1
ATOM 3200 C C . TRP B 1 185 ? 5.414 -10.969 7.504 1 97.56 185 TRP B C 1
ATOM 3202 O O . TRP B 1 185 ? 6.34 -10.172 7.621 1 97.56 185 TRP B O 1
ATOM 3212 N N . VAL B 1 186 ? 4.367 -10.883 8.281 1 96.94 186 VAL B N 1
ATOM 3213 C CA . VAL B 1 186 ? 4.359 -10.047 9.477 1 96.94 186 VAL B CA 1
ATOM 3214 C C . VAL B 1 186 ? 4.855 -10.859 10.672 1 96.94 186 VAL B C 1
ATOM 3216 O O . VAL B 1 186 ? 4.176 -11.773 11.141 1 96.94 186 VAL B O 1
ATOM 3219 N N . LEU B 1 187 ? 6.074 -10.508 11.164 1 94.38 187 LEU B N 1
ATOM 3220 C CA . LEU B 1 187 ? 6.723 -11.273 12.219 1 94.38 187 LEU B CA 1
ATOM 3221 C C . LEU B 1 187 ? 7.191 -10.367 13.344 1 94.38 187 LEU B C 1
ATOM 3223 O O . LEU B 1 187 ? 7.926 -9.406 13.109 1 94.38 187 LEU B O 1
ATOM 3227 N N . GLU B 1 188 ? 6.734 -10.609 14.516 1 90.44 188 GLU B N 1
ATOM 3228 C CA . GLU B 1 188 ? 7.195 -9.906 15.711 1 90.44 188 GLU B CA 1
ATOM 3229 C C . GLU B 1 188 ? 7.082 -8.398 15.547 1 90.44 188 GLU B C 1
ATOM 3231 O O . GLU B 1 188 ? 8.031 -7.664 15.836 1 90.44 188 GLU B O 1
ATOM 3236 N N . GLY B 1 189 ? 6.027 -7.969 14.977 1 90.31 189 GLY B N 1
ATOM 3237 C CA . GLY B 1 189 ? 5.754 -6.547 14.867 1 90.31 189 GLY B CA 1
ATOM 3238 C C . GLY B 1 189 ? 6.383 -5.906 13.648 1 90.31 189 GLY B C 1
ATOM 3239 O O . GLY B 1 189 ? 6.18 -4.719 13.383 1 90.31 189 GLY B O 1
ATOM 3240 N N . MET B 1 190 ? 7.152 -6.672 12.867 1 95.31 190 MET B N 1
ATOM 3241 C CA . MET B 1 190 ? 7.766 -6.176 11.641 1 95.31 190 MET B CA 1
ATOM 3242 C C . MET B 1 190 ? 6.977 -6.625 10.414 1 95.31 190 MET B C 1
ATOM 3244 O O . MET B 1 190 ? 6.625 -7.801 10.297 1 95.31 190 MET B O 1
ATOM 3248 N N . ASP B 1 191 ? 6.609 -5.719 9.602 1 97.06 191 ASP B N 1
ATOM 3249 C CA . ASP B 1 191 ? 5.922 -6 8.344 1 97.06 191 ASP B CA 1
ATOM 3250 C C . ASP B 1 191 ? 6.887 -5.93 7.164 1 97.06 191 ASP B C 1
ATOM 3252 O O . ASP B 1 191 ? 7.266 -4.844 6.73 1 97.06 191 ASP B O 1
ATOM 3256 N N . TYR B 1 192 ? 7.211 -7.02 6.566 1 97 192 TYR B N 1
ATOM 3257 C CA . TYR B 1 192 ? 8.258 -7.109 5.559 1 97 192 TYR B CA 1
ATOM 3258 C C . TYR B 1 192 ? 7.707 -6.809 4.168 1 97 192 TYR B C 1
ATOM 3260 O O . TYR B 1 192 ? 8.461 -6.758 3.193 1 97 192 TYR B O 1
ATOM 3268 N N . TRP B 1 193 ? 6.414 -6.543 4.078 1 98 193 TRP B N 1
ATOM 3269 C CA . TRP B 1 193 ? 5.824 -6.18 2.795 1 98 193 TRP B CA 1
ATOM 3270 C C . TRP B 1 193 ? 6.547 -4.984 2.182 1 98 193 TRP B C 1
ATOM 3272 O O . TRP B 1 193 ? 6.695 -4.902 0.961 1 98 193 TRP B O 1
ATOM 3282 N N . LYS B 1 194 ? 7.027 -4.09 3.1 1 97.06 194 LYS B N 1
ATOM 3283 C CA . LYS B 1 194 ? 7.633 -2.854 2.613 1 97.06 194 LYS B CA 1
ATOM 3284 C C . LYS B 1 194 ? 8.93 -3.137 1.854 1 97.06 194 LYS B C 1
ATOM 3286 O O . LYS B 1 194 ? 9.438 -2.27 1.144 1 97.06 194 LYS B O 1
ATOM 3291 N N . TYR B 1 195 ? 9.453 -4.344 1.951 1 96.44 195 TYR B N 1
ATOM 3292 C CA . TYR B 1 195 ? 10.664 -4.688 1.213 1 96.44 195 TYR B CA 1
ATOM 3293 C C . TYR B 1 195 ? 10.398 -4.715 -0.288 1 96.44 195 TYR B C 1
ATOM 3295 O O . TYR B 1 195 ? 11.336 -4.613 -1.091 1 96.44 195 TYR B O 1
ATOM 3303 N N . ARG B 1 196 ? 9.148 -4.836 -0.693 1 95.06 196 ARG B N 1
ATOM 3304 C CA . ARG B 1 196 ? 8.75 -4.902 -2.098 1 95.06 196 ARG B CA 1
ATOM 3305 C C . ARG B 1 196 ? 9.016 -3.574 -2.801 1 95.06 196 ARG B C 1
ATOM 3307 O O . ARG B 1 196 ? 9.195 -3.539 -4.02 1 95.06 196 ARG B O 1
ATOM 3314 N N . PHE B 1 197 ? 9.102 -2.551 -2.078 1 95.56 197 PHE B N 1
ATOM 3315 C CA . PHE B 1 197 ? 9.102 -1.229 -2.695 1 95.56 197 PHE B CA 1
ATOM 3316 C C . PHE B 1 197 ? 10.523 -0.7 -2.836 1 95.56 197 PHE B C 1
ATOM 3318 O O . PHE B 1 197 ? 10.734 0.415 -3.318 1 95.56 197 PHE B O 1
ATOM 3325 N N . LEU B 1 198 ? 11.484 -1.468 -2.4 1 91.44 198 LEU B N 1
ATOM 3326 C CA . LEU B 1 198 ? 12.867 -1.032 -2.486 1 91.44 198 LEU B CA 1
ATOM 3327 C C . LEU B 1 198 ? 13.289 -0.844 -3.939 1 91.44 198 LEU B C 1
ATOM 3329 O O . LEU B 1 198 ? 14.109 0.031 -4.246 1 91.44 198 LEU B O 1
ATOM 3333 N N . GLN B 1 199 ? 12.766 -1.685 -4.898 1 74.75 199 GLN B N 1
ATOM 3334 C CA . GLN B 1 199 ? 13.188 -1.6 -6.293 1 74.75 199 GLN B CA 1
ATOM 3335 C C . GLN B 1 199 ? 12.391 -0.538 -7.047 1 74.75 199 GLN B C 1
ATOM 3337 O O . GLN B 1 199 ? 12.734 -0.176 -8.172 1 74.75 199 GLN B O 1
ATOM 3342 N N . LEU B 1 200 ? 11.273 -0.195 -6.418 1 65.25 200 LEU B N 1
ATOM 3343 C CA . LEU B 1 200 ? 10.445 0.806 -7.086 1 65.25 200 LEU B CA 1
ATOM 3344 C C . LEU B 1 200 ? 10.945 2.215 -6.773 1 65.25 200 LEU B C 1
ATOM 3346 O O . LEU B 1 200 ? 10.484 3.186 -7.375 1 65.25 200 LEU B O 1
ATOM 3350 N N . ALA B 1 201 ? 11.875 2.141 -5.863 1 55.34 201 ALA B N 1
ATOM 3351 C CA . ALA B 1 201 ? 12.398 3.426 -5.406 1 55.34 201 ALA B CA 1
ATOM 3352 C C . ALA B 1 201 ? 13.477 3.945 -6.355 1 55.34 201 ALA B C 1
ATOM 3354 O O . ALA B 1 201 ? 14.203 3.16 -6.973 1 55.34 201 ALA B O 1
#

Solvent-accessible surface area (backbone atoms only — not comparable to full-atom values): 22384 Å² total; per-residue (Å²): 129,57,73,40,53,55,50,47,50,35,22,59,71,57,57,30,38,31,31,43,35,31,53,87,87,40,78,45,40,35,39,34,48,60,76,72,71,46,32,33,44,57,59,54,48,48,51,36,40,77,71,61,76,43,47,73,69,53,44,53,51,47,52,55,49,33,77,84,50,51,36,61,59,41,77,87,48,39,66,60,52,71,71,42,81,90,51,44,80,49,52,58,65,54,47,34,53,34,61,51,53,93,52,84,83,46,66,63,60,56,49,50,52,48,43,24,60,53,47,57,52,78,70,52,71,68,56,45,50,52,42,49,50,56,32,40,68,46,70,41,35,37,40,25,57,56,62,34,36,39,34,23,67,56,86,91,52,74,61,43,77,28,44,60,91,90,36,54,49,40,81,40,93,57,67,68,58,52,50,60,92,65,44,55,59,54,52,95,79,40,65,51,70,47,44,62,49,62,79,77,99,128,56,75,42,51,55,51,47,50,35,22,60,70,58,57,28,38,32,31,44,36,31,53,87,87,40,78,45,41,35,38,35,48,60,76,73,72,44,32,32,43,57,59,55,49,47,51,36,40,75,70,62,76,42,48,74,67,53,44,54,50,46,52,53,49,33,76,83,50,50,33,61,60,41,76,86,48,40,66,58,52,70,71,41,79,90,54,44,80,47,53,58,64,53,47,34,53,33,59,51,53,94,51,84,84,47,68,63,59,56,48,49,52,48,42,25,61,52,48,57,52,78,71,53,70,66,56,46,50,52,42,50,51,56,33,39,66,45,70,41,34,38,39,26,59,55,61,33,36,38,34,25,66,55,86,89,52,75,64,43,77,29,46,60,90,88,36,54,48,41,82,40,91,57,68,67,56,53,49,59,93,63,44,54,58,54,51,96,78,40,63,52,68,48,43,62,49,62,79,75,97

Nearest PDB structures (foldseek):
  3mio-assembly2_B-3  TM=3.978E-01  e=5.607E+00  Mycobacterium tuberculosis H37Ra
  8soe-assembly1_A  TM=3.988E-01  e=9.432E+00  Sus scrofa
  3mio-assembly1_A-2  TM=3.058E-01  e=5.292E+00  Mycobacterium tuberculosis H37Ra
  4i14-assembly1_B  TM=3.202E-01  e=6.294E+00  Mycobacterium tuberculosis H37Ra
  4i14-assembly1_A  TM=2.899E-01  e=7.065E+00  Mycobacterium tuberculosis H37Ra

Secondary structure (DSSP, 8-state):
--HHHHHHHHHHHTSEEEEEEEETTEEEEEEEEGGGG-SBHHHHHHHHHHTTSS-HHHHHHHHHHGGGG--B--TTTHHHHHHSTT-EEE-HHHHHHHHHTT----HHHHHHHHHHHHH-PPPPHHHHHHHHHHHTTS--EEEETTTTEEEE--TTS-GGGGS-TTSEEEES--GGGS-GGG-TTEETTEEGGGGGGGTT-/--HHHHHHHHHHHTSEEEEEEEETTEEEEEEEEGGGG-SBHHHHHHHHHHTTSS-HHHHHHHHHHGGGG--B--TTTHHHHHHSTT-EEE-HHHHHHHHHTT----HHHHHHHHHHHHH-PPPPHHHHHHHHHHHTTS--EEEETTTTEEEE--TTS-GGGGS-TTSEEEES--GGGS-GGG-TTEETTEEGGGGGGGTT-

Foldseek 3Di:
DPPLVVLLVCLLVLQWFWEWEAAPNDIWIKIHGPLLLQQAQLVVLVVCVVVVVDDPVVSVVCCCCPLHRCRGDASVCPVVSVPDDDMDTDALVRLLCSLPPPADPDPVLLVVVVVCVVPVPDDDPVSLSSLSSSLSSDHAWYYYNPQQETEGQPPVDQSQVRGDPPHHGYDDDDVVVDDPVSQSCCDPNGRSNVSNCPVVD/DPPLVVLLVCLLVLQWFWEWEAAPNDIWIKIHGPLLLQAAQLVVLVVCVVVPVDDPVRSVVCCCCPLHRCRGDASVCPVVSVPDDDMDTDALVRLLCSLPPPADPDPVLLVVVVVCVVPVDDDDPVSLSSLSSSLSSDHAWYYYNPQQETEGQPPVDQSQVRGDPVHHGYDDDDVVVDDPVSQSQCDPNGRSNVSNCPVVD

Sequence (402 aa):
MTQWQLLADDLWGGEKNICFFVHSGACFWVVDDKFNFILDAEKDYRAYLDKGHITQEQYASACMTFRGGVLKLTAENFLKYLRAGERWVLSRQDLKDMFVCGLDMSESLHGRIEGYYLSGVELSASYFHDANTVASRLPMFYVNFDRKIYMHMDFNRAHEELAYSDWLAKCSDFCHLVPDRERYWVLEGMDYWKYRFLQLAMTQWQLLADDLWGGEKNICFFVHSGACFWVVDDKFNFILDAEKDYRAYLDKGHITQEQYASACMTFRGGVLKLTAENFLKYLRAGERWVLSRQDLKDMFVCGLDMSESLHGRIEGYYLSGVELSASYFHDANTVASRLPMFYVNFDRKIYMHMDFNRAHEELAYSDWLAKCSDFCHLVPDRERYWVLEGMDYWKYRFLQLA